Protein AF-A0AA39IJK1-F1 (afdb_monomer_lite)

Foldseek 3Di:
DDDDDDDDDPDDPPPPPQDWFKKFFEKAPLCLVCVVQPAVDDDPSSPHHDNCQVPLLDDGDIDTERAWKKKKWKWWADPVGDIDTSIIGIGHPVRGDVDGDPADAPDKDKDWDWTDDPNTIMIIIMITHGDCVRNPDDCPDPVSCCVVPDPDPDPDPPPPLVVLLVSLCRLLVHHSLLSCLQCVVVVSDSRRSNSVLVVLVPLQNDDDPDPDDDDDDDDDDDDDDDDDDDDDDDDDDDDDDPPDPQLDQVVCFKFKEKFDAQLCVPPVCNVSLLSNVVSQCSRSVGQKYKYWFAAPVSQVVCCVRCVVFWDKDWQWADDPNHTQRGGMIMIGGPLKAWDDWDWAFDPPDPRRWTWTWTWIAHSNQTEIETHTAFDADDVCLVRLLVRVVVVLVVQVVVCVVDQQHKYKYWYQSNDAPVSDPDHPPQKDWQCVLQPVDPVAQFFQALCQAQQPHRDGDTGNRTTMIIGHQLHGKHKDWAQSGASVVPSHTSHSGTMIMMMRGHDD

InterPro domains:
  IPR005135 Endonuclease/exonuclease/phosphatase [PF03372] (258-493)
  IPR009060 UBA-like superfamily [SSF46934] (161-198)
  IPR036691 Endonuclease/exonuclease/phosphatase superfamily [G3DSA:3.60.10.10] (248-501)
  IPR036691 Endonuclease/exonuclease/phosphatase superfamily [SSF56219] (253-502)
  IPR051547 Tyrosyl-DNA phosphodiesterase 2-like [PTHR15822] (172-500)

Sequence (504 aa):
MKRLLLLLPFLLLAANADTHSRCYKCASLHVIMNWHRYFGVLNEMESIVEESCVNDTAVHEFVRCKGSCLTLNITGTTKSGNPYVAGVLRGCETHFWRKAHNVSEGEKECLVRNKEYRGREYTAEYCFCRGNHCNGPKPESPEFKAAHYCLPAMASEQINYEKVMADFVEVTNTDEACAHFFLQDTNWNLQEGVAAYFSTLNAVGPVIERQENRHEDSQGKIIDLVSSEEEEEAGPSPSKRARGAQCDPSSVKELGVVSWNIDGTEMATLNTRMKAVLCIIARLNPEVILLQEVVPQALLFLQQNLGKMYNIMEGAAVSQGEAFPYFTAVIISKNIRIEKSSFQPFRNTGMGRGLQVVECNYSGLPVKIVNCHLESMKDFSEQRKAQFKELMGTLKKFADEDSEAVVVGGGDLNIRDAEIEAYPNGIKDAWMEAGSEGKERWTWDTSKNDNKFKGSVRARFDRLYYTGPLNHADFSLHGQKRIRNLGMFPSDHWAVSCRLYRTE

Secondary structure (DSSP, 8-state):
-------------------EEEEE-EE-HHHHHTHHHH-SS--GGGG---GGGG-TT----EEEEEB-EEEEEEEEE-TTS-EEEEEEEEEEGGGT-SS---PPTT-EEEEEEEEEETTEEEEEEEEEE-THHHH-S-TTSHHHHHHHH-----------HHHHHHHHHHHHT--HHHHHHHHTTTTT-HHHHHHHHHHHHHHS--------------------------------------------GGG--EEEEEEEE--TT-GGGHHHHHHHHHHHHHHH--SEEEEEEE-HHHHHHHHHHHTTTEEEEEE--EETTEE-S-EEEEEEETTSEEEEEEEEE-TT-SS--EEEEEEEEETTEEEEEEEEE---SSTTHHHHHHHHHHHHHHHHHHHHH-TTSEEEEEEE----GGG---PPTT-EEHHHHTT--GGGS-SEETTT--SS-----EE--EEEEEESS--EEEEEEE--S--TTTSS-S-SBPEEEEEEE---

Structure (mmCIF, N/CA/C/O backbone):
data_AF-A0AA39IJK1-F1
#
_entry.id   AF-A0AA39IJK1-F1
#
loop_
_atom_site.group_PDB
_atom_site.id
_atom_site.type_symbol
_atom_site.label_atom_id
_atom_site.label_alt_id
_atom_site.label_comp_id
_atom_site.label_asym_id
_atom_site.label_entity_id
_atom_site.label_seq_id
_atom_site.pdbx_PDB_ins_code
_atom_site.Cartn_x
_atom_site.Cartn_y
_atom_site.Cartn_z
_atom_site.occupancy
_atom_site.B_iso_or_equiv
_atom_site.auth_seq_id
_atom_site.auth_comp_id
_atom_site.auth_asym_id
_atom_site.auth_atom_id
_atom_site.pdbx_PDB_model_num
ATOM 1 N N . MET A 1 1 ? 72.558 5.207 -63.545 1.00 37.28 1 MET A N 1
ATOM 2 C CA . MET A 1 1 ? 71.823 6.492 -63.514 1.00 37.28 1 MET A CA 1
ATOM 3 C C . MET A 1 1 ? 70.697 6.431 -64.534 1.00 37.28 1 MET A C 1
ATOM 5 O O . MET A 1 1 ? 71.036 6.186 -65.676 1.00 37.28 1 MET A O 1
ATOM 9 N N . LYS A 1 2 ? 69.447 6.715 -64.111 1.00 35.75 2 LYS A N 1
ATOM 10 C CA . LYS A 1 2 ? 68.318 7.288 -64.898 1.00 35.75 2 LYS A CA 1
ATOM 11 C C . LYS A 1 2 ? 67.841 6.476 -66.130 1.00 35.75 2 LYS A C 1
ATOM 13 O O . LYS A 1 2 ? 68.646 6.077 -66.942 1.00 35.75 2 LYS A O 1
ATOM 18 N N . ARG A 1 3 ? 66.561 6.253 -66.433 1.00 37.53 3 ARG A N 1
ATOM 19 C CA . ARG A 1 3 ? 65.231 6.685 -65.957 1.00 37.53 3 ARG A CA 1
ATOM 20 C C . ARG A 1 3 ? 64.247 5.704 -66.635 1.00 37.53 3 ARG A C 1
ATOM 22 O O . ARG A 1 3 ? 64.403 5.424 -67.813 1.00 37.53 3 ARG A O 1
ATOM 29 N N . LEU A 1 4 ? 63.401 5.013 -65.876 1.00 37.22 4 LEU A N 1
ATOM 30 C CA . LEU A 1 4 ? 61.988 5.363 -65.666 1.00 37.22 4 LEU A CA 1
ATOM 31 C C . LEU A 1 4 ? 61.115 5.189 -66.931 1.00 37.22 4 LEU A C 1
ATOM 33 O O . LEU A 1 4 ? 60.819 6.159 -67.624 1.00 37.22 4 LEU A O 1
ATOM 37 N N . LEU A 1 5 ? 60.676 3.950 -67.190 1.00 42.00 5 LEU A N 1
ATOM 38 C CA . LEU A 1 5 ? 59.441 3.686 -67.936 1.00 42.00 5 LEU A CA 1
ATOM 39 C C . LEU A 1 5 ? 58.263 3.974 -66.992 1.00 42.00 5 LEU A C 1
ATOM 41 O O . LEU A 1 5 ? 58.021 3.218 -66.054 1.00 42.00 5 LEU A O 1
ATOM 45 N N . LEU A 1 6 ? 57.555 5.077 -67.226 1.00 38.31 6 LEU A N 1
ATOM 46 C CA . LEU A 1 6 ? 56.243 5.343 -66.639 1.00 38.31 6 LEU A CA 1
ATOM 47 C C . LEU A 1 6 ? 55.184 4.830 -67.619 1.00 38.31 6 LEU A C 1
ATOM 49 O O . LEU A 1 6 ? 54.877 5.477 -68.617 1.00 38.31 6 LEU A O 1
ATOM 53 N N . LEU A 1 7 ? 54.660 3.642 -67.329 1.00 40.00 7 LEU A N 1
ATOM 54 C CA . LEU A 1 7 ? 53.396 3.155 -67.867 1.00 40.00 7 LEU A CA 1
ATOM 55 C C . LEU A 1 7 ? 52.264 3.855 -67.109 1.00 40.00 7 LEU A C 1
ATOM 57 O O . LEU A 1 7 ? 52.153 3.720 -65.893 1.00 40.00 7 LEU A O 1
ATOM 61 N N . LEU A 1 8 ? 51.420 4.579 -67.835 1.00 42.44 8 LEU A N 1
ATOM 62 C CA . LEU A 1 8 ? 50.055 4.879 -67.415 1.00 42.44 8 LEU A CA 1
ATOM 63 C C . LEU A 1 8 ? 49.143 3.865 -68.111 1.00 42.44 8 LEU A C 1
ATOM 65 O O . LEU A 1 8 ? 49.150 3.771 -69.338 1.00 42.44 8 LEU A O 1
ATOM 69 N N . PRO A 1 9 ? 48.347 3.131 -67.325 1.00 41.25 9 PRO A N 1
ATOM 70 C CA . PRO A 1 9 ? 46.915 3.322 -67.455 1.00 41.25 9 PRO A CA 1
ATOM 71 C C . PRO A 1 9 ? 46.328 3.644 -66.077 1.00 41.25 9 PRO A C 1
ATOM 73 O O . PRO A 1 9 ? 46.182 2.774 -65.223 1.00 41.25 9 PRO A O 1
ATOM 76 N N . PHE A 1 10 ? 45.965 4.910 -65.860 1.00 41.41 10 PHE A N 1
ATOM 77 C CA . PHE A 1 10 ? 45.025 5.287 -64.803 1.00 41.41 10 PHE A CA 1
ATOM 78 C C . PHE A 1 10 ? 43.633 4.890 -65.303 1.00 41.41 10 PHE A C 1
ATOM 80 O O . PHE A 1 10 ? 42.893 5.686 -65.873 1.00 41.41 10 PHE A O 1
ATOM 87 N N . LEU A 1 11 ? 43.325 3.604 -65.170 1.00 39.81 11 LEU A N 1
ATOM 88 C CA . LEU A 1 11 ? 41.998 3.050 -65.382 1.00 39.81 11 LEU A CA 1
ATOM 89 C C . LEU A 1 11 ? 41.390 2.827 -63.997 1.00 39.81 11 LEU A C 1
ATOM 91 O O . LEU A 1 11 ? 41.804 1.937 -63.264 1.00 39.81 11 LEU A O 1
ATOM 95 N N . LEU A 1 12 ? 40.461 3.721 -63.651 1.00 41.91 12 LEU A N 1
ATOM 96 C CA . LEU A 1 12 ? 39.366 3.541 -62.697 1.00 41.91 12 LEU A CA 1
ATOM 97 C C . LEU A 1 12 ? 39.631 2.595 -61.511 1.00 41.91 12 LEU A C 1
ATOM 99 O O . LEU A 1 12 ? 39.069 1.508 -61.425 1.00 41.91 12 LEU A O 1
ATOM 103 N N . LEU A 1 13 ? 40.342 3.088 -60.501 1.00 37.09 13 LEU A N 1
ATOM 104 C CA . LEU A 1 13 ? 39.891 2.849 -59.132 1.00 37.09 13 LEU A CA 1
ATOM 105 C C . LEU A 1 13 ? 38.917 3.979 -58.810 1.00 37.09 13 LEU A C 1
ATOM 107 O O . LEU A 1 13 ? 39.288 4.994 -58.225 1.00 37.09 13 LEU A O 1
ATOM 111 N N . ALA A 1 14 ? 37.665 3.821 -59.253 1.00 40.41 14 ALA A N 1
ATOM 112 C CA . ALA A 1 14 ? 36.572 4.484 -58.565 1.00 40.41 14 ALA A CA 1
ATOM 113 C C . ALA A 1 14 ? 36.695 4.029 -57.112 1.00 40.41 14 ALA A C 1
ATOM 115 O O . ALA A 1 14 ? 36.532 2.848 -56.804 1.00 40.41 14 ALA A O 1
ATOM 116 N N . ALA A 1 15 ? 37.113 4.945 -56.244 1.00 38.66 15 ALA A N 1
ATOM 117 C CA . ALA A 1 15 ? 37.060 4.727 -54.821 1.00 38.66 15 ALA A CA 1
ATOM 118 C C . ALA A 1 15 ? 35.629 4.281 -54.511 1.00 38.66 15 ALA A C 1
ATOM 120 O O . ALA A 1 15 ? 34.689 5.056 -54.687 1.00 38.66 15 ALA A O 1
ATOM 121 N N . ASN A 1 16 ? 35.458 3.034 -54.070 1.00 40.50 16 ASN A N 1
ATOM 122 C CA . ASN A 1 16 ? 34.297 2.668 -53.277 1.00 40.50 16 ASN A CA 1
ATOM 123 C C . ASN A 1 16 ? 34.415 3.485 -51.988 1.00 40.50 16 ASN A C 1
ATOM 125 O O . ASN A 1 16 ? 34.937 3.017 -50.978 1.00 40.50 16 ASN A O 1
ATOM 129 N N . ALA A 1 17 ? 34.017 4.754 -52.049 1.00 42.44 17 ALA A N 1
ATOM 130 C CA . ALA A 1 17 ? 33.683 5.509 -50.869 1.00 42.44 17 ALA A CA 1
ATOM 131 C C . ALA A 1 17 ? 32.461 4.793 -50.294 1.00 42.44 17 ALA A C 1
ATOM 133 O O . ALA A 1 17 ? 31.343 4.992 -50.766 1.00 42.44 17 ALA A O 1
ATOM 134 N N . ASP A 1 18 ? 32.687 3.886 -49.340 1.00 48.50 18 ASP A N 1
ATOM 135 C CA . ASP A 1 18 ? 31.624 3.328 -48.511 1.00 48.50 18 ASP A CA 1
ATOM 136 C C . ASP A 1 18 ? 30.919 4.529 -47.854 1.00 48.50 18 ASP A C 1
ATOM 138 O O . ASP A 1 18 ? 31.400 5.104 -46.871 1.00 48.50 18 ASP A O 1
ATOM 142 N N . THR A 1 19 ? 29.813 4.975 -48.451 1.00 59.19 19 THR A N 1
ATOM 143 C CA . THR A 1 19 ? 29.022 6.100 -47.952 1.00 59.19 19 THR A CA 1
ATOM 144 C C . THR A 1 19 ? 28.297 5.627 -46.699 1.00 59.19 19 THR A C 1
ATOM 146 O O . THR A 1 19 ? 27.296 4.916 -46.754 1.00 59.19 19 THR A O 1
ATOM 149 N N . HIS A 1 20 ? 28.865 5.956 -45.540 1.00 68.38 20 HIS A N 1
ATOM 150 C CA . HIS A 1 20 ? 28.268 5.636 -44.251 1.00 68.38 20 HIS A CA 1
ATOM 151 C C . HIS A 1 20 ? 27.244 6.713 -43.884 1.00 68.38 20 HIS A C 1
ATOM 153 O O . HIS A 1 20 ? 27.602 7.883 -43.730 1.00 68.38 20 HIS A O 1
ATOM 159 N N . SER A 1 21 ? 25.982 6.324 -43.705 1.00 79.19 21 SER A N 1
ATOM 160 C CA . SER A 1 21 ? 24.932 7.231 -43.230 1.00 79.19 21 SER A CA 1
ATOM 161 C C . SER A 1 21 ? 25.028 7.404 -41.715 1.00 79.19 21 SER A C 1
ATOM 163 O O . SER A 1 21 ? 25.302 6.448 -40.991 1.00 79.19 21 SER A O 1
ATOM 165 N N . ARG A 1 22 ? 24.783 8.616 -41.208 1.00 85.06 22 ARG A N 1
ATOM 166 C CA . ARG A 1 22 ? 24.562 8.850 -39.771 1.00 85.06 22 ARG A CA 1
ATOM 167 C C . ARG A 1 22 ? 23.068 8.757 -39.497 1.00 85.06 22 ARG A C 1
ATOM 169 O O . ARG A 1 22 ? 22.324 9.599 -39.991 1.00 85.06 22 ARG A O 1
ATOM 176 N N . CYS A 1 23 ? 22.651 7.770 -38.718 1.00 86.81 23 CYS A N 1
ATOM 177 C CA . CYS A 1 23 ? 21.245 7.502 -38.423 1.00 86.81 23 CYS A CA 1
ATOM 178 C C . CYS A 1 23 ? 20.996 7.604 -36.924 1.00 86.81 23 CYS A C 1
ATOM 180 O O . CYS A 1 23 ? 21.877 7.249 -36.142 1.00 86.81 23 CYS A O 1
ATOM 182 N N . TYR A 1 24 ? 19.817 8.062 -36.518 1.00 88.00 24 TYR A N 1
ATOM 183 C CA . TYR A 1 24 ? 19.379 7.903 -35.139 1.00 88.00 24 TYR A CA 1
ATOM 184 C C . TYR A 1 24 ? 19.216 6.433 -34.793 1.00 88.00 24 TYR A C 1
ATOM 186 O O . TYR A 1 24 ? 18.849 5.619 -35.639 1.00 88.00 24 TYR A O 1
ATOM 194 N N . LYS A 1 25 ? 19.529 6.120 -33.540 1.00 86.88 25 LYS A N 1
ATOM 195 C CA . LYS A 1 25 ? 19.443 4.793 -32.955 1.00 86.88 25 LYS A CA 1
ATOM 196 C C . LYS A 1 25 ? 18.470 4.858 -31.786 1.00 86.88 25 LYS A C 1
ATOM 198 O O . LYS A 1 25 ? 18.884 5.081 -30.657 1.00 86.88 25 LYS A O 1
ATOM 203 N N . CYS A 1 26 ? 17.187 4.678 -32.069 1.00 85.50 26 CYS A N 1
ATOM 204 C CA . CYS A 1 26 ? 16.154 4.678 -31.040 1.00 85.50 26 CYS A CA 1
ATOM 205 C C . CYS A 1 26 ? 15.037 3.705 -31.408 1.00 85.50 26 CYS A C 1
ATOM 207 O O . CYS A 1 26 ? 14.777 3.449 -32.587 1.00 85.50 26 CYS A O 1
ATOM 209 N N . ALA A 1 27 ? 14.361 3.159 -30.404 1.00 81.12 27 ALA A N 1
ATOM 210 C CA . ALA A 1 27 ? 13.144 2.396 -30.614 1.00 81.12 27 ALA A CA 1
ATOM 211 C C . ALA A 1 27 ? 12.202 2.574 -29.428 1.00 81.12 27 ALA A C 1
ATOM 213 O O . ALA A 1 27 ? 12.578 2.409 -28.269 1.00 81.12 27 ALA A O 1
ATOM 214 N N . SER A 1 28 ? 10.954 2.903 -29.737 1.00 76.38 28 SER A N 1
ATOM 215 C CA . SER A 1 28 ? 9.878 2.958 -28.759 1.00 76.38 28 SER A CA 1
ATOM 216 C C . SER A 1 28 ? 9.558 1.564 -28.220 1.00 76.38 28 SER A C 1
ATOM 218 O O . SER A 1 28 ? 9.686 0.544 -28.907 1.00 76.38 28 SER A O 1
ATOM 220 N N . LEU A 1 29 ? 9.064 1.525 -26.986 1.00 64.38 29 LEU A N 1
ATOM 221 C CA . LEU A 1 29 ? 8.739 0.288 -26.285 1.00 64.38 29 LEU A CA 1
ATOM 222 C C . LEU A 1 29 ? 7.750 -0.609 -27.050 1.00 64.38 29 LEU A C 1
ATOM 224 O O . LEU A 1 29 ? 7.879 -1.834 -27.026 1.00 64.38 29 LEU A O 1
ATOM 228 N N . HIS A 1 30 ? 6.789 -0.022 -27.768 1.00 75.19 30 HIS A N 1
ATOM 229 C CA . HIS A 1 30 ? 5.816 -0.768 -28.574 1.00 75.19 30 HIS A CA 1
ATOM 230 C C . HIS A 1 30 ? 6.471 -1.585 -29.692 1.00 75.19 30 HIS A C 1
ATOM 232 O O . HIS A 1 30 ? 6.086 -2.739 -29.907 1.00 75.19 30 HIS A O 1
ATOM 238 N N . VAL A 1 31 ? 7.474 -1.018 -30.374 1.00 76.06 31 VAL A N 1
ATOM 239 C CA . VAL A 1 31 ? 8.221 -1.710 -31.438 1.00 76.06 31 VAL A CA 1
ATOM 240 C C . VAL A 1 31 ? 8.978 -2.900 -30.858 1.00 76.06 31 VAL A C 1
ATOM 242 O O . VAL A 1 31 ? 8.918 -3.996 -31.409 1.00 76.06 31 VAL A O 1
ATOM 245 N N . ILE A 1 32 ? 9.636 -2.700 -29.715 1.00 73.00 32 ILE A N 1
ATOM 246 C CA . ILE A 1 32 ? 10.427 -3.730 -29.036 1.00 73.00 32 ILE A CA 1
ATOM 247 C C . ILE A 1 32 ? 9.543 -4.880 -28.539 1.00 73.00 32 ILE A C 1
ATOM 249 O O . ILE A 1 32 ? 9.822 -6.051 -28.795 1.00 73.00 32 ILE A O 1
ATOM 253 N N . MET A 1 33 ? 8.410 -4.568 -27.907 1.00 58.53 33 MET A N 1
ATOM 254 C CA . MET A 1 33 ? 7.487 -5.581 -27.382 1.00 58.53 33 MET A CA 1
ATOM 255 C C . MET A 1 33 ? 6.810 -6.418 -28.474 1.00 58.53 33 MET A C 1
ATOM 257 O O . MET A 1 33 ? 6.433 -7.567 -28.231 1.00 58.53 33 MET A O 1
ATOM 261 N N . ASN A 1 34 ? 6.670 -5.867 -29.678 1.00 67.19 34 ASN A N 1
ATOM 262 C CA . ASN A 1 34 ? 6.037 -6.529 -30.817 1.00 67.19 34 ASN A CA 1
ATOM 263 C C . ASN A 1 34 ? 7.038 -6.816 -31.947 1.00 67.19 34 ASN A C 1
ATOM 265 O O . ASN A 1 34 ? 6.632 -6.988 -33.094 1.00 67.19 34 ASN A O 1
ATOM 269 N N . TRP A 1 35 ? 8.334 -6.911 -31.631 1.00 73.50 35 TRP A N 1
ATOM 270 C CA . TRP A 1 35 ? 9.423 -6.993 -32.610 1.00 73.50 35 TRP A CA 1
ATOM 271 C C . TRP A 1 35 ? 9.180 -8.018 -33.721 1.00 73.50 35 TRP A C 1
ATOM 273 O O . TRP A 1 35 ? 9.193 -7.685 -34.904 1.00 73.50 35 TRP A O 1
ATOM 283 N N . HIS A 1 36 ? 8.843 -9.250 -33.334 1.00 75.19 36 HIS A N 1
ATOM 284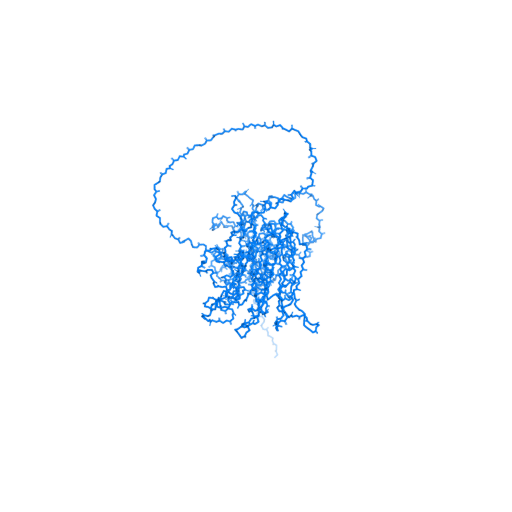 C CA . HIS A 1 36 ? 8.573 -10.374 -34.238 1.00 75.19 36 HIS A CA 1
ATOM 285 C C . HIS A 1 36 ? 7.383 -10.156 -35.193 1.00 75.19 36 HIS A C 1
ATOM 287 O O . HIS A 1 36 ? 7.227 -10.886 -36.170 1.00 75.19 36 HIS A O 1
ATOM 293 N N . ARG A 1 37 ? 6.508 -9.177 -34.923 1.00 79.88 37 ARG A N 1
ATOM 294 C CA . ARG A 1 37 ? 5.380 -8.816 -35.800 1.00 79.88 37 ARG A CA 1
ATOM 295 C C . ARG A 1 37 ? 5.816 -7.887 -36.929 1.00 79.88 37 ARG A C 1
ATOM 297 O O . ARG A 1 37 ? 5.223 -7.921 -38.016 1.00 79.88 37 ARG A O 1
ATOM 304 N N . TYR A 1 38 ? 6.853 -7.091 -36.681 1.00 82.62 38 TYR A N 1
ATOM 305 C CA . TYR A 1 38 ? 7.362 -6.075 -37.598 1.00 82.62 38 TYR A CA 1
ATOM 306 C C . TYR A 1 38 ? 8.629 -6.508 -38.331 1.00 82.62 38 TYR A C 1
ATOM 308 O O . TYR A 1 38 ? 8.802 -6.145 -39.494 1.00 82.62 38 TYR A O 1
ATOM 316 N N . PHE A 1 39 ? 9.471 -7.324 -37.704 1.00 80.62 39 PHE A N 1
ATOM 317 C CA . PHE A 1 39 ? 10.738 -7.783 -38.257 1.00 80.62 39 PHE A CA 1
ATOM 318 C C . PHE A 1 39 ? 10.838 -9.308 -38.199 1.00 80.62 39 PHE A C 1
ATOM 320 O O . PHE A 1 39 ? 10.398 -9.943 -37.245 1.00 80.62 39 PHE A O 1
ATOM 327 N N . GLY A 1 40 ? 11.432 -9.901 -39.238 1.00 67.69 40 GLY A N 1
ATOM 328 C CA . GLY A 1 40 ? 11.688 -11.345 -39.321 1.00 67.69 40 GLY A CA 1
ATOM 329 C C . GLY A 1 40 ? 13.085 -11.760 -38.850 1.00 67.69 40 GLY A C 1
ATOM 330 O O . GLY A 1 40 ? 13.480 -12.902 -39.061 1.00 67.69 40 GLY A O 1
ATOM 331 N N . VAL A 1 41 ? 13.857 -10.829 -38.283 1.00 62.56 41 VAL A N 1
ATOM 332 C CA . VAL A 1 41 ? 15.256 -11.016 -37.875 1.00 62.56 41 VAL A CA 1
ATOM 333 C C . VAL A 1 41 ? 15.434 -10.429 -36.474 1.00 62.56 41 VAL A C 1
ATOM 335 O O . VAL A 1 41 ? 14.949 -9.330 -36.203 1.00 62.56 41 VAL A O 1
ATOM 338 N N . LEU A 1 42 ? 16.109 -11.168 -35.594 1.00 57.41 42 LEU A N 1
ATOM 339 C CA . LEU A 1 42 ? 16.535 -10.694 -34.274 1.00 57.41 42 LEU A CA 1
ATOM 340 C C . LEU A 1 42 ? 17.920 -10.053 -34.407 1.00 57.41 42 LEU A C 1
ATOM 342 O O . LEU A 1 42 ? 18.784 -10.592 -35.104 1.00 57.41 42 LEU A O 1
ATOM 346 N N . ASN A 1 43 ? 18.114 -8.890 -33.793 1.00 68.38 43 ASN A N 1
ATOM 347 C CA . ASN A 1 43 ? 19.374 -8.148 -33.836 1.00 68.38 43 ASN A CA 1
ATOM 348 C C . ASN A 1 43 ? 19.532 -7.284 -32.573 1.00 68.38 43 ASN A C 1
ATOM 350 O O . ASN A 1 43 ? 18.608 -7.150 -31.779 1.00 68.38 43 ASN A O 1
ATOM 354 N N . GLU A 1 44 ? 20.694 -6.652 -32.402 1.00 59.44 44 GLU A N 1
ATOM 355 C CA . GLU A 1 44 ? 21.030 -5.881 -31.192 1.00 59.44 44 GLU A CA 1
ATOM 356 C C . GLU A 1 44 ? 20.088 -4.697 -30.896 1.00 59.44 44 GLU A C 1
ATOM 358 O O . GLU A 1 44 ? 20.064 -4.203 -29.767 1.00 59.44 44 GLU A O 1
ATOM 363 N N . MET A 1 45 ? 19.282 -4.242 -31.864 1.00 63.16 45 MET A N 1
ATOM 364 C CA . MET A 1 45 ? 18.318 -3.162 -31.643 1.00 63.16 45 MET A CA 1
ATOM 365 C C . MET A 1 45 ? 17.071 -3.595 -30.860 1.00 63.16 45 MET A C 1
ATOM 367 O O . MET A 1 45 ? 16.369 -2.724 -30.358 1.00 63.16 45 MET A O 1
ATOM 371 N N . GLU A 1 46 ? 16.821 -4.894 -30.669 1.00 52.47 46 GLU A N 1
ATOM 372 C CA . GLU A 1 46 ? 15.692 -5.393 -29.862 1.00 52.47 46 GLU A CA 1
ATOM 373 C C . GLU A 1 46 ? 15.837 -5.121 -28.352 1.00 52.47 46 GLU A C 1
ATOM 375 O O . GLU A 1 46 ? 14.897 -5.319 -27.586 1.00 52.47 46 GLU A O 1
ATOM 380 N N . SER A 1 47 ? 17.012 -4.660 -27.913 1.00 40.41 47 SER A N 1
ATOM 381 C CA . SER A 1 47 ? 17.304 -4.331 -26.511 1.00 40.41 47 SER A CA 1
ATOM 382 C C . SER A 1 47 ? 17.308 -2.826 -26.215 1.00 40.41 47 SER A C 1
ATOM 384 O O . SER A 1 47 ? 17.469 -2.424 -25.064 1.00 40.41 47 SER A O 1
ATOM 386 N N . ILE A 1 48 ? 17.113 -1.984 -27.235 1.00 61.56 48 ILE A N 1
ATOM 387 C CA . ILE A 1 48 ? 17.178 -0.525 -27.116 1.00 61.56 48 ILE A CA 1
ATOM 388 C C . ILE A 1 48 ? 15.762 0.007 -26.935 1.00 61.56 48 ILE A C 1
ATOM 390 O O . ILE A 1 48 ? 14.970 -0.030 -27.869 1.00 61.56 48 ILE A O 1
ATOM 394 N N . VAL A 1 49 ? 15.448 0.508 -25.742 1.00 67.62 49 VAL A N 1
ATOM 395 C CA . VAL A 1 49 ? 14.156 1.140 -25.449 1.00 67.62 49 VAL A CA 1
ATOM 396 C C . VAL A 1 49 ? 14.391 2.606 -25.116 1.00 67.62 49 VAL A C 1
ATOM 398 O O . VAL A 1 49 ? 15.013 2.924 -24.106 1.00 67.62 49 VAL A O 1
ATOM 401 N N . GLU A 1 50 ? 13.866 3.491 -25.954 1.00 75.19 50 GLU A N 1
ATOM 402 C CA . GLU A 1 50 ? 13.922 4.936 -25.766 1.00 75.19 50 GLU A CA 1
ATOM 403 C C . GLU A 1 50 ? 12.547 5.535 -26.094 1.00 75.19 50 GLU A C 1
ATOM 405 O O . GLU A 1 50 ? 12.141 5.616 -27.252 1.00 75.19 50 GLU A O 1
ATOM 410 N N . GLU A 1 51 ? 11.787 5.917 -25.065 1.00 64.94 51 GLU A N 1
ATOM 411 C CA . GLU A 1 51 ? 10.402 6.390 -25.225 1.00 64.94 51 GLU A CA 1
ATOM 412 C C . GLU A 1 51 ? 10.296 7.718 -25.960 1.00 64.94 51 GLU A C 1
ATOM 414 O O . GLU A 1 51 ? 9.354 7.907 -26.723 1.00 64.94 51 GLU A O 1
ATOM 419 N N . SER A 1 52 ? 11.296 8.591 -25.832 1.00 77.44 52 SER A N 1
ATOM 420 C CA . SER A 1 52 ? 11.379 9.828 -26.611 1.00 77.44 52 SER A CA 1
ATOM 421 C C . SER A 1 52 ? 11.468 9.581 -28.121 1.00 77.44 52 SER A C 1
ATOM 423 O O . SER A 1 52 ? 11.295 10.527 -28.875 1.00 77.44 52 SER A O 1
ATOM 425 N N . CYS A 1 53 ? 11.684 8.343 -28.589 1.00 80.75 53 CYS A N 1
ATOM 426 C CA . CYS A 1 53 ? 11.761 8.012 -30.017 1.00 80.75 53 CYS A CA 1
ATOM 427 C C . CYS A 1 53 ? 10.457 8.284 -30.787 1.00 80.75 53 CYS A C 1
ATOM 429 O O . CYS A 1 53 ? 10.494 8.419 -32.007 1.00 80.75 53 CYS A O 1
ATOM 431 N N . VAL A 1 54 ? 9.305 8.369 -30.100 1.00 79.69 54 VAL A N 1
ATOM 432 C CA . VAL A 1 54 ? 8.038 8.796 -30.729 1.00 79.69 54 VAL A CA 1
ATOM 433 C C . VAL A 1 54 ? 7.942 10.313 -30.913 1.00 79.69 54 VAL A C 1
ATOM 435 O O . VAL A 1 54 ? 7.074 10.782 -31.641 1.00 79.69 54 VAL A O 1
ATOM 438 N N . ASN A 1 55 ? 8.817 11.087 -30.266 1.00 76.06 55 ASN A N 1
ATOM 439 C CA . ASN A 1 55 ? 8.884 12.531 -30.424 1.00 76.06 55 ASN A CA 1
ATOM 440 C C . ASN A 1 55 ? 9.854 12.875 -31.560 1.00 76.06 55 ASN A C 1
ATOM 442 O O . ASN A 1 55 ? 11.071 12.803 -31.405 1.00 76.06 55 ASN A O 1
ATOM 446 N N . ASP A 1 56 ? 9.316 13.328 -32.690 1.00 67.94 56 ASP A N 1
ATOM 447 C CA . ASP A 1 56 ? 10.107 13.638 -33.885 1.00 67.94 56 ASP A CA 1
ATOM 448 C C . ASP A 1 56 ? 11.100 14.804 -33.718 1.00 67.94 56 ASP A C 1
ATOM 450 O O . ASP A 1 56 ? 11.962 14.997 -34.580 1.00 67.94 56 ASP A O 1
ATOM 454 N N . THR A 1 57 ? 10.999 15.561 -32.620 1.00 68.94 57 THR A N 1
ATOM 455 C CA . THR A 1 57 ? 11.911 16.664 -32.268 1.00 68.94 57 THR A CA 1
ATOM 456 C C . THR A 1 57 ? 12.985 16.273 -31.252 1.00 68.94 57 THR A C 1
ATOM 458 O O . THR A 1 57 ? 13.889 17.065 -30.980 1.00 68.94 57 THR A O 1
ATOM 461 N N . ALA A 1 58 ? 12.916 15.062 -30.691 1.00 71.88 58 ALA A N 1
ATOM 462 C CA . ALA A 1 58 ? 13.906 14.580 -29.743 1.00 71.88 58 ALA A CA 1
ATOM 463 C C . ALA A 1 58 ? 15.242 14.268 -30.438 1.00 71.88 58 ALA A C 1
ATOM 465 O O . ALA A 1 58 ? 15.305 13.793 -31.575 1.00 71.88 58 ALA A O 1
ATOM 466 N N . VAL A 1 59 ? 16.340 14.556 -29.736 1.00 76.06 59 VAL A N 1
ATOM 467 C CA . VAL A 1 59 ? 17.696 14.268 -30.212 1.00 76.06 59 VAL A CA 1
ATOM 468 C C . VAL A 1 59 ? 18.133 12.920 -29.655 1.00 76.06 59 VAL A C 1
ATOM 470 O O . VAL A 1 59 ? 18.207 12.753 -28.441 1.00 76.06 59 VAL A O 1
ATOM 473 N N . HIS A 1 60 ? 18.474 11.992 -30.546 1.00 81.69 60 HIS A N 1
ATOM 474 C CA . HIS A 1 60 ? 18.875 10.630 -30.189 1.00 81.69 60 HIS A CA 1
ATOM 475 C C . HIS A 1 60 ? 20.352 10.356 -30.483 1.00 81.69 60 HIS A C 1
ATOM 477 O O . HIS A 1 60 ? 21.018 11.094 -31.222 1.00 81.69 60 HIS A O 1
ATOM 483 N N . GLU A 1 61 ? 20.867 9.257 -29.930 1.00 82.25 61 GLU A N 1
ATOM 484 C CA . GLU A 1 61 ? 22.213 8.779 -30.238 1.00 82.25 61 GLU A CA 1
ATOM 485 C C . GLU A 1 61 ? 22.344 8.452 -31.737 1.00 82.25 61 GLU A C 1
ATOM 487 O O . GLU A 1 61 ? 21.429 7.914 -32.368 1.00 82.25 61 GLU A O 1
ATOM 492 N N . PHE A 1 62 ? 23.499 8.774 -32.324 1.00 84.06 62 PHE A N 1
ATOM 493 C CA . PHE A 1 62 ? 23.785 8.478 -33.725 1.00 84.06 62 PHE A CA 1
ATOM 494 C C . PHE A 1 62 ? 24.593 7.191 -33.879 1.00 84.06 62 PHE A C 1
ATOM 496 O O . PHE A 1 62 ? 25.615 7.002 -33.225 1.00 84.06 62 PHE A O 1
ATOM 503 N N . VAL A 1 63 ? 24.228 6.387 -34.872 1.00 84.31 63 VAL A N 1
ATOM 504 C CA . VAL A 1 63 ? 24.997 5.237 -35.349 1.00 84.31 63 VAL A CA 1
ATOM 505 C C . VAL A 1 63 ? 25.461 5.464 -36.792 1.00 84.31 63 VAL A C 1
ATOM 507 O O . VAL A 1 63 ? 24.786 6.122 -37.588 1.00 84.31 63 VAL A O 1
ATOM 510 N N . ARG A 1 64 ? 26.651 4.952 -37.134 1.00 85.56 64 ARG A N 1
ATOM 511 C CA . ARG A 1 64 ? 27.160 4.941 -38.513 1.00 85.56 64 ARG A CA 1
ATOM 512 C C . ARG A 1 64 ? 26.693 3.668 -39.208 1.00 85.56 64 ARG A C 1
ATOM 514 O O . ARG A 1 64 ? 27.125 2.580 -38.846 1.00 85.56 64 ARG A O 1
ATOM 521 N N . CYS A 1 65 ? 25.851 3.816 -40.218 1.00 81.75 65 CYS A N 1
ATOM 522 C CA . CYS A 1 65 ? 25.266 2.710 -40.957 1.00 81.75 65 CYS A CA 1
ATOM 523 C C . CYS A 1 65 ? 25.966 2.522 -42.295 1.00 81.75 65 CYS A C 1
ATOM 525 O O . CYS A 1 65 ? 26.149 3.477 -43.051 1.00 81.75 65 CYS A O 1
ATOM 527 N N . LYS A 1 66 ? 26.309 1.275 -42.617 1.00 80.94 66 LYS A N 1
ATOM 528 C CA . LYS A 1 66 ? 26.667 0.892 -43.983 1.00 80.94 66 LYS A CA 1
ATOM 529 C C . LYS A 1 66 ? 25.364 0.782 -44.780 1.00 80.94 66 LYS A C 1
ATOM 531 O O . LYS A 1 66 ? 24.632 -0.185 -44.589 1.00 80.94 66 LYS A O 1
ATOM 536 N N . GLY A 1 67 ? 25.051 1.788 -45.600 1.00 79.25 67 GLY A N 1
ATOM 537 C CA . GLY A 1 67 ? 23.773 1.900 -46.323 1.00 79.25 67 GLY A CA 1
ATOM 538 C C . GLY A 1 67 ? 22.838 2.985 -45.773 1.00 79.25 67 GLY A C 1
ATOM 539 O O . GLY A 1 67 ? 23.287 3.908 -45.089 1.00 79.25 67 GLY A O 1
ATOM 540 N N . SER A 1 68 ? 21.549 2.905 -46.109 1.00 86.94 68 SER A N 1
ATOM 541 C CA . SER A 1 68 ? 20.533 3.894 -45.718 1.00 86.94 68 SER A CA 1
ATOM 542 C C . SER A 1 68 ? 20.091 3.719 -44.256 1.00 86.94 68 SER A C 1
ATOM 544 O O . SER A 1 68 ? 20.321 2.684 -43.621 1.00 86.94 68 SER A O 1
ATOM 546 N N . CYS A 1 69 ? 19.470 4.754 -43.697 1.00 89.06 69 CYS A N 1
ATOM 547 C CA . CYS A 1 69 ? 18.743 4.656 -42.438 1.00 89.06 69 CYS A CA 1
ATOM 548 C C . CYS A 1 69 ? 17.368 4.018 -42.687 1.00 89.06 69 CYS A C 1
ATOM 550 O O . CYS A 1 69 ? 16.819 4.135 -43.782 1.00 89.06 69 CYS A O 1
ATOM 552 N N . LEU A 1 70 ? 16.809 3.389 -41.657 1.00 90.06 70 LEU A N 1
ATOM 553 C CA . LEU A 1 70 ? 15.439 2.894 -41.606 1.00 90.06 70 LEU A CA 1
ATOM 554 C C . LEU A 1 70 ? 14.670 3.672 -40.540 1.00 90.06 70 LEU A C 1
ATOM 556 O O . LEU A 1 70 ? 15.135 3.763 -39.401 1.00 90.06 70 LEU A O 1
ATOM 560 N N . THR A 1 71 ? 13.476 4.145 -40.886 1.00 90.62 71 THR A N 1
ATOM 561 C CA . THR A 1 71 ? 12.448 4.526 -39.918 1.00 90.62 71 THR A CA 1
ATOM 562 C C . THR A 1 71 ? 11.266 3.570 -40.020 1.00 90.62 71 THR A C 1
ATOM 564 O O . THR A 1 71 ? 10.857 3.178 -41.109 1.00 90.62 71 THR A O 1
ATOM 567 N N . LEU A 1 72 ? 10.731 3.158 -38.878 1.00 91.44 72 LEU A N 1
ATOM 568 C CA . LEU A 1 72 ? 9.475 2.429 -38.776 1.00 91.44 72 LEU A CA 1
ATOM 569 C C . LEU A 1 72 ? 8.511 3.303 -37.986 1.00 91.44 72 LEU A C 1
ATOM 571 O O . LEU A 1 72 ? 8.784 3.583 -36.822 1.00 91.44 72 LEU A O 1
ATOM 575 N N . ASN A 1 73 ? 7.407 3.705 -38.607 1.00 91.12 73 ASN A N 1
ATOM 576 C CA . ASN A 1 73 ? 6.302 4.383 -37.947 1.00 91.12 73 ASN A CA 1
ATOM 577 C C . ASN A 1 73 ? 5.089 3.451 -37.909 1.00 91.12 73 ASN A C 1
ATOM 579 O O . ASN A 1 73 ? 4.655 2.939 -38.941 1.00 91.12 73 ASN A O 1
ATOM 583 N N . ILE A 1 74 ? 4.572 3.192 -36.716 1.00 88.06 74 ILE A N 1
ATOM 584 C CA . ILE A 1 74 ? 3.421 2.327 -36.499 1.00 88.06 74 ILE A CA 1
ATOM 585 C C . ILE A 1 74 ? 2.278 3.201 -36.026 1.00 88.06 74 ILE A C 1
ATOM 587 O O . ILE A 1 74 ? 2.342 3.760 -34.931 1.00 88.06 74 ILE A O 1
ATOM 591 N N . THR A 1 75 ? 1.206 3.244 -36.802 1.00 89.44 75 THR A N 1
ATOM 592 C CA . THR A 1 75 ? -0.028 3.918 -36.421 1.00 89.44 75 THR A CA 1
ATOM 593 C C . THR A 1 75 ? -1.135 2.911 -36.150 1.00 89.44 75 THR A C 1
ATOM 595 O O . THR A 1 75 ? -1.197 1.849 -36.767 1.00 89.44 75 THR A O 1
ATOM 598 N N . GLY A 1 76 ? -1.984 3.206 -35.175 1.00 82.31 76 GLY A N 1
ATOM 599 C CA . GLY A 1 76 ? -3.231 2.488 -34.929 1.00 82.31 76 GLY A CA 1
ATOM 600 C C . GLY A 1 76 ? -4.413 3.436 -35.067 1.00 82.31 76 GLY A C 1
ATOM 601 O O . GLY A 1 76 ? -4.232 4.650 -35.169 1.00 82.31 76 GLY A O 1
ATOM 602 N N . THR A 1 77 ? -5.620 2.888 -35.035 1.00 79.56 77 THR A N 1
ATOM 603 C CA . THR A 1 77 ? -6.858 3.672 -35.063 1.00 79.56 77 THR A CA 1
ATOM 604 C C . THR A 1 77 ? -7.692 3.335 -33.831 1.00 79.56 77 THR A C 1
ATOM 606 O O . THR A 1 77 ? -7.818 2.165 -33.463 1.00 79.56 77 THR A O 1
ATOM 609 N N . THR A 1 78 ? -8.224 4.349 -33.149 1.00 67.19 78 THR A N 1
ATOM 610 C CA . THR A 1 78 ? -9.192 4.157 -32.056 1.00 67.19 78 THR A CA 1
ATOM 611 C C . THR A 1 78 ? -10.525 3.642 -32.610 1.00 67.19 78 THR A C 1
ATOM 613 O O . THR A 1 78 ? -10.781 3.745 -33.811 1.00 67.19 78 THR A O 1
ATOM 616 N N . LYS A 1 79 ? -11.432 3.133 -31.763 1.00 58.69 79 LYS A N 1
ATOM 617 C CA . LYS A 1 79 ? -12.782 2.745 -32.225 1.00 58.69 79 LYS A CA 1
ATOM 618 C C . LYS A 1 79 ? -13.585 3.933 -32.763 1.00 58.69 79 LYS A C 1
ATOM 620 O O . LYS A 1 79 ? -14.423 3.762 -33.639 1.00 58.69 79 LYS A O 1
ATOM 625 N N . SER A 1 80 ? -13.279 5.135 -32.276 1.00 62.41 80 SER A N 1
ATOM 626 C CA . SER A 1 80 ? -13.801 6.413 -32.770 1.00 62.41 80 SER A CA 1
ATOM 627 C C . SER A 1 80 ? -13.181 6.878 -34.099 1.00 62.41 80 SER A C 1
ATOM 629 O O . SER A 1 80 ? -13.548 7.939 -34.597 1.00 62.41 80 SER A O 1
ATOM 631 N N . GLY A 1 81 ? -12.260 6.105 -34.688 1.00 70.75 81 GLY A N 1
ATOM 632 C CA . GLY A 1 81 ? -11.660 6.389 -35.994 1.00 70.75 81 GLY A CA 1
ATOM 633 C C . GLY A 1 81 ? -10.434 7.307 -35.963 1.00 70.75 81 GLY A C 1
ATOM 634 O O . GLY A 1 81 ? -9.912 7.649 -37.023 1.00 70.75 81 GLY A O 1
ATOM 635 N N . ASN A 1 82 ? -9.941 7.703 -34.784 1.00 69.50 82 ASN A N 1
ATOM 636 C CA . ASN A 1 82 ? -8.819 8.637 -34.673 1.00 69.50 82 ASN A CA 1
ATOM 637 C C . ASN A 1 82 ? -7.472 7.904 -34.797 1.00 69.50 82 ASN A C 1
ATOM 639 O O . ASN A 1 82 ? -7.252 6.911 -34.094 1.00 69.50 82 ASN A O 1
ATOM 643 N N . PRO A 1 83 ? -6.550 8.366 -35.663 1.00 76.81 83 PRO A N 1
ATOM 644 C CA . PRO A 1 83 ? -5.231 7.767 -35.788 1.00 76.81 83 PRO A CA 1
ATOM 645 C C . PRO A 1 83 ? -4.331 8.160 -34.611 1.00 76.81 83 PRO A C 1
ATOM 647 O O . PRO A 1 83 ? -4.356 9.298 -34.144 1.00 76.81 83 PRO A O 1
ATOM 650 N N . TYR A 1 84 ? -3.492 7.232 -34.165 1.00 73.94 84 TYR A N 1
ATOM 651 C CA . TYR A 1 84 ? -2.476 7.480 -33.147 1.00 73.94 84 TYR A CA 1
ATOM 652 C C . TYR A 1 84 ? -1.156 6.789 -33.477 1.00 73.94 84 TYR A C 1
ATOM 654 O O . TYR A 1 84 ? -1.149 5.783 -34.186 1.00 73.94 84 TYR A O 1
ATOM 662 N N . VAL A 1 85 ? -0.038 7.299 -32.953 1.00 83.19 85 VAL A N 1
ATOM 663 C CA . VAL A 1 85 ? 1.287 6.698 -33.157 1.00 83.19 85 VAL A CA 1
ATOM 664 C C . VAL A 1 85 ? 1.517 5.658 -32.068 1.00 83.19 85 VAL A C 1
ATOM 666 O O . VAL A 1 85 ? 1.791 5.972 -30.916 1.00 83.19 85 VAL A O 1
ATOM 669 N N . ALA A 1 86 ? 1.390 4.386 -32.431 1.00 75.38 86 ALA A N 1
ATOM 670 C CA . ALA A 1 86 ? 1.602 3.276 -31.516 1.00 75.38 86 ALA A CA 1
ATOM 671 C C . ALA A 1 86 ? 3.092 3.048 -31.226 1.00 75.38 86 ALA A C 1
ATOM 673 O O . ALA A 1 86 ? 3.437 2.625 -30.127 1.00 75.38 86 ALA A O 1
ATOM 674 N N . GLY A 1 87 ? 3.985 3.326 -32.182 1.00 82.56 87 GLY A N 1
ATOM 675 C CA . GLY A 1 87 ? 5.422 3.220 -31.949 1.00 82.56 87 GLY A CA 1
ATOM 676 C C . GLY A 1 87 ? 6.289 3.663 -33.120 1.00 82.56 87 GLY A C 1
ATOM 677 O O . GLY A 1 87 ? 5.901 3.546 -34.277 1.00 82.56 87 GLY A O 1
ATOM 678 N N . VAL A 1 88 ? 7.496 4.124 -32.799 1.00 89.38 88 VAL A N 1
ATOM 679 C CA . VAL A 1 88 ? 8.527 4.551 -33.753 1.00 89.38 88 VAL A CA 1
ATOM 680 C C . VAL A 1 88 ? 9.835 3.799 -33.503 1.00 89.38 88 VAL A C 1
ATOM 682 O O . VAL A 1 88 ? 10.161 3.483 -32.356 1.00 89.38 88 VAL A O 1
ATOM 685 N N . LEU A 1 89 ? 10.580 3.488 -34.564 1.00 90.81 89 LEU A N 1
ATOM 686 C CA . LEU A 1 89 ? 11.967 3.018 -34.508 1.00 90.81 89 LEU A CA 1
ATOM 687 C C . LEU A 1 89 ? 12.801 3.708 -35.582 1.00 90.81 89 LEU A C 1
ATOM 689 O O . LEU A 1 89 ? 12.329 3.923 -36.696 1.00 90.81 89 LEU A O 1
ATOM 693 N N . ARG A 1 90 ? 14.057 4.021 -35.255 1.00 90.56 90 ARG A N 1
ATOM 694 C CA . ARG A 1 90 ? 15.056 4.587 -36.165 1.00 90.56 90 ARG A CA 1
ATOM 695 C C . ARG A 1 90 ? 16.373 3.821 -36.018 1.00 90.56 90 ARG A C 1
ATOM 697 O O . ARG A 1 90 ? 16.806 3.540 -34.899 1.00 90.56 90 ARG A O 1
ATOM 704 N N . GLY A 1 91 ? 17.003 3.448 -37.132 1.00 88.88 91 GLY A N 1
ATOM 705 C CA . GLY A 1 91 ? 18.275 2.720 -37.096 1.00 88.88 91 GLY A CA 1
ATOM 706 C C . GLY A 1 91 ? 18.891 2.428 -38.458 1.00 88.88 91 GLY A C 1
ATOM 707 O O . GLY A 1 91 ? 18.500 2.999 -39.472 1.00 88.88 91 GLY A O 1
ATOM 708 N N . CYS A 1 92 ? 19.879 1.532 -38.483 1.00 88.12 92 CYS A N 1
ATOM 709 C CA . CYS A 1 92 ? 20.523 1.102 -39.723 1.00 88.12 92 CYS A CA 1
ATOM 710 C C . CYS A 1 92 ? 19.650 0.101 -40.469 1.00 88.12 92 CYS A C 1
ATOM 712 O O . CYS A 1 92 ? 19.338 -0.957 -39.929 1.00 88.12 92 CYS A O 1
ATOM 714 N N . GLU A 1 93 ? 19.335 0.374 -41.735 1.00 87.00 93 GLU A N 1
ATOM 715 C CA . GLU A 1 93 ? 18.562 -0.542 -42.577 1.00 87.00 93 GLU A CA 1
ATOM 716 C C . GLU A 1 93 ? 19.159 -1.955 -42.613 1.00 87.00 93 GLU A C 1
ATOM 718 O O . GLU A 1 93 ? 18.439 -2.949 -42.511 1.00 87.00 93 GLU A O 1
ATOM 723 N N . THR A 1 94 ? 20.482 -2.046 -42.738 1.00 82.31 94 THR A N 1
ATOM 724 C CA . THR A 1 94 ? 21.213 -3.311 -42.884 1.00 82.31 94 THR A CA 1
ATOM 725 C C . THR A 1 94 ? 21.121 -4.223 -41.665 1.00 82.31 94 THR A C 1
ATOM 727 O O . THR A 1 94 ? 21.448 -5.402 -41.767 1.00 82.31 94 THR A O 1
ATOM 730 N N . HIS A 1 95 ? 20.620 -3.729 -40.530 1.00 80.69 95 HIS A N 1
ATOM 731 C CA . HIS A 1 95 ? 20.290 -4.577 -39.385 1.00 80.69 95 HIS A CA 1
ATOM 732 C C . HIS A 1 95 ? 18.999 -5.384 -39.613 1.00 80.69 95 HIS A C 1
ATOM 734 O O . HIS A 1 95 ? 18.795 -6.419 -38.982 1.00 80.69 95 HIS A O 1
ATOM 740 N N . PHE A 1 96 ? 18.131 -4.935 -40.519 1.00 79.06 96 PHE A N 1
ATOM 741 C CA . PHE A 1 96 ? 16.770 -5.443 -40.697 1.00 79.06 96 PHE A CA 1
ATOM 742 C C . PHE A 1 96 ? 16.521 -6.041 -42.086 1.00 79.06 96 PHE A C 1
ATOM 744 O O . PHE A 1 96 ? 15.735 -6.980 -42.219 1.00 79.06 96 PHE A O 1
ATOM 751 N N . TRP A 1 97 ? 17.204 -5.531 -43.116 1.00 79.00 97 TRP A N 1
ATOM 752 C CA . TRP A 1 97 ? 17.097 -6.000 -44.497 1.00 79.00 97 TRP A CA 1
ATOM 753 C C . TRP A 1 97 ? 18.422 -6.568 -45.006 1.00 79.00 97 TRP A C 1
ATOM 755 O O . TRP A 1 97 ? 19.478 -5.954 -44.895 1.00 79.00 97 TRP A O 1
ATOM 765 N N . ARG A 1 98 ? 18.352 -7.753 -45.630 1.00 68.25 98 ARG A N 1
ATOM 766 C CA . ARG A 1 98 ? 19.522 -8.427 -46.229 1.00 68.25 98 ARG A CA 1
ATOM 767 C C . ARG A 1 98 ? 20.035 -7.736 -47.494 1.00 68.25 98 ARG A C 1
ATOM 769 O O . ARG A 1 98 ? 21.205 -7.880 -47.830 1.00 68.25 98 ARG A O 1
ATOM 776 N N . LYS A 1 99 ? 19.159 -7.035 -48.215 1.00 70.75 99 LYS A N 1
ATOM 777 C CA . LYS A 1 99 ? 19.490 -6.284 -49.428 1.00 70.75 99 LYS A CA 1
ATOM 778 C C . LYS A 1 99 ? 19.243 -4.809 -49.141 1.00 70.75 99 LYS A C 1
ATOM 780 O O . LYS A 1 99 ? 18.111 -4.460 -48.835 1.00 70.75 99 LYS A O 1
ATOM 785 N N . ALA A 1 100 ? 20.293 -3.999 -49.237 1.00 72.12 100 ALA A N 1
ATOM 786 C CA . ALA A 1 100 ? 20.201 -2.563 -49.010 1.00 72.12 100 ALA A CA 1
ATOM 787 C C . ALA A 1 100 ? 19.419 -1.873 -50.140 1.00 72.12 100 ALA A C 1
ATOM 789 O O . ALA A 1 100 ? 19.650 -2.166 -51.320 1.00 72.12 100 ALA A O 1
ATOM 790 N N . HIS A 1 101 ? 18.539 -0.944 -49.780 1.00 79.19 101 HIS A N 1
ATOM 791 C CA . HIS A 1 101 ? 17.849 -0.061 -50.708 1.00 79.19 101 HIS A CA 1
ATOM 792 C C . HIS A 1 101 ? 18.811 1.047 -51.138 1.00 79.19 101 HIS A C 1
ATOM 794 O O . HIS A 1 101 ? 19.454 1.720 -50.322 1.00 79.19 101 HIS A O 1
ATOM 800 N N . ASN A 1 102 ? 18.936 1.226 -52.453 1.00 70.94 102 ASN A N 1
ATOM 801 C CA . ASN A 1 102 ? 19.794 2.254 -53.025 1.00 70.94 102 ASN A CA 1
ATOM 802 C C . ASN A 1 102 ? 18.996 3.550 -53.187 1.00 70.94 102 ASN A C 1
ATOM 804 O O . ASN A 1 102 ? 18.560 3.880 -54.285 1.00 70.94 102 ASN A O 1
ATOM 808 N N . VAL A 1 103 ? 18.767 4.236 -52.068 1.00 75.44 103 VAL A N 1
ATOM 809 C CA . VAL A 1 103 ? 18.033 5.506 -52.035 1.00 75.44 103 VAL A CA 1
ATOM 810 C C . VAL A 1 103 ? 19.007 6.662 -52.262 1.00 75.44 103 VAL A C 1
ATOM 812 O O . VAL A 1 103 ? 20.050 6.737 -51.596 1.00 75.44 103 VAL A O 1
ATOM 815 N N . SER A 1 104 ? 18.680 7.549 -53.204 1.00 71.62 104 SER A N 1
ATOM 816 C CA . SER A 1 104 ? 19.462 8.753 -53.497 1.00 71.62 104 SER A CA 1
ATOM 817 C C . SER A 1 104 ? 19.479 9.709 -52.300 1.00 71.62 104 SER A C 1
ATOM 819 O O . SER A 1 104 ? 18.599 9.695 -51.437 1.00 71.62 104 SER A O 1
ATOM 821 N N . GLU A 1 105 ? 20.488 10.574 -52.228 1.00 65.62 105 GLU A N 1
ATOM 822 C CA . GLU A 1 105 ? 20.543 11.616 -51.202 1.00 65.62 105 GLU A CA 1
ATOM 823 C C . GLU A 1 105 ? 19.389 12.617 -51.398 1.00 65.62 105 GLU A C 1
ATOM 825 O O . GLU A 1 105 ? 19.281 13.238 -52.450 1.00 65.62 105 GLU A O 1
ATOM 830 N N . GLY A 1 106 ? 18.510 12.745 -50.396 1.00 65.44 106 GLY A N 1
ATOM 831 C CA . GLY A 1 106 ? 17.318 13.607 -50.453 1.00 65.44 106 GLY A CA 1
ATOM 832 C C . GLY A 1 106 ? 16.005 12.898 -50.814 1.00 65.44 106 GLY A C 1
ATOM 833 O O . GLY A 1 106 ? 14.950 13.526 -50.767 1.00 65.44 106 GLY A O 1
ATOM 834 N N . GLU A 1 107 ? 16.036 11.600 -51.124 1.00 71.31 107 GLU A N 1
ATOM 835 C CA . GLU A 1 107 ? 14.837 10.804 -51.417 1.00 71.31 107 GLU A CA 1
ATOM 836 C C . GLU A 1 107 ? 14.461 9.889 -50.236 1.00 71.31 107 GLU A C 1
ATOM 838 O O . GLU A 1 107 ? 15.297 9.552 -49.388 1.00 71.31 107 GLU A O 1
ATOM 843 N N . LYS A 1 108 ? 13.179 9.499 -50.168 1.00 83.25 108 LYS A N 1
ATOM 844 C CA . LYS A 1 108 ? 12.677 8.469 -49.248 1.00 83.25 108 LYS A CA 1
ATOM 845 C C . LYS A 1 108 ? 11.870 7.428 -50.015 1.00 83.25 108 LYS A C 1
ATOM 847 O O . LYS A 1 108 ? 11.024 7.783 -50.832 1.00 83.25 108 LYS A O 1
ATOM 852 N N . GLU A 1 109 ? 12.104 6.159 -49.719 1.00 87.88 109 GLU A N 1
ATOM 853 C CA . GLU A 1 109 ? 11.306 5.041 -50.226 1.00 87.88 109 GLU A CA 1
ATOM 854 C C . GLU A 1 109 ? 10.583 4.397 -49.044 1.00 87.88 109 GLU A C 1
ATOM 856 O O . GLU A 1 109 ? 11.238 4.034 -48.071 1.00 87.88 109 GLU A O 1
ATOM 861 N N . CYS A 1 110 ? 9.254 4.277 -49.093 1.00 89.56 110 CYS A N 1
ATOM 862 C CA . CYS A 1 110 ? 8.462 3.750 -47.980 1.00 89.56 110 CYS A CA 1
ATOM 863 C C . CYS A 1 110 ? 7.650 2.518 -48.390 1.00 89.56 110 CYS A C 1
ATOM 865 O O . CYS A 1 110 ? 7.054 2.470 -49.465 1.00 89.56 110 CYS A O 1
ATOM 867 N N . LEU A 1 111 ? 7.598 1.530 -47.500 1.00 90.12 111 LEU A N 1
ATOM 868 C CA . LEU A 1 111 ? 6.802 0.316 -47.620 1.00 90.12 111 LEU A CA 1
ATOM 869 C C . LEU A 1 111 ? 5.772 0.294 -46.496 1.00 90.12 111 LEU A C 1
ATOM 871 O O . LEU A 1 111 ? 6.141 0.317 -45.326 1.00 90.12 111 LEU A O 1
ATOM 875 N N . VAL A 1 112 ? 4.490 0.186 -46.832 1.00 91.75 112 VAL A N 1
ATOM 876 C CA . VAL A 1 112 ? 3.411 0.089 -45.840 1.00 91.75 112 VAL A CA 1
ATOM 877 C C . VAL A 1 112 ? 2.951 -1.358 -45.707 1.00 91.75 112 VAL A C 1
ATOM 879 O O . VAL A 1 112 ? 2.778 -2.068 -46.699 1.00 91.75 112 VAL A O 1
ATOM 882 N N . ARG A 1 113 ? 2.763 -1.820 -44.470 1.00 90.69 113 ARG A N 1
ATOM 883 C CA . ARG A 1 113 ? 2.207 -3.139 -44.156 1.00 90.69 113 ARG A CA 1
ATOM 884 C C . ARG A 1 113 ? 1.166 -3.025 -43.057 1.00 90.69 113 ARG A C 1
ATOM 886 O O . ARG A 1 113 ? 1.479 -2.569 -41.961 1.00 90.69 113 ARG A O 1
ATOM 893 N N . ASN A 1 114 ? -0.022 -3.553 -43.315 1.00 90.81 114 ASN A N 1
ATOM 894 C CA . ASN A 1 114 ? -1.055 -3.672 -42.293 1.00 90.81 114 ASN A CA 1
ATOM 895 C C . ASN A 1 114 ? -0.776 -4.894 -41.412 1.00 90.81 114 ASN A C 1
ATOM 897 O O . ASN A 1 114 ? -0.290 -5.931 -41.880 1.00 90.81 114 ASN A O 1
ATOM 901 N N . LYS A 1 115 ? -1.028 -4.748 -40.116 1.00 81.94 115 LYS A N 1
ATOM 902 C CA . LYS A 1 115 ? -0.765 -5.739 -39.078 1.00 81.94 115 LYS A CA 1
ATOM 903 C C . LYS A 1 115 ? -1.962 -5.797 -38.154 1.00 81.94 115 LYS A C 1
ATOM 905 O O . LYS A 1 115 ? -2.381 -4.777 -37.633 1.00 81.94 115 LYS A O 1
ATOM 910 N N . GLU A 1 116 ? -2.444 -6.998 -37.889 1.00 80.12 116 GLU A N 1
ATOM 911 C CA . GLU A 1 116 ? -3.508 -7.214 -36.922 1.00 80.12 116 GLU A CA 1
ATOM 912 C C . GLU A 1 116 ? -2.979 -8.084 -35.789 1.00 80.12 116 GLU A C 1
ATOM 914 O O . GLU A 1 116 ? -2.370 -9.138 -36.012 1.00 80.12 116 GLU A O 1
ATOM 919 N N . TYR A 1 117 ? -3.159 -7.619 -34.560 1.00 67.00 117 TYR A N 1
ATOM 920 C CA . TYR A 1 117 ? -2.901 -8.426 -33.378 1.00 67.00 117 TYR A CA 1
ATOM 921 C C . TYR A 1 117 ? -3.627 -7.838 -32.171 1.00 67.00 117 TYR A C 1
ATOM 923 O O . TYR A 1 117 ? -3.837 -6.632 -32.077 1.00 67.00 117 TYR A O 1
ATOM 931 N N . ARG A 1 118 ? -4.006 -8.710 -31.226 1.00 57.59 118 ARG A N 1
ATOM 932 C CA . ARG A 1 118 ? -4.784 -8.337 -30.028 1.00 57.59 118 ARG A CA 1
ATOM 933 C C . ARG A 1 118 ? -6.103 -7.614 -30.365 1.00 57.59 118 ARG A C 1
ATOM 935 O O . ARG A 1 118 ? -6.512 -6.722 -29.631 1.00 57.59 118 ARG A O 1
ATOM 942 N N . GLY A 1 119 ? -6.740 -7.989 -31.479 1.00 61.09 119 GLY A N 1
ATOM 943 C CA . GLY A 1 119 ? -8.014 -7.411 -31.927 1.00 61.09 119 GLY A CA 1
ATOM 944 C C . GLY A 1 119 ? -7.933 -5.942 -32.353 1.00 61.09 119 GLY A C 1
ATOM 945 O O . GLY A 1 119 ? -8.949 -5.256 -32.329 1.00 61.09 119 GLY A O 1
ATOM 946 N N . ARG A 1 120 ? -6.736 -5.438 -32.686 1.00 68.50 120 ARG A N 1
ATOM 947 C CA . ARG A 1 120 ? -6.512 -4.079 -33.195 1.00 68.50 120 ARG A CA 1
ATOM 948 C C . ARG A 1 120 ? -5.734 -4.131 -34.509 1.00 68.50 120 ARG A C 1
ATOM 950 O O . ARG A 1 120 ? -4.813 -4.942 -34.657 1.00 68.50 120 ARG A O 1
ATOM 957 N N . GLU A 1 121 ? -6.095 -3.245 -35.432 1.00 83.00 121 GLU A N 1
ATOM 958 C CA . GLU A 1 121 ? -5.378 -3.029 -36.686 1.00 83.00 121 GLU A CA 1
ATOM 959 C C . GLU A 1 121 ? -4.322 -1.933 -36.525 1.00 83.00 121 GLU A C 1
ATOM 961 O O . GLU A 1 121 ? -4.554 -0.883 -35.922 1.00 83.00 121 GLU A O 1
ATOM 966 N N . TYR A 1 122 ? -3.147 -2.191 -37.085 1.00 85.88 122 TYR A N 1
ATOM 967 C CA . TYR A 1 122 ? -2.008 -1.292 -37.097 1.00 85.88 122 TYR A CA 1
ATOM 968 C C . TYR A 1 122 ? -1.467 -1.156 -38.516 1.00 85.88 122 TYR A C 1
ATOM 970 O O . TYR A 1 122 ? -1.314 -2.144 -39.235 1.00 85.88 122 TYR A O 1
ATOM 978 N N . THR A 1 123 ? -1.085 0.057 -38.887 1.00 92.00 123 THR A N 1
ATOM 979 C CA . THR A 1 123 ? -0.371 0.355 -40.126 1.00 92.00 123 THR A CA 1
ATOM 980 C C . THR A 1 123 ? 1.100 0.565 -39.795 1.00 92.00 123 THR A C 1
ATOM 982 O O . THR A 1 123 ? 1.444 1.456 -39.028 1.00 92.00 123 THR A O 1
ATOM 985 N N . ALA A 1 124 ? 1.977 -0.275 -40.341 1.00 92.81 124 ALA A N 1
ATOM 986 C CA . ALA A 1 124 ? 3.423 -0.155 -40.188 1.00 92.81 124 ALA A CA 1
ATOM 987 C C . ALA A 1 124 ? 4.043 0.384 -41.480 1.00 92.81 124 ALA A C 1
ATOM 989 O O . ALA A 1 124 ? 4.075 -0.319 -42.492 1.00 92.81 124 ALA A O 1
ATOM 990 N N . GLU A 1 125 ? 4.547 1.611 -41.439 1.00 93.94 125 GLU A N 1
ATOM 991 C CA . GLU A 1 125 ? 5.269 2.257 -42.531 1.00 93.94 125 GLU A CA 1
ATOM 992 C C . GLU A 1 125 ? 6.780 2.176 -42.281 1.00 93.94 125 GLU A C 1
ATOM 994 O O . GLU A 1 125 ? 7.287 2.684 -41.284 1.00 93.94 125 GLU A O 1
ATOM 999 N N . TYR A 1 126 ? 7.500 1.524 -43.191 1.00 92.12 126 TYR A N 1
ATOM 1000 C CA . TYR A 1 126 ? 8.951 1.364 -43.164 1.00 92.12 126 TYR A CA 1
ATOM 1001 C C . TYR A 1 126 ? 9.556 2.270 -44.229 1.00 92.12 126 TYR A C 1
ATOM 1003 O O . TYR A 1 126 ? 9.385 1.985 -45.411 1.00 92.12 126 TYR A O 1
ATOM 1011 N N . CYS A 1 127 ? 10.264 3.325 -43.844 1.00 90.56 127 CYS A N 1
ATOM 1012 C CA . CYS A 1 127 ? 10.908 4.236 -44.783 1.00 90.56 127 CYS A CA 1
ATOM 1013 C C . CYS A 1 127 ? 12.432 4.100 -44.761 1.00 90.56 127 CYS A C 1
ATOM 1015 O O . CYS A 1 127 ? 13.060 4.063 -43.703 1.00 90.56 127 CYS A O 1
ATOM 1017 N N . PHE A 1 128 ? 13.028 4.083 -45.949 1.00 90.56 128 PHE A N 1
ATOM 1018 C CA . PHE A 1 128 ? 14.464 4.070 -46.182 1.00 90.56 128 PHE A CA 1
ATOM 1019 C C . PHE A 1 128 ? 14.889 5.442 -46.705 1.00 90.56 128 PHE A C 1
ATOM 1021 O O . PHE A 1 128 ? 14.367 5.920 -47.713 1.00 90.56 128 PHE A O 1
ATOM 1028 N N . CYS A 1 129 ? 15.817 6.097 -46.013 1.00 87.25 129 CYS A N 1
ATOM 1029 C CA . CYS A 1 129 ? 16.311 7.425 -46.384 1.00 87.25 129 CYS A CA 1
ATOM 1030 C C . CYS A 1 129 ? 17.718 7.696 -45.836 1.00 87.25 129 CYS A C 1
ATOM 1032 O O . CYS A 1 129 ? 18.268 6.929 -45.044 1.00 87.25 129 CYS A O 1
ATOM 1034 N N . ARG A 1 130 ? 18.333 8.804 -46.268 1.00 81.38 130 ARG A N 1
ATOM 1035 C CA . ARG A 1 130 ? 19.666 9.238 -45.818 1.00 81.38 130 ARG A CA 1
ATOM 1036 C C . ARG A 1 130 ? 19.612 10.583 -45.091 1.00 81.38 130 ARG A C 1
ATOM 1038 O O . ARG A 1 130 ? 18.848 11.476 -45.452 1.00 81.38 130 ARG A O 1
ATOM 1045 N N . GLY A 1 131 ? 20.467 10.739 -44.079 1.00 69.00 131 GLY A N 1
ATOM 1046 C CA . GLY A 1 131 ? 20.674 12.011 -43.380 1.00 69.00 131 GLY A CA 1
ATOM 1047 C C . GLY A 1 131 ? 19.431 12.523 -42.641 1.00 69.00 131 GLY A C 1
ATOM 1048 O O . GLY A 1 131 ? 18.766 11.777 -41.925 1.00 69.00 131 GLY A O 1
ATOM 1049 N N . ASN A 1 132 ? 19.128 13.816 -42.788 1.00 64.06 132 ASN A N 1
ATOM 1050 C CA . ASN A 1 132 ? 18.096 14.500 -41.990 1.00 64.06 132 ASN A CA 1
ATOM 1051 C C . ASN A 1 132 ? 16.674 14.008 -42.291 1.00 64.06 132 ASN A C 1
ATOM 1053 O O . ASN A 1 132 ? 15.810 14.098 -41.431 1.00 64.06 132 ASN A O 1
ATOM 1057 N N . HIS A 1 133 ? 16.430 13.439 -43.474 1.00 70.50 133 HIS A N 1
ATOM 1058 C CA . HIS A 1 133 ? 15.109 12.909 -43.822 1.00 70.50 133 HIS A CA 1
ATOM 1059 C C . HIS A 1 133 ? 14.680 11.739 -42.930 1.00 70.50 133 HIS A C 1
ATOM 1061 O O . HIS A 1 133 ? 13.493 11.566 -42.688 1.00 70.50 133 HIS A O 1
ATOM 1067 N N . CYS A 1 134 ? 15.641 10.969 -42.417 1.00 73.88 134 CYS A N 1
ATOM 1068 C CA . CYS A 1 134 ? 15.386 9.849 -41.509 1.00 73.88 134 CYS A CA 1
ATOM 1069 C C . CYS A 1 134 ? 15.558 10.227 -40.029 1.00 73.88 134 CYS A C 1
ATOM 1071 O O . CYS A 1 134 ? 15.029 9.551 -39.150 1.00 73.88 134 CYS A O 1
ATOM 1073 N N . ASN A 1 135 ? 16.297 11.302 -39.739 1.00 76.50 135 ASN A N 1
ATOM 1074 C CA . ASN A 1 135 ? 16.600 11.722 -38.370 1.00 76.50 135 ASN A CA 1
ATOM 1075 C C . ASN A 1 135 ? 15.722 12.886 -37.884 1.00 76.50 135 ASN A C 1
ATOM 1077 O O . ASN A 1 135 ? 15.809 13.249 -36.722 1.00 76.50 135 ASN A O 1
ATOM 1081 N N . GLY A 1 136 ? 14.857 13.459 -38.718 1.00 68.25 136 GLY A N 1
ATOM 1082 C CA . GLY A 1 136 ? 14.103 14.658 -38.348 1.00 68.25 136 GLY A CA 1
ATOM 1083 C C . GLY A 1 136 ? 14.934 15.948 -38.473 1.00 68.25 136 GLY A C 1
ATOM 1084 O O . GLY A 1 136 ? 16.088 15.918 -38.925 1.00 68.25 136 GLY A O 1
ATOM 1085 N N . PRO A 1 137 ? 14.340 17.111 -38.150 1.00 64.00 137 PRO A N 1
ATOM 1086 C CA . PRO A 1 137 ? 14.959 18.415 -38.381 1.00 64.00 137 PRO A CA 1
ATOM 1087 C C . PRO A 1 137 ? 16.243 18.591 -37.551 1.00 64.00 137 PRO A C 1
ATOM 1089 O O . PRO A 1 137 ? 16.320 18.195 -36.391 1.00 64.00 137 PRO A O 1
ATOM 1092 N N . LYS A 1 138 ? 17.283 19.201 -38.141 1.00 58.19 138 LYS A N 1
ATOM 1093 C CA . LYS A 1 138 ? 18.564 19.444 -37.445 1.00 58.19 138 LYS A CA 1
ATOM 1094 C C . LYS A 1 138 ? 18.360 20.407 -36.269 1.00 58.19 138 LYS A C 1
ATOM 1096 O O . LYS A 1 138 ? 17.660 21.392 -36.484 1.00 58.19 138 LYS A O 1
ATOM 1101 N N . PRO A 1 139 ? 19.093 20.276 -35.144 1.00 54.62 139 PRO A N 1
ATOM 1102 C CA . PRO A 1 139 ? 19.056 21.238 -34.031 1.00 54.62 139 PRO A CA 1
ATOM 1103 C C . PRO A 1 139 ? 19.244 22.710 -34.442 1.00 54.62 139 PRO A C 1
ATOM 1105 O O . PRO A 1 139 ? 18.798 23.650 -33.791 1.00 54.62 139 PRO A O 1
ATOM 1108 N N . GLU A 1 140 ? 19.930 22.915 -35.561 1.00 55.91 140 GLU A N 1
ATOM 1109 C CA . GLU A 1 140 ? 20.317 24.224 -36.078 1.00 55.91 140 GLU A CA 1
ATOM 1110 C C . GLU A 1 140 ? 19.311 24.787 -37.097 1.00 55.91 140 GLU A C 1
ATOM 1112 O O . GLU A 1 140 ? 19.383 25.973 -37.435 1.00 55.91 140 GLU A O 1
ATOM 1117 N N . SER A 1 141 ? 18.387 23.940 -37.573 1.00 55.09 141 SER A N 1
ATOM 1118 C CA . SER A 1 141 ? 17.411 24.257 -38.617 1.00 55.09 141 SER A CA 1
ATOM 1119 C C . SER A 1 141 ? 16.319 25.214 -38.126 1.00 55.09 141 SER A C 1
ATOM 1121 O O . SER A 1 141 ? 15.967 25.197 -36.941 1.00 55.09 141 SER A O 1
ATOM 1123 N N . PRO A 1 142 ? 15.754 26.045 -39.022 1.00 54.59 142 PRO A N 1
ATOM 1124 C CA . PRO A 1 142 ? 14.595 26.870 -38.709 1.00 54.59 142 PRO A CA 1
ATOM 1125 C C . PRO A 1 142 ? 13.396 26.041 -38.237 1.00 54.59 142 PRO A C 1
ATOM 1127 O O . PRO A 1 142 ? 12.700 26.493 -37.337 1.00 54.59 142 PRO A O 1
ATOM 1130 N N . GLU A 1 143 ? 13.185 24.828 -38.769 1.00 58.91 143 GLU A N 1
ATOM 1131 C CA . GLU A 1 143 ? 12.081 23.954 -38.344 1.00 58.91 143 GLU A CA 1
ATOM 1132 C C . GLU A 1 143 ? 12.252 23.466 -36.895 1.00 58.91 143 GLU A C 1
ATOM 1134 O O . GLU A 1 143 ? 11.303 23.506 -36.114 1.00 58.91 143 GLU A O 1
ATOM 1139 N N . PHE A 1 144 ? 13.471 23.080 -36.497 1.00 53.94 144 PHE A N 1
ATOM 1140 C CA . PHE A 1 144 ? 13.778 22.709 -35.109 1.00 53.94 144 PHE A CA 1
ATOM 1141 C C . PHE A 1 144 ? 13.665 23.910 -34.165 1.00 53.94 144 PHE A C 1
ATOM 1143 O O . PHE A 1 144 ? 13.073 23.806 -33.095 1.00 53.94 144 PHE A O 1
ATOM 1150 N N . LYS A 1 145 ? 14.184 25.079 -34.567 1.00 52.12 145 LYS A N 1
ATOM 1151 C CA . LYS A 1 145 ? 14.094 26.314 -33.772 1.00 52.12 145 LYS A CA 1
ATOM 1152 C C . LYS A 1 145 ? 12.659 26.821 -33.647 1.00 52.12 145 LYS A C 1
ATOM 1154 O O . LYS A 1 145 ? 12.303 27.301 -32.580 1.00 52.12 145 LYS A O 1
ATOM 1159 N N . ALA A 1 146 ? 11.828 26.681 -34.677 1.00 53.75 146 ALA A N 1
ATOM 1160 C CA . ALA A 1 146 ? 10.406 27.008 -34.607 1.00 53.75 146 ALA A CA 1
ATOM 1161 C C . ALA A 1 146 ? 9.664 26.076 -33.635 1.00 53.75 146 ALA A C 1
ATOM 1163 O O . ALA A 1 146 ? 8.886 26.557 -32.820 1.00 53.75 146 ALA A O 1
ATOM 1164 N N . ALA A 1 147 ? 9.968 24.775 -33.639 1.00 49.56 147 ALA A N 1
ATOM 1165 C CA . ALA A 1 147 ? 9.387 23.816 -32.696 1.00 49.56 147 ALA A CA 1
ATOM 1166 C C . ALA A 1 147 ? 9.877 23.988 -31.239 1.00 49.56 147 ALA A C 1
ATOM 1168 O O . ALA A 1 147 ? 9.168 23.607 -30.313 1.00 49.56 147 ALA A O 1
ATOM 1169 N N . HIS A 1 148 ? 11.072 24.555 -31.018 1.00 42.78 148 HIS A N 1
ATOM 1170 C CA . HIS A 1 148 ? 11.653 24.766 -29.679 1.00 42.78 148 HIS A CA 1
ATOM 1171 C C . HIS A 1 148 ? 11.493 26.191 -29.113 1.00 42.78 148 HIS A C 1
ATOM 1173 O O . HIS A 1 148 ? 11.542 26.357 -27.897 1.00 42.78 148 HIS A O 1
ATOM 1179 N N . TYR A 1 149 ? 11.326 27.219 -29.955 1.00 40.06 149 TYR A N 1
ATOM 1180 C CA . TYR A 1 149 ? 11.271 28.632 -29.535 1.00 40.06 149 TYR A CA 1
ATOM 1181 C C . TYR A 1 149 ? 9.988 29.380 -29.920 1.00 40.06 149 TYR A C 1
ATOM 1183 O O . TYR A 1 149 ? 9.818 30.523 -29.495 1.00 40.06 149 TYR A O 1
ATOM 1191 N N . CYS A 1 150 ? 9.047 28.768 -30.641 1.00 34.66 150 CYS A N 1
ATOM 1192 C CA . CYS A 1 150 ? 7.686 29.292 -30.716 1.00 34.66 150 CYS A CA 1
ATOM 1193 C C . CYS A 1 150 ? 6.792 28.501 -29.761 1.00 34.66 150 CYS A C 1
ATOM 1195 O O . CYS A 1 150 ? 6.309 27.431 -30.107 1.00 34.66 150 CYS A O 1
ATOM 1197 N N . LEU A 1 151 ? 6.497 29.073 -28.589 1.00 32.56 151 LEU A N 1
ATOM 1198 C CA . LEU A 1 151 ? 5.143 28.941 -28.058 1.00 32.56 151 LEU A CA 1
ATOM 1199 C C . LEU A 1 151 ? 4.233 29.583 -29.112 1.00 32.56 151 LEU A C 1
ATOM 1201 O O . LEU A 1 151 ? 4.342 30.798 -29.320 1.00 32.56 151 LEU A O 1
ATOM 1205 N N . PRO A 1 152 ? 3.367 28.834 -29.813 1.00 33.53 152 PRO A N 1
ATOM 1206 C CA . PRO A 1 152 ? 2.294 29.484 -30.529 1.00 33.53 152 PRO A CA 1
ATOM 1207 C C . PRO A 1 152 ? 1.461 30.189 -29.463 1.00 33.53 152 PRO A C 1
ATOM 1209 O O . PRO A 1 152 ? 1.135 29.597 -28.430 1.00 33.53 152 PRO A O 1
ATOM 1212 N N . ALA A 1 153 ? 1.126 31.456 -29.698 1.00 33.72 153 ALA A N 1
ATOM 1213 C CA . ALA A 1 153 ? -0.017 32.053 -29.035 1.00 33.72 153 ALA A CA 1
ATOM 1214 C C . ALA A 1 153 ? -1.171 31.059 -29.196 1.00 33.72 153 ALA A C 1
ATOM 1216 O O . ALA A 1 153 ? -1.573 30.764 -30.323 1.00 33.72 153 ALA A O 1
ATOM 1217 N N . MET A 1 154 ? -1.594 30.456 -28.085 1.00 33.91 154 MET A N 1
ATOM 1218 C CA . MET A 1 154 ? -2.625 29.435 -28.093 1.00 33.91 154 MET A CA 1
ATOM 1219 C C . MET A 1 154 ? -3.881 30.038 -28.709 1.00 33.91 154 MET A C 1
ATOM 1221 O O . MET A 1 154 ? -4.568 30.845 -28.084 1.00 33.91 154 MET A O 1
ATOM 1225 N N . ALA A 1 155 ? -4.191 29.627 -29.936 1.00 34.53 155 ALA A N 1
ATOM 1226 C CA . ALA A 1 155 ? -5.580 29.473 -30.305 1.00 34.53 155 ALA A CA 1
ATOM 1227 C C . ALA A 1 155 ? -6.123 28.426 -29.330 1.00 34.53 155 ALA A C 1
ATOM 1229 O O . ALA A 1 155 ? -5.655 27.289 -29.303 1.00 34.53 155 ALA A O 1
ATOM 1230 N N . SER A 1 156 ? -7.006 28.858 -28.437 1.00 36.16 156 SER A N 1
ATOM 1231 C CA . SER A 1 156 ? -7.626 28.014 -27.430 1.00 36.16 156 SER A CA 1
ATOM 1232 C C . SER A 1 156 ? -8.558 27.013 -28.113 1.00 36.16 156 SER A C 1
ATOM 1234 O O . SER A 1 156 ? -9.766 27.238 -28.188 1.00 36.16 156 SER A O 1
ATOM 1236 N N . GLU A 1 157 ? -8.025 25.902 -28.613 1.00 46.84 157 GLU A N 1
ATOM 1237 C CA . GLU A 1 157 ? -8.824 24.686 -28.650 1.00 46.84 157 GLU A CA 1
ATOM 1238 C C . GLU A 1 157 ? -8.993 24.250 -27.201 1.00 46.84 157 GLU A C 1
ATOM 1240 O O . GLU A 1 157 ? -8.047 23.889 -26.501 1.00 46.84 157 GLU A O 1
ATOM 1245 N N . GLN A 1 158 ? -10.214 24.423 -26.711 1.00 50.88 158 GLN A N 1
ATOM 1246 C CA . GLN A 1 158 ? -10.605 24.052 -25.369 1.00 50.88 158 GLN A CA 1
ATOM 1247 C C . GLN A 1 158 ? -10.397 22.540 -25.232 1.00 50.88 158 GLN A C 1
ATOM 1249 O O . GLN A 1 158 ? -11.148 21.755 -25.809 1.00 50.88 158 GLN A O 1
ATOM 1254 N N . ILE A 1 159 ? -9.337 22.138 -24.524 1.00 59.84 159 ILE A N 1
ATOM 1255 C CA . ILE A 1 159 ? -9.020 20.728 -24.284 1.00 59.84 159 ILE A CA 1
ATOM 1256 C C . ILE A 1 159 ? -10.247 20.094 -23.631 1.00 59.84 159 ILE A C 1
ATOM 1258 O O . ILE A 1 159 ? -10.645 20.471 -22.527 1.00 59.84 159 ILE A O 1
ATOM 1262 N N . ASN A 1 160 ? -10.877 19.158 -24.338 1.00 78.38 160 ASN A N 1
ATOM 1263 C CA . ASN A 1 160 ? -12.022 18.430 -23.819 1.00 78.38 160 ASN A CA 1
ATOM 1264 C C . ASN A 1 160 ? -11.510 17.310 -22.906 1.00 78.38 160 ASN A C 1
ATOM 1266 O O . ASN A 1 160 ? -11.243 16.195 -23.350 1.00 78.38 160 ASN A O 1
ATOM 1270 N N . TYR A 1 161 ? -11.334 17.655 -21.632 1.00 72.00 161 TYR A N 1
ATOM 1271 C CA . TYR A 1 161 ? -10.796 16.775 -20.599 1.00 72.00 161 TYR A CA 1
ATOM 1272 C C . TYR A 1 161 ? -11.591 15.474 -20.447 1.00 72.00 161 TYR A C 1
ATOM 1274 O O . TYR A 1 161 ? -10.984 14.413 -20.325 1.00 72.00 161 TYR A O 1
ATOM 1282 N N . GLU A 1 162 ? -12.923 15.541 -20.536 1.00 73.00 162 GLU A N 1
ATOM 1283 C CA . GLU A 1 162 ? -13.805 14.369 -20.462 1.00 73.00 162 GLU A CA 1
ATOM 1284 C C . GLU A 1 162 ? -13.539 13.403 -21.618 1.00 73.00 162 GLU A C 1
ATOM 1286 O O . GLU A 1 162 ? -13.383 12.202 -21.405 1.00 73.00 162 GLU A O 1
ATOM 1291 N N . LYS A 1 163 ? -13.388 13.931 -22.839 1.00 77.88 163 LYS A N 1
ATOM 1292 C CA . LYS A 1 163 ? -13.078 13.118 -24.018 1.00 77.88 163 LYS A CA 1
ATOM 1293 C C . LYS A 1 163 ? -11.698 12.466 -23.920 1.00 77.88 163 LYS A C 1
ATOM 1295 O O . LYS A 1 163 ? -11.573 11.277 -24.179 1.00 77.88 163 LYS A O 1
ATOM 1300 N N . VAL A 1 164 ? -10.670 13.219 -23.526 1.00 75.50 164 VAL A N 1
ATOM 1301 C CA . VAL A 1 164 ? -9.298 12.691 -23.409 1.00 75.50 164 VAL A CA 1
ATOM 1302 C C . VAL A 1 164 ? -9.205 11.620 -22.316 1.00 75.50 164 VAL A C 1
ATOM 1304 O O . VAL A 1 164 ? -8.522 10.614 -22.502 1.00 75.50 164 VAL A O 1
ATOM 1307 N N . MET A 1 165 ? -9.913 11.802 -21.198 1.00 74.50 165 MET A N 1
ATOM 1308 C CA . MET A 1 165 ? -10.050 10.778 -20.160 1.00 74.50 165 MET A CA 1
ATOM 1309 C C . MET A 1 165 ? -10.747 9.527 -20.690 1.00 74.50 165 MET A C 1
ATOM 1311 O O . MET A 1 165 ? -10.191 8.443 -20.547 1.00 74.50 165 MET A O 1
ATOM 1315 N N . ALA A 1 166 ? -11.911 9.666 -21.331 1.00 68.94 166 ALA A N 1
ATOM 1316 C CA . ALA A 1 166 ? -12.649 8.535 -21.892 1.00 68.94 166 ALA A CA 1
ATOM 1317 C C . ALA A 1 166 ? -11.813 7.761 -22.929 1.00 68.94 166 ALA A C 1
ATOM 1319 O O . ALA A 1 166 ? -11.742 6.533 -22.876 1.00 68.94 166 ALA A O 1
ATOM 1320 N N . ASP A 1 167 ? -11.106 8.477 -23.808 1.00 69.50 167 ASP A N 1
ATOM 1321 C CA . ASP A 1 167 ? -10.209 7.883 -24.800 1.00 69.50 167 ASP A CA 1
ATOM 1322 C C . ASP A 1 167 ? -9.042 7.138 -24.123 1.00 69.50 167 ASP A C 1
ATOM 1324 O O . ASP A 1 167 ? -8.662 6.050 -24.557 1.00 69.50 167 ASP A O 1
ATOM 1328 N N . PHE A 1 168 ? -8.477 7.671 -23.033 1.00 79.56 168 PHE A N 1
ATOM 1329 C CA . PHE A 1 168 ? -7.440 6.972 -22.272 1.00 79.56 168 PHE A CA 1
ATOM 1330 C C . PHE A 1 168 ? -7.988 5.693 -21.643 1.00 79.56 168 PHE A C 1
ATOM 1332 O O . PHE A 1 168 ? -7.415 4.634 -21.885 1.00 79.56 168 PHE A O 1
ATOM 1339 N N . VAL A 1 169 ? -9.090 5.786 -20.886 1.00 63.22 169 VAL A N 1
ATOM 1340 C CA . VAL A 1 169 ? -9.797 4.661 -20.238 1.00 63.22 169 VAL A CA 1
ATOM 1341 C C . VAL A 1 169 ? -10.020 3.530 -21.233 1.00 63.22 169 VAL A C 1
ATOM 1343 O O . VAL A 1 169 ? -9.709 2.371 -20.951 1.00 63.22 169 VAL A O 1
ATOM 1346 N N . GLU A 1 170 ? -10.496 3.874 -22.429 1.00 67.44 170 GLU A N 1
ATOM 1347 C CA . GLU A 1 170 ? -10.724 2.923 -23.508 1.00 67.44 170 GLU A CA 1
ATOM 1348 C C . GLU A 1 170 ? -9.414 2.296 -24.018 1.00 67.44 170 GLU A C 1
ATOM 1350 O O . GLU A 1 170 ? -9.316 1.077 -24.199 1.00 67.44 170 GLU A O 1
ATOM 1355 N N . VAL A 1 171 ? -8.388 3.115 -24.264 1.00 65.00 171 VAL A N 1
ATOM 1356 C CA . VAL A 1 171 ? -7.114 2.663 -24.834 1.00 65.00 171 VAL A CA 1
ATOM 1357 C C . VAL A 1 171 ? -6.373 1.722 -23.885 1.00 65.00 171 VAL A C 1
ATOM 1359 O O . VAL A 1 171 ? -5.800 0.727 -24.356 1.00 65.00 171 VAL A O 1
ATOM 1362 N N . THR A 1 172 ? -6.395 2.016 -22.587 1.00 61.72 172 THR A N 1
ATOM 1363 C CA . THR A 1 172 ? -5.664 1.310 -21.526 1.00 61.72 172 THR A CA 1
ATOM 1364 C C . THR A 1 172 ? -6.478 0.214 -20.841 1.00 61.72 172 THR A C 1
ATOM 1366 O O . THR A 1 172 ? -5.884 -0.626 -20.164 1.00 61.72 172 THR A O 1
ATOM 1369 N N . ASN A 1 173 ? -7.799 0.178 -21.054 1.00 55.22 173 ASN A N 1
ATOM 1370 C CA . ASN A 1 173 ? -8.750 -0.676 -20.336 1.00 55.22 173 ASN A CA 1
ATOM 1371 C C . ASN A 1 173 ? -8.656 -0.478 -18.811 1.00 55.22 173 ASN A C 1
ATOM 1373 O O . ASN A 1 173 ? -8.499 -1.436 -18.050 1.00 55.22 173 ASN A O 1
ATOM 1377 N N . THR A 1 174 ? -8.681 0.786 -18.387 1.00 62.03 174 THR A N 1
ATOM 1378 C CA . THR A 1 174 ? -8.643 1.210 -16.976 1.00 62.03 174 THR A CA 1
ATOM 1379 C C . THR A 1 174 ? -9.860 2.059 -16.633 1.00 62.03 174 THR A C 1
ATOM 1381 O O . THR A 1 174 ? -10.772 2.158 -17.439 1.00 62.03 174 THR A O 1
ATOM 1384 N N . ASP A 1 175 ? -9.881 2.672 -15.452 1.00 57.53 175 ASP A N 1
ATOM 1385 C CA . ASP A 1 175 ? -10.897 3.644 -15.045 1.00 57.53 175 ASP A CA 1
ATOM 1386 C C . ASP A 1 175 ? -10.433 5.101 -15.238 1.00 57.53 175 ASP A C 1
ATOM 1388 O O . ASP A 1 175 ? -9.267 5.381 -15.554 1.00 57.53 175 ASP A O 1
ATOM 1392 N N . GLU A 1 176 ? -11.372 6.036 -15.062 1.00 59.03 176 GLU A N 1
ATOM 1393 C CA . GLU A 1 176 ? -11.145 7.479 -15.209 1.00 59.03 176 GLU A CA 1
ATOM 1394 C C . GLU A 1 176 ? -10.105 8.024 -14.222 1.00 59.03 176 GLU A C 1
ATOM 1396 O O . GLU A 1 176 ? -9.409 8.990 -14.535 1.00 59.03 176 GLU A O 1
ATOM 1401 N N . ALA A 1 177 ? -9.940 7.395 -13.054 1.00 45.47 177 ALA A N 1
ATOM 1402 C CA . ALA A 1 177 ? -8.944 7.804 -12.069 1.00 45.47 177 ALA A CA 1
ATOM 1403 C C . ALA A 1 177 ? -7.522 7.480 -12.554 1.00 45.47 177 ALA A C 1
ATOM 1405 O O . ALA A 1 177 ? -6.621 8.318 -12.462 1.00 45.47 177 ALA A O 1
ATOM 1406 N N . CYS A 1 178 ? -7.325 6.301 -13.145 1.00 50.22 178 CYS A N 1
ATOM 1407 C CA . CYS A 1 178 ? -6.076 5.923 -13.796 1.00 50.22 178 CYS A CA 1
ATOM 1408 C C . CYS A 1 178 ? -5.778 6.821 -15.007 1.00 50.22 178 CYS A C 1
ATOM 1410 O O . CYS A 1 178 ? -4.640 7.256 -15.187 1.00 50.22 178 CYS A O 1
ATOM 1412 N N . ALA A 1 179 ? -6.803 7.165 -15.792 1.00 60.66 179 ALA A N 1
ATOM 1413 C CA . ALA A 1 179 ? -6.670 8.129 -16.879 1.00 60.66 179 ALA A CA 1
ATOM 1414 C C . ALA A 1 179 ? -6.202 9.493 -16.380 1.00 60.66 179 ALA A C 1
ATOM 1416 O O . ALA A 1 179 ? -5.188 10.012 -16.846 1.00 60.66 179 ALA A O 1
ATOM 1417 N N . HIS A 1 180 ? -6.878 10.038 -15.372 1.00 59.19 180 HIS A N 1
ATOM 1418 C CA . HIS A 1 180 ? -6.501 11.305 -14.768 1.00 59.19 180 HIS A CA 1
ATOM 1419 C C . HIS A 1 180 ? -5.066 11.270 -14.215 1.00 59.19 180 HIS A C 1
ATOM 1421 O O . HIS A 1 180 ? -4.326 12.242 -14.374 1.00 59.19 180 HIS A O 1
ATOM 1427 N N . PHE A 1 181 ? -4.641 10.152 -13.612 1.00 56.25 181 PHE A N 1
ATOM 1428 C CA . PHE A 1 181 ? -3.294 9.982 -13.061 1.00 56.25 181 PHE A CA 1
ATOM 1429 C C . PHE A 1 181 ? -2.187 10.186 -14.104 1.00 56.25 181 PHE A C 1
ATOM 1431 O O . PHE A 1 181 ? -1.255 10.943 -13.845 1.00 56.25 181 PHE A O 1
ATOM 1438 N N . PHE A 1 182 ? -2.299 9.563 -15.278 1.00 66.88 182 PHE A N 1
ATOM 1439 C CA . PHE A 1 182 ? -1.277 9.670 -16.327 1.00 66.88 182 PHE A CA 1
ATOM 1440 C C . PHE A 1 182 ? -1.447 10.912 -17.216 1.00 66.88 182 PHE A C 1
ATOM 1442 O O . PHE A 1 182 ? -0.459 11.475 -17.693 1.00 66.88 182 PHE A O 1
ATOM 1449 N N . LEU A 1 183 ? -2.682 11.368 -17.440 1.00 67.94 183 LEU A N 1
ATOM 1450 C CA . LEU A 1 183 ? -2.964 12.524 -18.297 1.00 67.94 183 LEU A CA 1
ATOM 1451 C C . LEU A 1 183 ? -2.590 13.855 -17.636 1.00 67.94 183 LEU A C 1
ATOM 1453 O O . LEU A 1 183 ? -2.080 14.752 -18.306 1.00 67.94 183 LEU A O 1
ATOM 1457 N N . GLN A 1 184 ? -2.778 13.997 -16.320 1.00 60.38 184 GLN A N 1
ATOM 1458 C CA . GLN A 1 184 ? -2.448 15.247 -15.619 1.00 60.38 184 GLN A CA 1
ATOM 1459 C C . GLN A 1 184 ? -0.944 15.576 -15.639 1.00 60.38 184 GLN A C 1
ATOM 1461 O O . GLN A 1 184 ? -0.568 16.743 -15.530 1.00 60.38 184 GLN A O 1
ATOM 1466 N N . ASP A 1 185 ? -0.088 14.559 -15.769 1.00 58.28 185 ASP A N 1
ATOM 1467 C CA . ASP A 1 185 ? 1.375 14.695 -15.792 1.00 58.28 185 ASP A CA 1
ATOM 1468 C C . ASP A 1 185 ? 1.935 14.865 -17.209 1.00 58.28 185 ASP A C 1
ATOM 1470 O O . ASP A 1 185 ? 3.126 15.105 -17.388 1.00 58.28 185 ASP A O 1
ATOM 1474 N N . THR A 1 186 ? 1.062 14.797 -18.213 1.00 71.56 186 THR A N 1
ATOM 1475 C CA . THR A 1 186 ? 1.397 14.879 -19.638 1.00 71.56 186 THR A CA 1
ATOM 1476 C C . THR A 1 186 ? 0.653 16.023 -20.325 1.00 71.56 186 THR A C 1
ATOM 1478 O O . THR A 1 186 ? 0.374 15.983 -21.517 1.00 71.56 186 THR A O 1
ATOM 1481 N N . ASN A 1 187 ? 0.283 17.062 -19.564 1.00 76.12 187 ASN A N 1
ATOM 1482 C CA . ASN A 1 187 ? -0.511 18.200 -20.047 1.00 76.12 187 ASN A CA 1
ATOM 1483 C C . ASN A 1 187 ? -1.794 17.777 -20.787 1.00 76.12 187 ASN A C 1
ATOM 1485 O O . ASN A 1 187 ? -2.219 18.447 -21.727 1.00 76.12 187 ASN A O 1
ATOM 1489 N N . TRP A 1 188 ? -2.410 16.670 -20.362 1.00 74.62 188 TRP A N 1
ATOM 1490 C CA . TRP A 1 188 ? -3.585 16.068 -20.996 1.00 74.62 188 TRP A CA 1
ATOM 1491 C C . TRP A 1 188 ? -3.362 15.669 -22.461 1.00 74.62 188 TRP A C 1
ATOM 1493 O O . TRP A 1 188 ? -4.296 15.614 -23.260 1.00 74.62 188 TRP A O 1
ATOM 1503 N N . ASN A 1 189 ? -2.119 15.346 -22.814 1.00 81.88 189 ASN A N 1
ATOM 1504 C CA . ASN A 1 189 ? -1.778 14.732 -24.083 1.00 81.88 189 ASN A CA 1
ATOM 1505 C C . ASN A 1 189 ? -2.031 13.219 -24.000 1.00 81.88 189 ASN A C 1
ATOM 1507 O O . ASN A 1 189 ? -1.300 12.483 -23.336 1.00 81.88 189 ASN A O 1
ATOM 1511 N N . LEU A 1 190 ? -3.058 12.746 -24.714 1.00 72.88 190 LEU A N 1
ATOM 1512 C CA . LEU A 1 190 ? -3.439 11.332 -24.747 1.00 72.88 190 LEU A CA 1
ATOM 1513 C C . LEU A 1 190 ? -2.272 10.406 -25.122 1.00 72.88 190 LEU A C 1
ATOM 1515 O O . LEU A 1 190 ? -2.124 9.345 -24.522 1.00 72.88 190 LEU A O 1
ATOM 1519 N N . GLN A 1 191 ? -1.442 10.793 -26.098 1.00 67.25 191 GLN A N 1
ATOM 1520 C CA . GLN A 1 191 ? -0.327 9.961 -26.564 1.00 67.25 191 GLN A CA 1
ATOM 1521 C C . GLN A 1 191 ? 0.723 9.778 -25.472 1.00 67.25 191 GLN A C 1
ATOM 1523 O O . GLN A 1 191 ? 1.139 8.656 -25.190 1.00 67.25 191 GLN A O 1
ATOM 1528 N N . GLU A 1 192 ? 1.127 10.878 -24.843 1.00 69.12 192 GLU A N 1
ATOM 1529 C CA . GLU A 1 192 ? 2.126 10.867 -23.779 1.00 69.12 192 GLU A CA 1
ATOM 1530 C C . GLU A 1 192 ? 1.602 10.138 -22.537 1.00 69.12 192 GLU A C 1
ATOM 1532 O O . GLU A 1 192 ? 2.321 9.320 -21.962 1.00 69.12 192 GLU A O 1
ATOM 1537 N N . GLY A 1 193 ? 0.336 10.355 -22.161 1.00 69.75 193 GLY A N 1
ATOM 1538 C CA . GLY A 1 193 ? -0.292 9.662 -21.037 1.00 69.75 193 GLY A CA 1
ATOM 1539 C C . GLY A 1 193 ? -0.368 8.152 -21.259 1.00 69.75 193 GLY A C 1
ATOM 1540 O O . GLY A 1 193 ? 0.026 7.368 -20.394 1.00 69.75 193 GLY A O 1
ATOM 1541 N N . VAL A 1 194 ? -0.840 7.720 -22.431 1.00 69.19 194 VAL A N 1
ATOM 1542 C CA . VAL A 1 194 ? -0.928 6.297 -22.792 1.00 69.19 194 VAL A CA 1
ATOM 1543 C C . VAL A 1 194 ? 0.464 5.660 -22.865 1.00 69.19 194 VAL A C 1
ATOM 1545 O O . VAL A 1 194 ? 0.653 4.535 -22.391 1.00 69.19 194 VAL A O 1
ATOM 1548 N N . ALA A 1 195 ? 1.455 6.366 -23.417 1.00 59.69 195 ALA A N 1
ATOM 1549 C CA . ALA A 1 195 ? 2.840 5.905 -23.446 1.00 59.69 195 ALA A CA 1
ATOM 1550 C C . ALA A 1 195 ? 3.402 5.728 -22.026 1.00 59.69 195 ALA A C 1
ATOM 1552 O O . ALA A 1 195 ? 3.952 4.667 -21.720 1.00 59.69 195 ALA A O 1
ATOM 1553 N N . ALA A 1 196 ? 3.179 6.700 -21.136 1.00 60.94 196 ALA A N 1
ATOM 1554 C CA . ALA A 1 196 ? 3.569 6.625 -19.730 1.00 60.94 196 ALA A CA 1
ATOM 1555 C C . ALA A 1 196 ? 2.877 5.462 -18.995 1.00 60.94 196 ALA A C 1
ATOM 1557 O O . ALA A 1 196 ? 3.523 4.728 -18.242 1.00 60.94 196 ALA A O 1
ATOM 1558 N N . TYR A 1 197 ? 1.591 5.218 -19.262 1.00 64.81 197 TYR A N 1
ATOM 1559 C CA . TYR A 1 197 ? 0.856 4.074 -18.721 1.00 64.81 197 TYR A CA 1
ATOM 1560 C C . TYR A 1 197 ? 1.433 2.7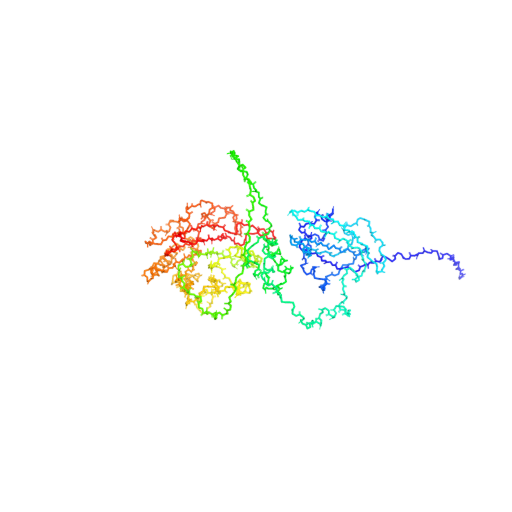34 -19.172 1.00 64.81 197 TYR A C 1
ATOM 1562 O O . TYR A 1 197 ? 1.732 1.873 -18.344 1.00 64.81 197 TYR A O 1
ATOM 1570 N N . PHE A 1 198 ? 1.626 2.535 -20.478 1.00 55.53 198 PHE A N 1
ATOM 1571 C CA . PHE A 1 198 ? 2.138 1.265 -20.989 1.00 55.53 198 PHE A CA 1
ATOM 1572 C C . PHE A 1 198 ? 3.616 1.051 -20.658 1.00 55.53 198 PHE A C 1
ATOM 1574 O O . PHE A 1 198 ? 4.017 -0.092 -20.438 1.00 55.53 198 PHE A O 1
ATOM 1581 N N . SER A 1 199 ? 4.415 2.114 -20.552 1.00 51.78 199 SER A N 1
ATOM 1582 C CA . SER A 1 199 ? 5.762 2.065 -19.969 1.00 51.78 199 SER A CA 1
ATOM 1583 C C . SER A 1 199 ? 5.729 1.492 -18.552 1.00 51.78 199 SER A C 1
ATOM 1585 O O . SER A 1 199 ? 6.410 0.513 -18.226 1.00 51.78 199 SER A O 1
ATOM 1587 N N . THR A 1 200 ? 4.817 2.033 -17.747 1.00 48.69 200 THR A N 1
ATOM 1588 C CA . THR A 1 200 ? 4.591 1.657 -16.353 1.00 48.69 200 THR A CA 1
ATOM 1589 C C . THR A 1 200 ? 4.071 0.216 -16.231 1.00 48.69 200 THR A C 1
ATOM 1591 O O . THR A 1 200 ? 4.602 -0.574 -15.450 1.00 48.69 200 THR A O 1
ATOM 1594 N N . LEU A 1 201 ? 3.115 -0.201 -17.070 1.00 44.22 201 LEU A N 1
ATOM 1595 C CA . LEU A 1 201 ? 2.644 -1.590 -17.138 1.00 44.22 201 LEU A CA 1
ATOM 1596 C C . LEU A 1 201 ? 3.745 -2.574 -17.549 1.00 44.22 201 LEU A C 1
ATOM 1598 O O . LEU A 1 201 ? 3.823 -3.669 -16.996 1.00 44.22 201 LEU A O 1
ATOM 1602 N N . ASN A 1 202 ? 4.580 -2.223 -18.526 1.00 38.06 202 ASN A N 1
ATOM 1603 C CA . ASN A 1 202 ? 5.578 -3.133 -19.090 1.00 38.06 202 ASN A CA 1
ATOM 1604 C C . ASN A 1 202 ? 6.830 -3.266 -18.211 1.00 38.06 202 ASN A C 1
ATOM 1606 O O . ASN A 1 202 ? 7.464 -4.322 -18.246 1.00 38.06 202 ASN A O 1
ATOM 1610 N N . ALA A 1 203 ? 7.122 -2.287 -17.346 1.00 36.28 203 ALA A N 1
ATOM 1611 C CA . ALA A 1 203 ? 8.044 -2.465 -16.220 1.00 36.28 203 ALA A CA 1
ATOM 1612 C C . ALA A 1 203 ? 7.566 -3.559 -15.233 1.00 36.28 203 ALA A C 1
ATOM 1614 O O . ALA A 1 203 ? 8.377 -4.171 -14.536 1.00 36.28 203 ALA A O 1
ATOM 1615 N N . VAL A 1 204 ? 6.258 -3.852 -15.223 1.00 32.84 204 VAL A N 1
ATOM 1616 C CA . VAL A 1 204 ? 5.587 -4.853 -14.370 1.00 32.84 204 VAL A CA 1
ATOM 1617 C C . VAL A 1 204 ? 5.149 -6.113 -15.157 1.00 32.84 204 VAL A C 1
ATOM 1619 O O . VAL A 1 204 ? 4.733 -7.104 -14.559 1.00 32.84 204 VAL A O 1
ATOM 1622 N N . GLY A 1 205 ? 5.340 -6.134 -16.484 1.00 29.81 205 GLY A N 1
ATOM 1623 C CA . GLY A 1 205 ? 5.049 -7.254 -17.393 1.00 29.81 205 GLY A CA 1
ATOM 1624 C C . GLY A 1 205 ? 3.565 -7.397 -17.802 1.00 29.81 205 GLY A C 1
ATOM 1625 O O . GLY A 1 205 ? 2.673 -7.012 -17.044 1.00 29.81 205 GLY A O 1
ATOM 1626 N N . PRO A 1 206 ? 3.263 -7.962 -18.995 1.00 28.36 206 PRO A N 1
ATOM 1627 C CA . PRO A 1 206 ? 1.889 -8.129 -19.471 1.00 28.36 206 PRO A CA 1
ATOM 1628 C C . PRO A 1 206 ? 1.146 -9.275 -18.764 1.00 28.36 206 PRO A C 1
ATOM 1630 O O . PRO A 1 206 ? 1.717 -10.317 -18.441 1.00 28.36 206 PRO A O 1
ATOM 1633 N N . VAL A 1 207 ? -0.163 -9.090 -18.580 1.00 30.03 207 VAL A N 1
ATOM 1634 C CA . VAL A 1 207 ? -1.119 -10.124 -18.165 1.00 30.03 207 VAL A CA 1
ATOM 1635 C C . VAL A 1 207 ? -1.441 -10.998 -19.383 1.00 30.03 207 VAL A C 1
ATOM 1637 O O . VAL A 1 207 ? -1.929 -10.496 -20.391 1.00 30.03 207 VAL A O 1
ATOM 1640 N N . ILE A 1 208 ? -1.157 -12.300 -19.310 1.00 28.33 208 ILE A N 1
ATOM 1641 C CA . ILE A 1 208 ? -1.825 -13.299 -20.151 1.00 28.33 208 ILE A CA 1
ATOM 1642 C C . ILE A 1 208 ? -2.894 -13.911 -19.254 1.00 28.33 208 ILE A C 1
ATOM 1644 O O . ILE A 1 208 ? -2.575 -14.717 -18.380 1.00 28.33 208 ILE A O 1
ATOM 1648 N N . GLU A 1 209 ? -4.144 -13.501 -19.438 1.00 28.94 209 GLU A N 1
ATOM 1649 C CA . GLU A 1 209 ? -5.280 -14.261 -18.930 1.00 28.94 209 GLU A CA 1
ATOM 1650 C C . GLU A 1 209 ? -5.292 -15.600 -19.666 1.00 28.94 209 GLU A C 1
ATOM 1652 O O . GLU A 1 209 ? -5.635 -15.689 -20.844 1.00 28.94 209 GLU A O 1
ATOM 1657 N N . ARG A 1 210 ? -4.854 -16.663 -18.991 1.00 26.14 210 ARG A N 1
ATOM 1658 C CA . ARG A 1 210 ? -5.267 -18.007 -19.379 1.00 26.14 210 ARG A CA 1
ATOM 1659 C C . ARG A 1 210 ? -6.645 -18.211 -18.774 1.00 26.14 210 ARG A C 1
ATOM 1661 O O . ARG A 1 210 ? -6.763 -18.427 -17.573 1.00 26.14 210 ARG A O 1
ATOM 1668 N N . GLN A 1 211 ? -7.666 -18.098 -19.618 1.00 27.14 211 GLN A N 1
ATOM 1669 C CA . GLN A 1 211 ? -8.964 -18.703 -19.358 1.00 27.14 211 GLN A CA 1
ATOM 1670 C C . GLN A 1 211 ? -8.734 -20.200 -19.127 1.00 27.14 211 GLN A C 1
ATOM 1672 O O . GLN A 1 211 ? -8.362 -20.926 -20.049 1.00 27.14 211 GLN A O 1
ATOM 1677 N N . GLU A 1 212 ? -8.908 -20.652 -17.889 1.00 27.48 212 GLU A N 1
ATOM 1678 C CA . GLU A 1 212 ? -9.108 -22.067 -17.607 1.00 27.48 212 GLU A CA 1
ATOM 1679 C C . GLU A 1 212 ? -10.610 -22.353 -17.617 1.00 27.48 212 GLU A C 1
ATOM 1681 O O . GLU A 1 212 ? -11.408 -21.724 -16.920 1.00 27.48 212 GLU A O 1
ATOM 1686 N N . ASN A 1 213 ? -10.954 -23.282 -18.504 1.00 26.47 213 ASN A N 1
ATOM 1687 C CA . ASN A 1 213 ? -12.279 -23.779 -18.828 1.00 26.47 213 ASN A CA 1
ATOM 1688 C C . ASN A 1 213 ? -13.117 -24.135 -17.593 1.00 26.47 213 ASN A C 1
ATOM 1690 O O . ASN A 1 213 ? -12.701 -24.939 -16.760 1.00 26.47 213 ASN A O 1
ATOM 1694 N N . ARG A 1 214 ? -14.370 -23.672 -17.581 1.00 26.70 214 ARG A N 1
ATOM 1695 C CA . ARG A 1 214 ? -15.483 -24.401 -16.963 1.00 26.70 214 ARG A CA 1
ATOM 1696 C C . ARG A 1 214 ? -16.462 -24.810 -18.062 1.00 26.70 214 ARG A C 1
ATOM 1698 O O . ARG A 1 214 ? -17.091 -23.961 -18.683 1.00 26.70 214 ARG A O 1
ATOM 1705 N N . HIS A 1 215 ? -16.541 -26.115 -18.310 1.00 25.95 215 HIS A N 1
ATOM 1706 C CA . HIS A 1 215 ? -17.704 -26.746 -18.927 1.00 25.95 215 HIS A CA 1
ATOM 1707 C C . HIS A 1 215 ? -18.855 -26.746 -17.910 1.00 25.95 215 HIS A C 1
ATOM 1709 O O . HIS A 1 215 ? -18.614 -27.097 -16.760 1.00 25.95 215 HIS A O 1
ATOM 1715 N N . GLU A 1 216 ? -20.068 -26.371 -18.321 1.00 26.08 216 GLU A N 1
ATOM 1716 C CA . GLU A 1 216 ? -21.216 -27.290 -18.447 1.00 26.08 216 GLU A CA 1
ATOM 1717 C C . GLU A 1 216 ? -22.494 -26.553 -18.898 1.00 26.08 216 GLU A C 1
ATOM 1719 O O . GLU A 1 216 ? -22.879 -25.524 -18.355 1.00 26.08 216 GLU A O 1
ATOM 1724 N N . ASP A 1 217 ? -23.072 -27.103 -19.966 1.00 24.80 217 ASP A N 1
ATOM 1725 C CA . ASP A 1 217 ? -24.490 -27.328 -20.271 1.00 24.80 217 ASP A CA 1
ATOM 1726 C C . ASP A 1 217 ? -25.585 -26.438 -19.633 1.00 24.80 217 ASP A C 1
ATOM 1728 O O . ASP A 1 217 ? -25.822 -26.465 -18.429 1.00 24.80 217 ASP A O 1
ATOM 1732 N N . SER A 1 218 ? -26.364 -25.738 -20.472 1.00 26.28 218 SER A N 1
ATOM 1733 C CA . SER A 1 218 ? -27.798 -26.028 -20.707 1.00 26.28 218 SER A CA 1
ATOM 1734 C C . SER A 1 218 ? -28.566 -24.854 -21.354 1.00 26.28 218 SER A C 1
ATOM 1736 O O . SER A 1 218 ? -28.656 -23.745 -20.842 1.00 26.28 218 SER A O 1
ATOM 1738 N N . GLN A 1 219 ? -29.139 -25.157 -22.523 1.00 25.14 219 GLN A N 1
ATOM 1739 C CA . GLN A 1 219 ? -30.455 -24.741 -23.039 1.00 25.14 219 GLN A CA 1
ATOM 1740 C C . GLN A 1 219 ? -30.898 -23.257 -22.985 1.00 25.14 219 GLN A C 1
ATOM 1742 O O . GLN A 1 219 ? -31.585 -22.805 -22.080 1.00 25.14 219 GLN A O 1
ATOM 1747 N N . GLY A 1 220 ? -30.661 -22.573 -24.108 1.00 22.80 220 GLY A N 1
ATOM 1748 C CA . GLY A 1 220 ? -31.688 -21.974 -24.977 1.00 22.80 220 GLY A CA 1
ATOM 1749 C C . GLY A 1 220 ? -32.801 -21.087 -24.394 1.00 22.80 220 GLY A C 1
ATOM 1750 O O . GLY A 1 220 ? -33.805 -21.590 -23.898 1.00 22.80 220 GLY A O 1
ATOM 1751 N N . LYS A 1 221 ? -32.754 -19.789 -24.732 1.00 24.09 221 LYS A N 1
ATOM 1752 C CA . LYS A 1 221 ? -33.897 -19.082 -25.345 1.00 24.09 221 LYS A CA 1
ATOM 1753 C C . LYS A 1 221 ? -33.469 -17.771 -26.014 1.00 24.09 221 LYS A C 1
ATOM 1755 O O . LYS A 1 221 ? -32.852 -16.915 -25.396 1.00 24.09 221 LYS A O 1
ATOM 1760 N N . ILE A 1 222 ? -33.836 -17.655 -27.287 1.00 22.81 222 ILE A N 1
ATOM 1761 C CA . ILE A 1 222 ? -33.818 -16.450 -28.124 1.00 22.81 222 ILE A CA 1
ATOM 1762 C C . ILE A 1 222 ? -35.068 -15.634 -27.793 1.00 22.81 222 ILE A C 1
ATOM 1764 O O . ILE A 1 222 ? -36.147 -16.220 -27.867 1.00 22.81 222 ILE A O 1
ATOM 1768 N N . ILE A 1 223 ? -34.942 -14.327 -27.526 1.00 25.38 223 ILE A N 1
ATOM 1769 C CA . ILE A 1 223 ? -35.951 -13.312 -27.885 1.00 25.38 223 ILE A CA 1
ATOM 1770 C C . ILE A 1 223 ? -35.225 -12.004 -28.243 1.00 25.38 223 ILE A C 1
ATOM 1772 O O . ILE A 1 223 ? -34.460 -11.463 -27.451 1.00 25.38 223 ILE A O 1
ATOM 1776 N N . ASP A 1 224 ? -35.484 -11.560 -29.467 1.00 21.20 224 ASP A N 1
ATOM 1777 C CA . ASP A 1 224 ? -35.167 -10.274 -30.090 1.00 21.20 224 ASP A CA 1
ATOM 1778 C C . ASP A 1 224 ? -36.386 -9.335 -29.927 1.00 21.20 224 ASP A C 1
ATOM 1780 O O . ASP A 1 224 ? -37.487 -9.864 -29.755 1.00 21.20 224 ASP A O 1
ATOM 1784 N N . LEU A 1 225 ? -36.203 -8.004 -29.997 1.00 22.50 225 LEU A N 1
ATOM 1785 C CA . LEU A 1 225 ? -37.132 -6.989 -30.565 1.00 22.50 225 LEU A CA 1
ATOM 1786 C C . LEU A 1 225 ? -36.947 -5.557 -29.998 1.00 22.50 225 LEU A C 1
ATOM 1788 O O . LEU A 1 225 ? -37.436 -5.190 -28.935 1.00 22.50 225 LEU A O 1
ATOM 1792 N N . VAL A 1 226 ? -36.231 -4.781 -30.812 1.00 22.41 226 VAL A N 1
ATOM 1793 C CA . VAL A 1 226 ? -36.326 -3.364 -31.234 1.00 22.41 226 VAL A CA 1
ATOM 1794 C C . VAL A 1 226 ? -37.486 -2.454 -30.756 1.00 22.41 226 VAL A C 1
ATOM 1796 O O . VAL A 1 226 ? -38.644 -2.862 -30.726 1.00 22.41 226 VAL A O 1
ATOM 1799 N N . SER A 1 227 ? -37.134 -1.151 -30.697 1.00 22.97 227 SER A N 1
ATOM 1800 C CA . SER A 1 227 ? -37.909 0.083 -31.016 1.00 22.97 227 SER A CA 1
ATOM 1801 C C . SER A 1 227 ? -38.803 0.663 -29.910 1.00 22.97 227 SER A C 1
ATOM 1803 O O . SER A 1 227 ? -39.387 -0.093 -29.148 1.00 22.97 227 SER A O 1
ATOM 1805 N N . SER A 1 228 ? -39.024 1.970 -29.747 1.00 24.94 228 SER A N 1
ATOM 1806 C CA . SER A 1 228 ? -38.444 3.258 -30.180 1.00 24.94 228 SER A CA 1
ATOM 1807 C C . SER A 1 228 ? -39.307 4.343 -29.501 1.00 24.94 228 SER A C 1
ATOM 1809 O O . SER A 1 228 ? -40.447 4.051 -29.156 1.00 24.94 228 SER A O 1
ATOM 1811 N N . GLU A 1 229 ? -38.779 5.563 -29.368 1.00 26.36 229 GLU A N 1
ATOM 1812 C CA . GLU A 1 229 ? -39.454 6.869 -29.557 1.00 26.36 229 GLU A CA 1
ATOM 1813 C C . GLU A 1 229 ? -39.095 7.939 -28.514 1.00 26.36 229 GLU A C 1
ATOM 1815 O O . GLU A 1 229 ? -39.017 7.711 -27.308 1.00 26.36 229 GLU A O 1
ATOM 1820 N N . GLU A 1 230 ? -38.798 9.099 -29.093 1.00 26.55 230 GLU A N 1
ATOM 1821 C CA . GLU A 1 230 ? -38.338 10.374 -28.554 1.00 26.55 230 GLU A CA 1
ATOM 1822 C C . GLU A 1 230 ? -39.514 11.184 -27.986 1.00 26.55 230 GLU A C 1
ATOM 1824 O O . GLU A 1 230 ? -40.652 10.950 -28.378 1.00 26.55 230 GLU A O 1
ATOM 1829 N N . GLU A 1 231 ? -39.240 12.189 -27.147 1.00 26.30 231 GLU A N 1
ATOM 1830 C CA . GLU A 1 231 ? -39.785 13.543 -27.350 1.00 26.30 231 GLU A CA 1
ATOM 1831 C C . GLU A 1 231 ? -39.091 14.589 -26.453 1.00 26.30 231 GLU A C 1
ATOM 1833 O O . GLU A 1 231 ? -38.581 14.299 -25.369 1.00 26.30 231 GLU A O 1
ATOM 1838 N N . GLU A 1 232 ? -39.025 15.803 -26.997 1.00 25.31 232 GLU A N 1
ATOM 1839 C CA . GLU A 1 232 ? -38.141 16.925 -26.681 1.00 25.31 232 GLU A CA 1
ATOM 1840 C C . GLU A 1 232 ? -38.611 17.876 -25.554 1.00 25.31 232 GLU A C 1
ATOM 1842 O O . GLU A 1 232 ? -39.794 18.044 -25.280 1.00 25.31 232 GLU A O 1
ATOM 1847 N N . GLU A 1 233 ? -37.602 18.546 -24.981 1.00 27.22 233 GLU A N 1
ATOM 1848 C CA . GLU A 1 233 ? -37.501 19.917 -24.440 1.00 27.22 233 GLU A CA 1
ATOM 1849 C C . GLU A 1 233 ? -38.607 20.596 -23.599 1.00 27.22 233 GLU A C 1
ATOM 1851 O O . GLU A 1 233 ? -39.711 20.877 -24.050 1.00 27.22 233 GLU A O 1
ATOM 1856 N N . ALA A 1 234 ? -38.170 21.140 -22.448 1.00 26.53 234 ALA A N 1
ATOM 1857 C CA . ALA A 1 234 ? -38.352 22.562 -22.115 1.00 26.53 234 ALA A CA 1
ATOM 1858 C C . ALA A 1 234 ? -37.389 23.011 -20.990 1.00 26.53 234 ALA A C 1
ATOM 1860 O O . ALA A 1 234 ? -37.489 22.560 -19.848 1.00 26.53 234 ALA A O 1
ATOM 1861 N N . GLY A 1 235 ? -36.479 23.948 -21.282 1.00 25.16 235 GLY A N 1
ATOM 1862 C CA . GLY A 1 235 ? -35.831 24.787 -20.258 1.00 25.16 235 GLY A CA 1
ATOM 1863 C C . GLY A 1 235 ? -36.799 25.858 -19.723 1.00 25.16 235 GLY A C 1
ATOM 1864 O O . GLY A 1 235 ? -37.747 26.218 -20.425 1.00 25.16 235 GLY A O 1
ATOM 1865 N N . PRO A 1 236 ? -36.571 26.424 -18.515 1.00 34.25 236 PRO A N 1
ATOM 1866 C CA . PRO A 1 236 ? -35.661 27.573 -18.464 1.00 34.25 236 PRO A CA 1
ATOM 1867 C C . PRO A 1 236 ? -34.828 27.761 -17.168 1.00 34.25 236 PRO A C 1
ATOM 1869 O O . PRO A 1 236 ? -35.315 27.644 -16.050 1.00 34.25 236 PRO A O 1
ATOM 1872 N N . SER A 1 237 ? -33.601 28.258 -17.386 1.00 25.30 237 SER A N 1
ATOM 1873 C CA . SER A 1 237 ? -32.935 29.361 -16.657 1.00 25.30 237 SER A CA 1
ATOM 1874 C C . SER A 1 237 ? -32.375 29.171 -15.221 1.00 25.30 237 SER A C 1
ATOM 1876 O O . SER A 1 237 ? -32.784 28.304 -14.459 1.00 25.30 237 SER A O 1
ATOM 1878 N N . PRO A 1 238 ? -31.345 29.971 -14.850 1.00 37.34 238 PRO A N 1
ATOM 1879 C CA . PRO A 1 238 ? -30.231 29.518 -14.023 1.00 37.34 238 PRO A CA 1
ATOM 1880 C C . PRO A 1 238 ? -30.425 29.826 -12.534 1.00 37.34 238 PRO A C 1
ATOM 1882 O O . PRO A 1 238 ? -30.268 30.965 -12.085 1.00 37.34 238 PRO A O 1
ATOM 1885 N N . SER A 1 239 ? -30.678 28.799 -11.725 1.00 29.47 239 SER A N 1
ATOM 1886 C CA . SER A 1 239 ? -30.615 28.917 -10.268 1.00 29.47 239 SER A CA 1
ATOM 1887 C C . SER A 1 239 ? -29.221 28.550 -9.759 1.00 29.47 239 SER A C 1
ATOM 1889 O O . SER A 1 239 ? -28.825 27.388 -9.745 1.00 29.47 239 SER A O 1
ATOM 1891 N N . LYS A 1 240 ? -28.481 29.590 -9.358 1.00 32.31 240 LYS A N 1
ATOM 1892 C CA . LYS A 1 240 ? -27.449 29.623 -8.307 1.00 32.31 240 LYS A CA 1
ATOM 1893 C C . LYS A 1 240 ? -26.948 28.241 -7.854 1.00 32.31 240 LYS A C 1
ATOM 1895 O O . LYS A 1 240 ? -27.588 27.595 -7.031 1.00 32.31 240 LYS A O 1
ATOM 1900 N N . ARG A 1 241 ? -25.749 27.851 -8.314 1.00 29.02 241 ARG A N 1
ATOM 1901 C CA . ARG A 1 241 ? -24.940 26.780 -7.704 1.00 29.02 241 ARG A CA 1
ATOM 1902 C C . ARG A 1 241 ? -24.835 27.033 -6.197 1.00 29.02 241 ARG A C 1
ATOM 1904 O O . ARG A 1 241 ? -24.033 27.857 -5.756 1.00 29.02 241 ARG A O 1
ATOM 1911 N N . ALA A 1 242 ? -25.643 26.322 -5.419 1.00 33.00 242 ALA A N 1
ATOM 1912 C CA . ALA A 1 242 ? -25.425 26.143 -3.998 1.00 33.00 242 ALA A CA 1
ATOM 1913 C C . ALA A 1 242 ? -24.128 25.338 -3.848 1.00 33.00 242 ALA A C 1
ATOM 1915 O O . ALA A 1 242 ? -24.073 24.143 -4.125 1.00 33.00 242 ALA A O 1
ATOM 1916 N N . ARG A 1 243 ? -23.042 26.028 -3.491 1.00 39.81 243 ARG A N 1
ATOM 1917 C CA . ARG A 1 243 ? -21.814 25.388 -3.022 1.00 39.81 243 ARG A CA 1
ATOM 1918 C C . ARG A 1 243 ? -22.063 24.890 -1.606 1.00 39.81 243 ARG A C 1
ATOM 1920 O O . ARG A 1 243 ? -22.092 25.678 -0.668 1.00 39.81 243 ARG A O 1
ATOM 1927 N N . GLY A 1 244 ? -22.219 23.584 -1.496 1.00 35.81 244 GLY A N 1
ATOM 1928 C CA . GLY A 1 244 ? -22.251 22.840 -0.251 1.00 35.81 244 GLY A CA 1
ATOM 1929 C C . GLY A 1 244 ? -22.547 21.394 -0.596 1.00 35.81 244 GLY A C 1
ATOM 1930 O O . GLY A 1 244 ? -23.703 20.995 -0.550 1.00 35.81 244 GLY A O 1
ATOM 1931 N N . ALA A 1 245 ? -21.531 20.634 -1.015 1.00 47.78 245 ALA A N 1
ATOM 1932 C CA . ALA A 1 245 ? -21.655 19.181 -1.015 1.00 47.78 245 ALA A CA 1
ATOM 1933 C C . ALA A 1 245 ? -21.988 18.789 0.429 1.00 47.78 245 ALA A C 1
ATOM 1935 O O . ALA A 1 245 ? -21.203 19.048 1.342 1.00 47.78 245 ALA A O 1
ATOM 1936 N N . GLN A 1 246 ? -23.208 18.318 0.649 1.00 51.75 246 GLN A N 1
ATOM 1937 C CA . GLN A 1 246 ? -23.698 17.978 1.972 1.00 51.75 246 GLN A CA 1
ATOM 1938 C C . GLN A 1 246 ? -22.922 16.735 2.425 1.00 51.75 246 GLN A C 1
ATOM 1940 O O . GLN A 1 246 ? -22.982 15.702 1.766 1.00 51.75 246 GLN A O 1
ATOM 1945 N N . CYS A 1 247 ? -22.120 16.862 3.487 1.00 71.38 247 CYS A N 1
ATOM 1946 C CA . CYS A 1 247 ? -21.394 15.735 4.070 1.00 71.38 247 CYS A CA 1
ATOM 1947 C C . CYS A 1 247 ? -22.406 14.767 4.688 1.00 71.38 247 CYS A C 1
ATOM 1949 O O . CYS A 1 247 ? -22.932 15.036 5.768 1.00 71.38 247 CYS A O 1
ATOM 1951 N N . ASP A 1 248 ? -22.690 13.677 3.987 1.00 84.19 248 ASP A N 1
ATOM 1952 C CA . ASP A 1 248 ? -23.549 12.596 4.450 1.00 84.19 248 ASP A CA 1
ATOM 1953 C C . ASP A 1 248 ? -22.695 11.344 4.725 1.00 84.19 248 ASP A C 1
ATOM 1955 O O . ASP A 1 248 ? -22.242 10.702 3.772 1.00 84.19 248 ASP A O 1
ATOM 1959 N N . PRO A 1 249 ? -22.488 10.948 5.996 1.00 84.19 249 PRO A N 1
ATOM 1960 C CA . PRO A 1 249 ? -21.729 9.747 6.345 1.00 84.19 249 PRO A CA 1
ATOM 1961 C C . PRO A 1 249 ? -22.257 8.463 5.686 1.00 84.19 249 PRO A C 1
ATOM 1963 O O . PRO A 1 249 ? -21.495 7.519 5.473 1.00 84.19 249 PRO A O 1
ATOM 1966 N N . SER A 1 250 ? -23.554 8.414 5.357 1.00 85.56 250 SER A N 1
ATOM 1967 C CA . SER A 1 250 ? -24.197 7.256 4.727 1.00 85.56 250 SER A CA 1
ATOM 1968 C C . SER A 1 250 ? -23.893 7.125 3.227 1.00 85.56 250 SER A C 1
ATOM 1970 O O . SER A 1 250 ? -24.098 6.050 2.648 1.00 85.56 250 SER A O 1
ATOM 1972 N N . SER A 1 251 ? -23.347 8.188 2.616 1.00 87.94 251 SER A N 1
ATOM 1973 C CA . SER A 1 251 ? -22.842 8.182 1.236 1.00 87.94 251 SER A CA 1
ATOM 1974 C C . SER A 1 251 ? -21.563 7.354 1.079 1.00 87.94 251 SER A C 1
ATOM 1976 O O . SER A 1 251 ? -21.286 6.854 -0.009 1.00 87.94 251 SER A O 1
ATOM 1978 N N . VAL A 1 252 ? -20.805 7.144 2.162 1.00 91.38 252 VAL A N 1
ATOM 1979 C CA . VAL A 1 252 ? -19.607 6.297 2.158 1.00 91.38 252 VAL A CA 1
ATOM 1980 C C . VAL A 1 252 ? -20.013 4.833 2.313 1.00 91.38 252 VAL A C 1
ATOM 1982 O O . VAL A 1 252 ? -20.233 4.332 3.425 1.00 91.38 252 VAL A O 1
ATOM 1985 N N . LYS A 1 253 ? -20.115 4.145 1.174 1.00 93.06 253 LYS A N 1
ATOM 1986 C CA . LYS A 1 253 ? -20.458 2.717 1.103 1.00 93.06 253 LYS A CA 1
ATOM 1987 C C . LYS A 1 253 ? -19.273 1.800 1.381 1.00 93.06 253 LYS A C 1
ATOM 1989 O O . LYS A 1 253 ? -19.468 0.725 1.946 1.00 93.06 253 LYS A O 1
ATOM 1994 N N . GLU A 1 254 ? -18.065 2.249 1.052 1.00 95.19 254 GLU A N 1
ATOM 1995 C CA . GLU A 1 254 ? -16.849 1.452 1.168 1.00 95.19 254 GLU A CA 1
ATOM 1996 C C . GLU A 1 254 ? -15.598 2.283 1.484 1.00 95.19 254 GLU A C 1
ATOM 1998 O O . GLU A 1 254 ? -15.570 3.500 1.297 1.00 95.19 254 GLU A O 1
ATOM 2003 N N . LEU A 1 255 ? -14.567 1.601 1.985 1.00 96.69 255 LEU A N 1
ATOM 2004 C CA . LEU A 1 255 ? -13.233 2.131 2.250 1.00 96.69 255 LEU A CA 1
ATOM 2005 C C . LEU A 1 255 ? -12.180 1.075 1.884 1.00 96.69 255 LEU A C 1
ATOM 2007 O O . LEU A 1 255 ? -12.068 0.032 2.533 1.00 96.69 255 LEU A O 1
ATOM 2011 N N . GLY A 1 256 ? -11.390 1.355 0.856 1.00 97.38 256 GLY A N 1
ATOM 2012 C CA . GLY A 1 256 ? -10.239 0.572 0.433 1.00 97.38 256 GLY A CA 1
ATOM 2013 C C . GLY A 1 256 ? -8.995 0.893 1.259 1.00 97.38 256 GLY A C 1
ATOM 2014 O O . GLY A 1 256 ? -8.559 2.042 1.367 1.00 97.38 256 GLY A O 1
ATOM 2015 N N . VAL A 1 257 ? -8.387 -0.150 1.818 1.00 98.75 257 VAL A N 1
ATOM 2016 C CA . VAL A 1 257 ? -7.175 -0.073 2.635 1.00 98.75 257 VAL A CA 1
ATOM 2017 C C . VAL A 1 257 ? -6.138 -1.046 2.089 1.00 98.75 257 VAL A C 1
ATOM 2019 O O . VAL A 1 257 ? -6.398 -2.240 1.956 1.00 98.75 257 VAL A O 1
ATOM 2022 N N . VAL A 1 258 ? -4.938 -0.554 1.796 1.00 98.81 258 VAL A N 1
ATOM 2023 C CA . VAL A 1 258 ? -3.784 -1.388 1.442 1.00 98.81 258 VAL A CA 1
ATOM 2024 C C . VAL A 1 258 ? -2.740 -1.300 2.542 1.00 98.81 258 VAL A C 1
ATOM 2026 O O . VAL A 1 258 ? -2.423 -0.214 3.008 1.00 98.81 258 VAL A O 1
ATOM 2029 N N . SER A 1 259 ? -2.171 -2.430 2.944 1.00 98.88 259 SER A N 1
ATOM 2030 C CA . SER A 1 259 ? -1.045 -2.501 3.870 1.00 98.88 259 SER A CA 1
ATOM 2031 C C . SER A 1 259 ? 0.111 -3.264 3.235 1.00 98.88 259 SER A C 1
ATOM 2033 O O . SER A 1 259 ? -0.103 -4.322 2.642 1.00 98.88 259 SER A O 1
ATOM 2035 N N . TRP A 1 260 ? 1.327 -2.717 3.310 1.00 98.88 260 TRP A N 1
ATOM 2036 C CA . TRP A 1 260 ? 2.490 -3.346 2.695 1.00 98.88 260 TRP A CA 1
ATOM 2037 C C . TRP A 1 260 ? 3.817 -2.959 3.361 1.00 98.88 260 TRP A C 1
ATOM 2039 O O . TRP A 1 260 ? 4.234 -1.798 3.301 1.00 98.88 260 TRP A O 1
ATOM 2049 N N . ASN A 1 261 ? 4.535 -3.946 3.903 1.00 98.81 261 ASN A N 1
ATOM 2050 C CA . ASN A 1 261 ? 5.968 -3.810 4.147 1.00 98.81 261 ASN A CA 1
ATOM 2051 C C . ASN A 1 261 ? 6.692 -3.830 2.793 1.00 98.81 261 ASN A C 1
ATOM 2053 O O . ASN A 1 261 ? 6.647 -4.822 2.062 1.00 98.81 261 ASN A O 1
ATOM 2057 N N . ILE A 1 262 ? 7.322 -2.715 2.423 1.00 98.12 262 ILE A N 1
ATOM 2058 C CA . ILE A 1 262 ? 7.942 -2.541 1.099 1.00 98.12 262 ILE A CA 1
ATOM 2059 C C . ILE A 1 262 ? 9.426 -2.924 1.066 1.00 98.12 262 ILE A C 1
ATOM 2061 O O . ILE A 1 262 ? 10.066 -2.770 0.021 1.00 98.12 262 ILE A O 1
ATOM 2065 N N . ASP A 1 263 ? 9.978 -3.417 2.180 1.00 97.25 263 ASP A N 1
ATOM 2066 C CA . ASP A 1 263 ? 11.383 -3.812 2.307 1.00 97.25 263 ASP A CA 1
ATOM 2067 C C . ASP A 1 263 ? 12.329 -2.713 1.800 1.00 97.25 263 ASP A C 1
ATOM 2069 O O . ASP A 1 263 ? 13.209 -2.938 0.967 1.00 97.25 263 ASP A O 1
ATOM 2073 N N . GLY A 1 264 ? 12.101 -1.458 2.199 1.00 92.25 264 GLY A N 1
ATOM 2074 C CA . GLY A 1 264 ? 12.873 -0.321 1.688 1.00 92.25 264 GLY A CA 1
ATOM 2075 C C . GLY A 1 264 ? 14.355 -0.381 2.062 1.00 92.25 264 GLY A C 1
ATOM 2076 O O . GLY A 1 264 ? 15.162 0.320 1.456 1.00 92.25 264 GLY A O 1
ATOM 2077 N N . THR A 1 265 ? 14.717 -1.242 3.018 1.00 88.88 265 THR A N 1
ATOM 2078 C CA . THR A 1 265 ? 16.098 -1.481 3.446 1.00 88.88 265 THR A CA 1
ATOM 2079 C C . THR A 1 265 ? 16.940 -2.201 2.384 1.00 88.88 265 THR A C 1
ATOM 2081 O O . THR A 1 265 ? 18.163 -2.046 2.372 1.00 88.88 265 THR A O 1
ATOM 2084 N N . GLU A 1 266 ? 16.317 -2.901 1.425 1.00 90.81 266 GLU A N 1
ATOM 2085 C CA . GLU A 1 266 ? 16.990 -3.447 0.240 1.00 90.81 266 GLU A CA 1
ATOM 2086 C C . GLU A 1 266 ? 17.246 -2.343 -0.809 1.00 90.81 266 GLU A C 1
ATOM 2088 O O . GLU A 1 266 ? 16.521 -2.168 -1.800 1.00 90.81 266 GLU A O 1
ATOM 2093 N N . MET A 1 267 ? 18.292 -1.554 -0.548 1.00 81.69 267 MET A N 1
ATOM 2094 C CA . MET A 1 267 ? 18.626 -0.332 -1.285 1.00 81.69 267 MET A CA 1
ATOM 2095 C C . MET A 1 267 ? 19.091 -0.582 -2.724 1.00 81.69 267 MET A C 1
ATOM 2097 O O . MET A 1 267 ? 18.859 0.265 -3.590 1.00 81.69 267 MET A O 1
ATOM 2101 N N . ALA A 1 268 ? 19.727 -1.726 -3.015 1.00 80.25 268 ALA A N 1
ATOM 2102 C CA . ALA A 1 268 ? 20.374 -1.963 -4.311 1.00 80.25 268 ALA A CA 1
ATOM 2103 C C . ALA A 1 268 ? 19.372 -1.994 -5.476 1.00 80.25 268 ALA A C 1
ATOM 2105 O O . ALA A 1 268 ? 19.699 -1.622 -6.604 1.00 80.25 268 ALA A O 1
ATOM 2106 N N . THR A 1 269 ? 18.133 -2.407 -5.201 1.00 84.00 269 THR A N 1
ATOM 2107 C CA . THR A 1 269 ? 17.062 -2.553 -6.201 1.00 84.00 269 THR A CA 1
ATOM 2108 C C . THR A 1 269 ? 15.867 -1.630 -5.953 1.00 84.00 269 THR A C 1
ATOM 2110 O O . THR A 1 269 ? 14.872 -1.697 -6.684 1.00 84.00 269 THR A O 1
ATOM 2113 N N . LEU A 1 270 ? 15.974 -0.739 -4.959 1.00 82.38 270 LEU A N 1
ATOM 2114 C CA . LEU A 1 270 ? 14.872 0.062 -4.428 1.00 82.38 270 LEU A CA 1
ATOM 2115 C C . LEU A 1 270 ? 14.095 0.806 -5.517 1.00 82.38 270 LEU A C 1
ATOM 2117 O O . LEU A 1 270 ? 12.885 0.656 -5.606 1.00 82.38 270 LEU A O 1
ATOM 2121 N N . ASN A 1 271 ? 14.767 1.558 -6.394 1.00 77.00 271 ASN A N 1
ATOM 2122 C CA . ASN A 1 271 ? 14.090 2.384 -7.404 1.00 77.00 271 ASN A CA 1
ATOM 2123 C C . ASN A 1 271 ? 13.169 1.567 -8.329 1.00 77.00 271 ASN A C 1
ATOM 2125 O O . ASN A 1 271 ? 12.049 1.979 -8.627 1.00 77.00 271 ASN A O 1
ATOM 2129 N N . THR A 1 272 ? 13.621 0.397 -8.784 1.00 76.69 272 THR A N 1
ATOM 2130 C CA . THR A 1 272 ? 12.833 -0.461 -9.680 1.00 76.69 272 THR A CA 1
ATOM 2131 C C . THR A 1 272 ? 11.711 -1.172 -8.925 1.00 76.69 272 THR A C 1
ATOM 2133 O O . THR A 1 272 ? 10.599 -1.275 -9.445 1.00 76.69 272 THR A O 1
ATOM 2136 N N . ARG A 1 273 ? 11.962 -1.607 -7.681 1.00 91.06 273 ARG A N 1
ATOM 2137 C CA . ARG A 1 273 ? 10.917 -2.172 -6.815 1.00 91.06 273 ARG A CA 1
ATOM 2138 C C . ARG A 1 273 ? 9.836 -1.142 -6.491 1.00 91.06 273 ARG A C 1
ATOM 2140 O O . ARG A 1 273 ? 8.658 -1.446 -6.643 1.00 91.06 273 ARG A O 1
ATOM 2147 N N . MET A 1 274 ? 10.217 0.095 -6.178 1.00 85.50 274 MET A N 1
ATOM 2148 C CA . MET A 1 274 ? 9.283 1.187 -5.889 1.00 85.50 274 MET A CA 1
ATOM 2149 C C . MET A 1 274 ? 8.406 1.557 -7.086 1.00 85.50 274 MET A C 1
ATOM 2151 O O . MET A 1 274 ? 7.221 1.825 -6.903 1.00 85.50 274 MET A O 1
ATOM 2155 N N . LYS A 1 275 ? 8.930 1.502 -8.319 1.00 78.75 275 LYS A N 1
ATOM 2156 C CA . LYS A 1 275 ? 8.092 1.624 -9.525 1.00 78.75 275 LYS A CA 1
ATOM 2157 C C . LYS A 1 275 ? 7.012 0.542 -9.562 1.00 78.75 275 LYS A C 1
ATOM 2159 O O . LYS A 1 275 ? 5.847 0.858 -9.779 1.00 78.75 275 LYS A O 1
ATOM 2164 N N . ALA A 1 276 ? 7.371 -0.716 -9.301 1.00 78.38 276 ALA A N 1
ATOM 2165 C CA . ALA A 1 276 ? 6.402 -1.812 -9.265 1.00 78.38 276 ALA A CA 1
ATOM 2166 C C . ALA A 1 276 ? 5.375 -1.655 -8.129 1.00 78.38 276 ALA A C 1
ATOM 2168 O O . ALA A 1 276 ? 4.189 -1.899 -8.351 1.00 78.38 276 ALA A O 1
ATOM 2169 N N . VAL A 1 277 ? 5.808 -1.194 -6.948 1.00 86.69 277 VAL A N 1
ATOM 2170 C CA . VAL A 1 277 ? 4.923 -0.850 -5.823 1.00 86.69 277 VAL A CA 1
ATOM 2171 C C . VAL A 1 277 ? 3.897 0.205 -6.246 1.00 86.69 277 VAL A C 1
ATOM 2173 O O . VAL A 1 277 ? 2.701 -0.026 -6.084 1.00 86.69 277 VAL A O 1
ATOM 2176 N N . LEU A 1 278 ? 4.332 1.311 -6.864 1.00 80.81 278 LEU A N 1
ATOM 2177 C CA . LEU A 1 278 ? 3.427 2.354 -7.365 1.00 80.81 278 LEU A CA 1
ATOM 2178 C C . LEU A 1 278 ? 2.430 1.824 -8.396 1.00 80.81 278 LEU A C 1
ATOM 2180 O O . LEU A 1 278 ? 1.255 2.162 -8.326 1.00 80.81 278 LEU A O 1
ATOM 2184 N N . CYS A 1 279 ? 2.868 0.969 -9.324 1.00 74.88 279 CYS A N 1
ATOM 2185 C CA . CYS A 1 279 ? 1.972 0.374 -10.319 1.00 74.88 279 CYS A CA 1
ATOM 2186 C C . CYS A 1 279 ? 0.853 -0.436 -9.667 1.00 74.88 279 CYS A C 1
ATOM 2188 O O . CYS A 1 279 ? -0.287 -0.410 -10.120 1.00 74.88 279 CYS A O 1
ATOM 2190 N N . ILE A 1 280 ? 1.193 -1.204 -8.631 1.00 78.75 280 ILE A N 1
ATOM 2191 C CA . ILE A 1 280 ? 0.227 -2.029 -7.910 1.00 78.75 280 ILE A CA 1
ATOM 2192 C C . ILE A 1 280 ? -0.729 -1.134 -7.124 1.00 78.75 280 ILE A C 1
ATOM 2194 O O . ILE A 1 280 ? -1.934 -1.316 -7.240 1.00 78.75 280 ILE A O 1
ATOM 2198 N N . ILE A 1 281 ? -0.216 -0.127 -6.411 1.00 80.94 281 ILE A N 1
ATOM 2199 C CA . ILE A 1 281 ? -1.042 0.853 -5.693 1.00 80.94 281 ILE A CA 1
ATOM 2200 C C . ILE A 1 281 ? -2.005 1.565 -6.650 1.00 80.94 281 ILE A C 1
ATOM 2202 O O . ILE A 1 281 ? -3.194 1.626 -6.365 1.00 80.94 281 ILE A O 1
ATOM 2206 N N . ALA A 1 282 ? -1.524 2.039 -7.802 1.00 74.06 282 ALA A N 1
ATOM 2207 C CA . ALA A 1 282 ? -2.347 2.732 -8.791 1.00 74.06 282 ALA A CA 1
ATOM 2208 C C . ALA A 1 282 ? -3.467 1.844 -9.358 1.00 74.06 282 ALA A C 1
ATOM 2210 O O . ALA A 1 282 ? -4.560 2.333 -9.608 1.00 74.06 282 ALA A O 1
ATOM 2211 N N . ARG A 1 283 ? -3.220 0.536 -9.530 1.00 75.44 283 ARG A N 1
ATOM 2212 C CA . ARG A 1 283 ? -4.249 -0.429 -9.964 1.00 75.44 283 ARG A CA 1
ATOM 2213 C C . ARG A 1 283 ? -5.277 -0.735 -8.879 1.00 75.44 283 ARG A C 1
ATOM 2215 O O . ARG A 1 283 ? -6.420 -1.020 -9.202 1.00 75.44 283 ARG A O 1
ATOM 2222 N N . LEU A 1 284 ? -4.851 -0.752 -7.618 1.00 76.69 284 LEU A N 1
ATOM 2223 C CA . LEU A 1 284 ? -5.741 -0.996 -6.482 1.00 76.69 284 LEU A CA 1
ATOM 2224 C C . LEU A 1 284 ? -6.570 0.238 -6.121 1.00 76.69 284 LEU A C 1
ATOM 2226 O O . LEU A 1 284 ? -7.624 0.084 -5.510 1.00 76.69 284 LEU A O 1
ATOM 2230 N N . ASN A 1 285 ? -6.059 1.427 -6.461 1.00 80.25 285 ASN A N 1
ATOM 2231 C CA . ASN A 1 285 ? -6.634 2.740 -6.182 1.00 80.25 285 ASN A CA 1
ATOM 2232 C C . ASN A 1 285 ? -7.283 2.842 -4.782 1.00 80.25 285 ASN A C 1
ATOM 2234 O O . ASN A 1 285 ? -8.473 3.128 -4.671 1.00 80.25 285 ASN A O 1
ATOM 2238 N N . PRO A 1 286 ? -6.546 2.535 -3.696 1.00 90.69 286 PRO A N 1
ATOM 2239 C CA . PRO A 1 286 ? -7.116 2.546 -2.355 1.00 90.69 286 PRO A CA 1
ATOM 2240 C C . PRO A 1 286 ? -7.240 3.970 -1.809 1.00 90.69 286 PRO A C 1
ATOM 2242 O O . PRO A 1 286 ? -6.433 4.849 -2.126 1.00 90.69 286 PRO A O 1
ATOM 2245 N N . GLU A 1 287 ? -8.183 4.184 -0.897 1.00 95.06 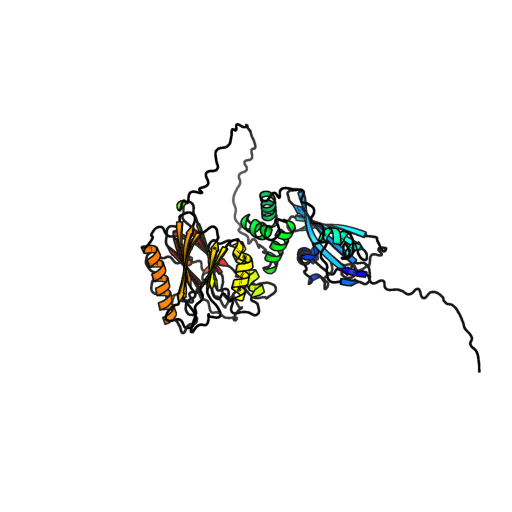287 GLU A N 1
ATOM 2246 C CA . GLU A 1 287 ? -8.316 5.442 -0.165 1.00 95.06 287 GLU A CA 1
ATOM 2247 C C . GLU A 1 287 ? -7.227 5.608 0.905 1.00 95.06 287 GLU A C 1
ATOM 2249 O O . GLU A 1 287 ? -6.794 6.732 1.176 1.00 95.06 287 GLU A O 1
ATOM 2254 N N . VAL A 1 288 ? -6.773 4.500 1.503 1.00 98.44 288 VAL A N 1
ATOM 2255 C CA . VAL A 1 288 ? -5.769 4.476 2.577 1.00 98.44 288 VAL A CA 1
ATOM 2256 C C . VAL A 1 288 ? -4.672 3.455 2.271 1.00 98.44 288 VAL A C 1
ATOM 2258 O O . VAL A 1 288 ? -4.951 2.303 1.950 1.00 98.44 288 VAL A O 1
ATOM 2261 N N . ILE A 1 289 ? -3.406 3.851 2.417 1.00 98.75 289 ILE A N 1
ATOM 2262 C CA . ILE A 1 289 ? -2.237 2.978 2.246 1.00 98.75 289 ILE A CA 1
ATOM 2263 C C . ILE A 1 289 ? -1.357 3.057 3.497 1.00 98.75 289 ILE A C 1
ATOM 2265 O O . ILE A 1 289 ? -0.971 4.143 3.932 1.00 98.75 289 ILE A O 1
ATOM 2269 N N . LEU A 1 290 ? -1.022 1.900 4.061 1.00 98.94 290 LEU A N 1
ATOM 2270 C CA . LEU A 1 290 ? -0.208 1.724 5.259 1.00 98.94 290 LEU A CA 1
ATOM 2271 C C . LEU A 1 290 ? 1.109 1.045 4.873 1.00 98.94 290 LEU A C 1
ATOM 2273 O O . LEU A 1 290 ? 1.135 -0.162 4.629 1.00 98.94 290 LEU A O 1
ATOM 2277 N N . LEU A 1 291 ? 2.205 1.798 4.827 1.00 98.88 291 LEU A N 1
ATOM 2278 C CA . LEU A 1 291 ? 3.517 1.268 4.458 1.00 98.88 291 LEU A CA 1
ATOM 2279 C C . LEU A 1 291 ? 4.422 1.082 5.678 1.00 98.88 291 LEU A C 1
ATOM 2281 O O . LEU A 1 291 ? 4.407 1.895 6.609 1.00 98.88 291 LEU A O 1
ATOM 2285 N N . GLN A 1 292 ? 5.231 0.024 5.645 1.00 98.75 292 GLN A N 1
ATOM 2286 C CA . GLN A 1 292 ? 6.284 -0.271 6.620 1.00 98.75 292 GLN A CA 1
ATOM 2287 C C . GLN A 1 292 ? 7.631 -0.435 5.901 1.00 98.75 292 GLN A C 1
ATOM 2289 O O . GLN A 1 292 ? 7.670 -0.688 4.698 1.00 98.75 292 GLN A O 1
ATOM 2294 N N . GLU A 1 293 ? 8.728 -0.250 6.641 1.00 98.12 293 GLU A N 1
ATOM 2295 C CA . GLU A 1 293 ? 10.101 -0.218 6.104 1.00 98.12 293 GLU A CA 1
ATOM 2296 C C . GLU A 1 293 ? 10.303 0.817 4.992 1.00 98.12 293 GLU A C 1
ATOM 2298 O O . GLU A 1 293 ? 11.034 0.604 4.027 1.00 98.12 293 GLU A O 1
ATOM 2303 N N . VAL A 1 294 ? 9.666 1.978 5.134 1.00 97.62 294 VAL A N 1
ATOM 2304 C CA . VAL A 1 294 ? 9.915 3.117 4.253 1.00 97.62 294 VAL A CA 1
ATOM 2305 C C . VAL A 1 294 ? 11.241 3.755 4.650 1.00 97.62 294 VAL A C 1
ATOM 2307 O O . VAL A 1 294 ? 11.473 4.034 5.821 1.00 97.62 294 VAL A O 1
ATOM 2310 N N . VAL A 1 295 ? 12.105 4.002 3.671 1.00 93.06 295 VAL A N 1
ATOM 2311 C CA . VAL A 1 295 ? 13.365 4.742 3.840 1.00 93.06 295 VAL A CA 1
ATOM 2312 C C . VAL A 1 295 ? 13.236 6.145 3.229 1.00 93.06 295 VAL A C 1
ATOM 2314 O O . VAL A 1 295 ? 12.387 6.336 2.351 1.00 93.06 295 VAL A O 1
ATOM 2317 N N . PRO A 1 296 ? 14.085 7.128 3.593 1.00 87.50 296 PRO A N 1
ATOM 2318 C CA . PRO A 1 296 ? 13.987 8.495 3.067 1.00 87.50 296 PRO A CA 1
ATOM 2319 C C . PRO A 1 296 ? 13.927 8.582 1.533 1.00 87.50 296 PRO A C 1
ATOM 2321 O O . PRO A 1 296 ? 13.123 9.329 0.977 1.00 87.50 296 PRO A O 1
ATOM 2324 N N . GLN A 1 297 ? 14.718 7.765 0.828 1.00 83.19 297 GLN A N 1
ATOM 2325 C CA . GLN A 1 297 ? 14.696 7.707 -0.638 1.00 83.19 297 GLN A CA 1
ATOM 2326 C C . GLN A 1 297 ? 13.346 7.213 -1.186 1.00 83.19 297 GLN A C 1
ATOM 2328 O O . GLN A 1 297 ? 12.849 7.756 -2.173 1.00 83.19 297 GLN A O 1
ATOM 2333 N N . ALA A 1 298 ? 12.734 6.213 -0.546 1.00 86.69 298 ALA A N 1
ATOM 2334 C CA . ALA A 1 298 ? 11.417 5.712 -0.928 1.00 86.69 298 ALA A CA 1
ATOM 2335 C C . ALA A 1 298 ? 10.322 6.749 -0.639 1.00 86.69 298 ALA A C 1
ATOM 2337 O O . ALA A 1 298 ? 9.425 6.921 -1.460 1.00 86.69 298 ALA A O 1
ATOM 2338 N N . LEU A 1 299 ? 10.418 7.483 0.476 1.00 87.25 299 LEU A N 1
ATOM 2339 C CA . LEU A 1 299 ? 9.478 8.554 0.810 1.00 87.25 299 LEU A CA 1
ATOM 2340 C C . LEU A 1 299 ? 9.487 9.670 -0.242 1.00 87.25 299 LEU A C 1
ATOM 2342 O O . LEU A 1 299 ? 8.420 10.041 -0.726 1.00 87.25 299 LEU A O 1
ATOM 2346 N N . LEU A 1 300 ? 10.666 10.157 -0.644 1.00 79.00 300 LEU A N 1
ATOM 2347 C CA . LEU A 1 300 ? 10.783 11.167 -1.705 1.00 79.00 300 LEU A CA 1
ATOM 2348 C C . LEU A 1 300 ? 10.156 10.676 -3.015 1.00 79.00 300 LEU A C 1
ATOM 2350 O O . LEU A 1 300 ? 9.421 11.412 -3.672 1.00 79.00 300 LEU A O 1
ATOM 2354 N N . PHE A 1 301 ? 10.400 9.412 -3.366 1.00 79.06 301 PHE A N 1
ATOM 2355 C CA . PHE A 1 301 ? 9.815 8.790 -4.548 1.00 79.06 301 PHE A CA 1
ATOM 2356 C C . PHE A 1 301 ? 8.279 8.721 -4.461 1.00 79.06 301 PHE A C 1
ATOM 2358 O O . PHE A 1 301 ? 7.587 9.086 -5.410 1.00 79.06 301 PHE A O 1
ATOM 2365 N N . LEU A 1 302 ? 7.724 8.315 -3.316 1.00 81.75 302 LEU A N 1
ATOM 2366 C CA . LEU A 1 302 ? 6.277 8.291 -3.080 1.00 81.75 302 LEU A CA 1
ATOM 2367 C C . LEU A 1 302 ? 5.671 9.699 -3.139 1.00 81.75 302 LEU A C 1
ATOM 2369 O O . LEU A 1 302 ? 4.636 9.890 -3.769 1.00 81.75 302 LEU A O 1
ATOM 2373 N N . GLN A 1 303 ? 6.323 10.699 -2.543 1.00 77.12 303 GLN A N 1
ATOM 2374 C CA . GLN A 1 303 ? 5.866 12.091 -2.552 1.00 77.12 303 GLN A CA 1
ATOM 2375 C C . GLN A 1 303 ? 5.810 12.680 -3.959 1.00 77.12 303 GLN A C 1
ATOM 2377 O O . GLN A 1 303 ? 4.818 13.318 -4.310 1.00 77.12 303 GLN A O 1
ATOM 2382 N N . GLN A 1 304 ? 6.831 12.422 -4.776 1.00 71.06 304 GLN A N 1
ATOM 2383 C CA . GLN A 1 304 ? 6.883 12.900 -6.158 1.00 71.06 304 GLN A CA 1
ATOM 2384 C C . GLN A 1 304 ? 5.755 12.323 -7.021 1.00 71.06 304 GLN A C 1
ATOM 2386 O O . GLN A 1 304 ? 5.189 13.050 -7.831 1.00 71.06 304 GLN A O 1
ATOM 2391 N N . ASN A 1 305 ? 5.411 11.045 -6.833 1.00 76.00 305 ASN A N 1
ATOM 2392 C CA . ASN A 1 305 ? 4.469 10.345 -7.711 1.00 76.00 305 ASN A CA 1
ATOM 2393 C C . ASN A 1 305 ? 3.023 10.323 -7.183 1.00 76.00 305 ASN A C 1
ATOM 2395 O O . ASN A 1 305 ? 2.086 10.323 -7.970 1.00 76.00 305 ASN A O 1
ATOM 2399 N N . LEU A 1 306 ? 2.809 10.305 -5.863 1.00 77.50 306 LEU A N 1
ATOM 2400 C CA . LEU A 1 306 ? 1.471 10.217 -5.255 1.00 77.50 306 LEU A CA 1
ATOM 2401 C C . LEU A 1 306 ? 1.010 11.527 -4.607 1.00 77.50 306 LEU A C 1
ATOM 2403 O O . LEU A 1 306 ? -0.188 11.703 -4.388 1.00 77.50 306 LEU A O 1
ATOM 2407 N N . GLY A 1 307 ? 1.915 12.472 -4.329 1.00 69.19 307 GLY A N 1
ATOM 2408 C CA . GLY A 1 307 ? 1.620 13.678 -3.542 1.00 69.19 307 GLY A CA 1
ATOM 2409 C C . GLY A 1 307 ? 0.581 14.623 -4.157 1.00 69.19 307 GLY A C 1
ATOM 2410 O O . GLY A 1 307 ? 0.020 15.472 -3.459 1.00 69.19 307 GLY A O 1
ATOM 2411 N N . LYS A 1 308 ? 0.270 14.487 -5.454 1.00 68.44 308 LYS A N 1
ATOM 2412 C CA . LYS A 1 308 ? -0.837 15.219 -6.092 1.00 68.44 308 LYS A CA 1
ATOM 2413 C C . LYS A 1 308 ? -2.207 14.708 -5.645 1.00 68.44 308 LYS A C 1
ATOM 2415 O O . LYS A 1 308 ? -3.077 15.540 -5.404 1.00 68.44 308 LYS A O 1
ATOM 2420 N N . MET A 1 309 ? -2.366 13.399 -5.455 1.00 67.25 309 MET A N 1
ATOM 2421 C CA . MET A 1 309 ? -3.647 12.742 -5.144 1.00 67.25 309 MET A CA 1
ATOM 2422 C C . MET A 1 309 ? -3.779 12.346 -3.673 1.00 67.25 309 MET A C 1
ATOM 2424 O O . MET A 1 309 ? -4.887 12.256 -3.153 1.00 67.25 309 MET A O 1
ATOM 2428 N N . TYR A 1 310 ? -2.653 12.153 -2.994 1.00 87.25 310 TYR A N 1
ATOM 2429 C CA . TYR A 1 310 ? -2.606 11.680 -1.622 1.00 87.25 310 TYR A CA 1
ATOM 2430 C C . TYR A 1 310 ? -1.873 12.658 -0.707 1.00 87.25 310 TYR A C 1
ATOM 2432 O O . TYR A 1 310 ? -0.936 13.351 -1.107 1.00 87.25 310 TYR A O 1
ATOM 2440 N N . ASN A 1 311 ? -2.289 12.674 0.552 1.00 84.56 311 ASN A N 1
ATOM 2441 C CA . ASN A 1 311 ? -1.527 13.202 1.670 1.00 84.56 311 ASN A CA 1
ATOM 2442 C C . ASN A 1 311 ? -0.628 12.085 2.209 1.00 84.56 311 ASN A C 1
ATOM 2444 O O . ASN A 1 311 ? -1.113 10.985 2.460 1.00 84.56 311 ASN A O 1
ATOM 2448 N N . ILE A 1 312 ? 0.662 12.357 2.399 1.00 93.56 312 ILE A N 1
ATOM 2449 C CA . ILE A 1 312 ? 1.645 11.365 2.856 1.00 93.56 312 ILE A CA 1
ATOM 2450 C C . ILE A 1 312 ? 2.207 11.831 4.194 1.00 93.56 312 ILE A C 1
ATOM 2452 O O . ILE A 1 312 ? 2.790 12.910 4.280 1.00 93.56 312 ILE A O 1
ATOM 2456 N N . MET A 1 313 ? 2.029 11.015 5.228 1.00 96.50 313 MET A N 1
ATOM 2457 C CA . MET A 1 313 ? 2.498 11.284 6.583 1.00 96.50 313 MET A CA 1
ATOM 2458 C C . MET A 1 313 ? 3.567 10.269 6.966 1.00 96.50 313 MET A C 1
ATOM 2460 O O . MET A 1 313 ? 3.375 9.061 6.823 1.00 96.50 313 MET A O 1
ATOM 2464 N N . GLU A 1 314 ? 4.676 10.767 7.494 1.00 94.56 314 GLU A N 1
ATOM 2465 C CA . GLU A 1 314 ? 5.780 9.965 8.014 1.00 94.56 314 GLU A CA 1
ATOM 2466 C C . GLU A 1 314 ? 5.552 9.616 9.492 1.00 94.56 314 GLU A C 1
ATOM 2468 O O . GLU A 1 314 ? 5.152 10.461 10.294 1.00 94.56 314 GLU A O 1
ATOM 2473 N N . GLY A 1 315 ? 5.799 8.356 9.847 1.00 93.81 315 GLY A N 1
ATOM 2474 C CA . GLY A 1 315 ? 5.771 7.829 11.207 1.00 93.81 315 GLY A CA 1
ATOM 2475 C C . GLY A 1 315 ? 7.156 7.337 11.603 1.00 93.81 315 GLY A C 1
ATOM 2476 O O . GLY A 1 315 ? 7.406 6.128 11.576 1.00 93.81 315 GLY A O 1
ATOM 2477 N N . ALA A 1 316 ? 8.049 8.279 11.917 1.00 89.88 316 ALA A N 1
ATOM 2478 C CA . ALA A 1 316 ? 9.441 8.021 12.268 1.00 89.88 316 ALA A CA 1
ATOM 2479 C C . ALA A 1 316 ? 9.702 8.190 13.769 1.00 89.88 316 ALA A C 1
ATOM 2481 O O . ALA A 1 316 ? 9.309 9.179 14.391 1.00 89.88 316 ALA A O 1
ATOM 2482 N N . ALA A 1 317 ? 10.411 7.219 14.344 1.00 86.44 317 ALA A N 1
ATOM 2483 C CA . ALA A 1 317 ? 10.955 7.324 15.688 1.00 86.44 317 ALA A CA 1
ATOM 2484 C C . ALA A 1 317 ? 12.286 8.089 15.675 1.00 86.44 317 ALA A C 1
ATOM 2486 O O . ALA A 1 317 ? 13.050 8.032 14.709 1.00 86.44 317 ALA A O 1
ATOM 2487 N N . VAL A 1 318 ? 12.590 8.743 16.794 1.00 86.38 318 VAL A N 1
ATOM 2488 C CA . VAL A 1 318 ? 13.885 9.377 17.055 1.00 86.38 318 VAL A CA 1
ATOM 2489 C C . VAL A 1 318 ? 14.464 8.758 18.321 1.00 86.38 318 VAL A C 1
ATOM 2491 O O . VAL A 1 318 ? 13.774 8.664 19.336 1.00 86.38 318 VAL A O 1
ATOM 2494 N N . SER A 1 319 ? 15.727 8.340 18.270 1.00 79.94 319 SER A N 1
ATOM 2495 C CA . SER A 1 319 ? 16.480 7.842 19.421 1.00 79.94 319 SER A CA 1
ATOM 2496 C C . SER A 1 319 ? 17.754 8.658 19.575 1.00 79.94 319 SER A C 1
ATOM 2498 O O . SER A 1 319 ? 18.488 8.848 18.615 1.00 79.94 319 SER A O 1
ATOM 2500 N N . GLN A 1 320 ? 18.006 9.167 20.783 1.00 82.31 320 GLN A N 1
ATOM 2501 C CA . GLN A 1 320 ? 19.217 9.939 21.108 1.00 82.31 320 GLN A CA 1
ATOM 2502 C C . GLN A 1 320 ? 19.506 11.116 20.148 1.00 82.31 320 GLN A C 1
ATOM 2504 O O . GLN A 1 320 ? 20.652 11.508 19.967 1.00 82.31 320 GLN A O 1
ATOM 2509 N N . GLY A 1 321 ? 18.462 11.713 19.563 1.00 81.19 321 GLY A N 1
ATOM 2510 C CA . GLY A 1 321 ? 18.587 12.834 18.623 1.00 81.19 321 GLY A CA 1
ATOM 2511 C C . GLY A 1 321 ? 18.761 12.431 17.156 1.00 81.19 321 GLY A C 1
ATOM 2512 O O . GLY A 1 321 ? 18.787 13.313 16.303 1.00 81.19 321 GLY A O 1
ATOM 2513 N N . GLU A 1 322 ? 18.808 11.135 16.846 1.00 83.12 322 GLU A N 1
ATOM 2514 C CA . GLU A 1 322 ? 18.913 10.615 15.481 1.00 83.12 322 GLU A CA 1
ATOM 2515 C C . GLU A 1 322 ? 17.627 9.889 15.066 1.00 83.12 322 GLU A C 1
ATOM 2517 O O . GLU A 1 322 ? 17.027 9.137 15.840 1.00 83.12 322 GLU A O 1
ATOM 2522 N N . ALA A 1 323 ? 17.177 10.134 13.834 1.00 86.31 323 ALA A N 1
ATOM 2523 C CA . ALA A 1 323 ? 16.049 9.415 13.254 1.00 86.31 323 ALA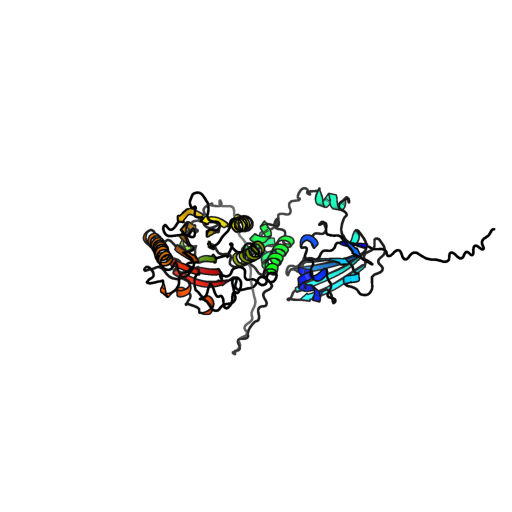 A CA 1
ATOM 2524 C C . ALA A 1 323 ? 16.463 7.983 12.890 1.00 86.31 323 ALA A C 1
ATOM 2526 O O . ALA A 1 323 ? 17.580 7.749 12.422 1.00 86.31 323 ALA A O 1
ATOM 2527 N N . PHE A 1 324 ? 15.555 7.023 13.068 1.00 86.75 324 PHE A N 1
ATOM 2528 C CA . PHE A 1 324 ? 15.791 5.666 12.576 1.00 86.75 324 PHE A CA 1
ATOM 2529 C C . PHE A 1 324 ? 15.916 5.656 11.039 1.00 86.75 324 PHE A C 1
ATOM 2531 O O . PHE A 1 324 ? 15.256 6.443 10.358 1.00 86.75 324 PHE A O 1
ATOM 2538 N N . PRO A 1 325 ? 16.737 4.754 10.465 1.00 87.75 325 PRO A N 1
ATOM 2539 C CA . PRO A 1 325 ? 17.014 4.733 9.025 1.00 87.75 325 PRO A CA 1
ATOM 2540 C C . PRO A 1 325 ? 15.820 4.279 8.170 1.00 87.75 325 PRO A C 1
ATOM 2542 O O . PRO A 1 325 ? 15.843 4.426 6.948 1.00 87.75 325 PRO A O 1
ATOM 2545 N N . TYR A 1 326 ? 14.788 3.726 8.804 1.00 93.38 326 TYR A N 1
ATOM 2546 C CA . TYR A 1 326 ? 13.513 3.378 8.197 1.00 93.38 326 TYR A CA 1
ATOM 2547 C C . TYR A 1 326 ? 12.373 3.714 9.160 1.00 93.38 326 TYR A C 1
ATOM 2549 O O . TYR A 1 326 ? 12.570 3.844 10.371 1.00 93.38 326 TYR A O 1
ATOM 2557 N N . PHE A 1 327 ? 11.171 3.830 8.613 1.00 97.38 327 PHE A N 1
ATOM 2558 C CA . PHE A 1 327 ? 9.977 4.251 9.328 1.00 97.38 327 PHE A CA 1
ATOM 2559 C C . PHE A 1 327 ? 8.709 3.691 8.672 1.00 97.38 327 PHE A C 1
ATOM 2561 O O . PHE A 1 327 ? 8.753 2.895 7.729 1.00 97.38 327 PHE A O 1
ATOM 2568 N N . THR A 1 328 ? 7.557 4.084 9.208 1.00 98.44 328 THR A N 1
ATOM 2569 C CA . THR A 1 328 ? 6.239 3.793 8.627 1.00 98.44 328 THR A CA 1
ATOM 2570 C C . THR A 1 328 ? 5.700 5.010 7.884 1.00 98.44 328 THR A C 1
ATOM 2572 O O . THR A 1 328 ? 6.085 6.140 8.183 1.00 98.44 328 THR A O 1
ATOM 2575 N N . ALA A 1 329 ? 4.821 4.802 6.905 1.00 98.44 329 ALA A N 1
ATOM 2576 C CA . ALA A 1 329 ? 4.094 5.897 6.274 1.00 98.44 329 ALA A CA 1
ATOM 2577 C C . ALA A 1 329 ? 2.604 5.575 6.173 1.00 98.44 329 ALA A C 1
ATOM 2579 O O . ALA A 1 329 ? 2.224 4.451 5.845 1.00 98.44 329 ALA A O 1
ATOM 2580 N N . VAL A 1 330 ? 1.767 6.578 6.417 1.00 98.75 330 VAL A N 1
ATOM 2581 C CA . VAL A 1 330 ? 0.329 6.527 6.148 1.00 98.75 330 VAL A CA 1
ATOM 2582 C C . VAL A 1 330 ? 0.053 7.482 4.999 1.00 98.75 330 VAL A C 1
ATOM 2584 O O . VAL A 1 330 ? 0.445 8.648 5.038 1.00 98.75 330 VAL A O 1
ATOM 2587 N N . ILE A 1 331 ? -0.595 6.973 3.959 1.00 97.94 331 ILE A N 1
ATOM 2588 C CA . ILE A 1 331 ? -0.913 7.713 2.743 1.00 97.94 331 ILE A CA 1
ATOM 2589 C C . ILE A 1 331 ? -2.431 7.693 2.582 1.00 97.94 331 ILE A C 1
ATOM 2591 O O . ILE A 1 331 ? -3.031 6.623 2.561 1.00 97.94 331 ILE A O 1
ATOM 2595 N N . ILE A 1 332 ? -3.058 8.864 2.513 1.00 90.44 332 ILE A N 1
ATOM 2596 C CA . ILE A 1 332 ? -4.521 9.009 2.528 1.00 90.44 332 ILE A CA 1
ATOM 2597 C C . ILE A 1 332 ? -4.960 9.876 1.357 1.00 90.44 332 ILE A C 1
ATOM 2599 O O . ILE A 1 332 ? -4.382 10.939 1.129 1.00 90.44 332 ILE A O 1
ATOM 2603 N N . SER A 1 333 ? -5.966 9.419 0.610 1.00 87.75 333 SER A N 1
ATOM 2604 C CA . SER A 1 333 ? -6.540 10.157 -0.519 1.00 87.75 333 SER A CA 1
ATOM 2605 C C . SER A 1 333 ? -6.930 11.573 -0.098 1.00 87.75 333 SER A C 1
ATOM 2607 O O . SER A 1 333 ? -7.484 11.780 0.980 1.00 87.75 333 SER A O 1
ATOM 2609 N N . LYS A 1 334 ? -6.682 12.572 -0.951 1.00 84.19 334 LYS A N 1
ATOM 2610 C CA . LYS A 1 334 ? -7.064 13.969 -0.675 1.00 84.19 334 LYS A CA 1
ATOM 2611 C C . LYS A 1 334 ? -8.575 14.196 -0.608 1.00 84.19 334 LYS A C 1
ATOM 2613 O O . LYS A 1 334 ? -8.995 15.246 -0.128 1.00 84.19 334 LYS A O 1
ATOM 2618 N N . ASN A 1 335 ? -9.376 13.217 -1.026 1.00 83.38 335 ASN A N 1
ATOM 2619 C CA . ASN A 1 335 ? -10.826 13.216 -0.823 1.00 83.38 335 ASN A CA 1
ATOM 2620 C C . ASN A 1 335 ? -11.214 12.975 0.647 1.00 83.38 335 ASN A C 1
ATOM 2622 O O . ASN A 1 335 ? -12.349 13.241 1.037 1.00 83.38 335 ASN A O 1
ATOM 2626 N N . ILE A 1 336 ? -10.277 12.498 1.469 1.00 88.56 336 ILE A N 1
ATOM 2627 C CA . ILE A 1 336 ? -10.450 12.304 2.905 1.00 88.56 336 ILE A CA 1
ATOM 2628 C C . ILE A 1 336 ? -9.725 13.436 3.632 1.00 88.56 336 ILE A C 1
ATOM 2630 O O . ILE A 1 336 ? -8.520 13.653 3.467 1.00 88.56 336 ILE A O 1
ATOM 2634 N N . ARG A 1 337 ? -10.460 14.168 4.471 1.00 93.75 337 ARG A N 1
ATOM 2635 C CA . ARG A 1 337 ? -9.895 15.266 5.253 1.00 93.75 337 ARG A CA 1
ATOM 2636 C C . ARG A 1 337 ? -9.153 14.704 6.458 1.00 93.75 337 ARG A C 1
ATOM 2638 O O . ARG A 1 337 ? -9.760 14.054 7.303 1.00 93.75 337 ARG A O 1
ATOM 2645 N N . ILE A 1 338 ? -7.867 15.013 6.577 1.00 96.06 338 ILE A N 1
ATOM 2646 C CA . ILE A 1 338 ? -7.078 14.692 7.771 1.00 96.06 338 ILE A CA 1
ATOM 2647 C C . ILE A 1 338 ? -7.343 15.751 8.841 1.00 96.06 338 ILE A C 1
ATOM 2649 O O . ILE A 1 338 ? -7.251 16.948 8.573 1.00 96.06 338 ILE A O 1
ATOM 2653 N N . GLU A 1 339 ? -7.653 15.307 10.053 1.00 96.31 339 GLU A N 1
ATOM 2654 C CA . GLU A 1 339 ? -7.919 16.177 11.203 1.00 96.31 339 GLU A CA 1
ATOM 2655 C C . GLU A 1 339 ? -6.741 16.177 12.176 1.00 96.31 339 GLU A C 1
ATOM 2657 O O . GLU A 1 339 ? -6.377 17.219 12.722 1.00 96.31 339 GLU A O 1
ATOM 2662 N N . LYS A 1 340 ? -6.106 15.016 12.365 1.00 97.19 340 LYS A N 1
ATOM 2663 C CA . LYS A 1 340 ? -4.948 14.864 13.244 1.00 97.19 340 LYS A CA 1
ATOM 2664 C C . LYS A 1 340 ? -4.054 13.726 12.777 1.00 97.19 340 LYS A C 1
ATOM 2666 O O . LYS A 1 340 ? -4.541 12.693 12.339 1.00 97.19 340 LYS A O 1
ATOM 2671 N N . SER A 1 341 ? -2.745 13.906 12.916 1.00 97.12 341 SER A N 1
ATOM 2672 C CA . SER A 1 341 ? -1.735 12.880 12.652 1.00 97.12 341 SER A CA 1
ATOM 2673 C C . SER A 1 341 ? -0.702 12.901 13.771 1.00 97.12 341 SER A C 1
ATOM 2675 O O . SER A 1 341 ? -0.240 13.972 14.168 1.00 97.12 341 SER A O 1
ATOM 2677 N N . SER A 1 342 ? -0.343 11.734 14.296 1.00 97.00 342 SER A N 1
ATOM 2678 C CA . SER A 1 342 ? 0.693 11.596 15.316 1.00 97.00 342 SER A CA 1
ATOM 2679 C C . SER A 1 342 ? 1.425 10.261 15.211 1.00 97.00 342 SER A C 1
ATOM 2681 O O . SER A 1 342 ? 0.921 9.288 14.654 1.00 97.00 342 SER A O 1
ATOM 2683 N N . PHE A 1 343 ? 2.629 10.215 15.776 1.00 97.06 343 PHE A N 1
ATOM 2684 C CA . PHE A 1 343 ? 3.408 8.994 15.923 1.00 97.06 343 PHE A CA 1
ATOM 2685 C C . PHE A 1 343 ? 3.734 8.775 17.400 1.00 97.06 343 PHE A C 1
ATOM 2687 O O . PHE A 1 343 ? 4.207 9.687 18.079 1.00 97.06 343 PHE A O 1
ATOM 2694 N N . GLN A 1 344 ? 3.448 7.576 17.901 1.00 97.12 344 GLN A N 1
ATOM 2695 C CA . GLN A 1 344 ? 3.616 7.195 19.301 1.00 97.12 344 GLN A CA 1
ATOM 2696 C C . GLN A 1 344 ? 4.621 6.038 19.384 1.00 97.12 344 GLN A C 1
ATOM 2698 O O . GLN A 1 344 ? 4.240 4.894 19.127 1.00 97.12 344 GLN A O 1
ATOM 2703 N N . PRO A 1 345 ? 5.900 6.303 19.707 1.00 96.62 345 PRO A N 1
ATOM 2704 C CA . PRO A 1 345 ? 6.907 5.255 19.836 1.00 96.62 345 PRO A CA 1
ATOM 2705 C C . PRO A 1 345 ? 6.565 4.281 20.968 1.00 96.62 345 PRO A C 1
ATOM 2707 O O . PRO A 1 345 ? 6.166 4.703 22.058 1.00 96.62 345 PRO A O 1
ATOM 2710 N N . PHE A 1 346 ? 6.784 2.986 20.745 1.00 97.38 346 PHE A N 1
ATOM 2711 C CA . PHE A 1 346 ? 6.671 1.998 21.813 1.00 97.38 346 PHE A CA 1
ATOM 2712 C C . PHE A 1 346 ? 7.828 2.146 22.793 1.00 97.38 346 PHE A C 1
ATOM 2714 O O . PHE A 1 346 ? 8.991 2.246 22.409 1.00 97.38 346 PHE A O 1
ATOM 2721 N N . ARG A 1 347 ? 7.529 2.096 24.091 1.00 95.75 347 ARG A N 1
ATOM 2722 C CA . ARG A 1 347 ? 8.555 2.260 25.135 1.00 95.75 347 ARG A CA 1
ATOM 2723 C C . ARG A 1 347 ? 9.564 1.112 25.179 1.00 95.75 347 ARG A C 1
ATOM 2725 O O . ARG A 1 347 ? 10.679 1.306 25.644 1.00 95.75 347 ARG A O 1
ATOM 2732 N N . ASN A 1 348 ? 9.160 -0.078 24.740 1.00 96.00 348 ASN A N 1
ATOM 2733 C CA . ASN A 1 348 ? 9.950 -1.307 24.793 1.00 96.00 348 ASN A CA 1
ATOM 2734 C C . ASN A 1 348 ? 10.588 -1.674 23.439 1.00 96.00 348 ASN A C 1
ATOM 2736 O O . ASN A 1 348 ? 10.989 -2.826 23.272 1.00 96.00 348 ASN A O 1
ATOM 2740 N N . THR A 1 349 ? 10.648 -0.746 22.473 1.00 95.25 349 THR A N 1
ATOM 2741 C CA . THR A 1 349 ? 11.233 -1.027 21.153 1.00 95.25 349 THR A CA 1
ATOM 2742 C C . THR A 1 349 ? 12.735 -0.769 21.123 1.00 95.25 349 THR A C 1
ATOM 2744 O O . THR A 1 349 ? 13.214 0.241 21.639 1.00 95.25 349 THR A O 1
ATOM 2747 N N . GLY A 1 350 ? 13.478 -1.666 20.473 1.00 93.31 350 GLY A N 1
ATOM 2748 C CA . GLY A 1 350 ? 14.869 -1.431 20.076 1.00 93.31 350 GLY A CA 1
ATOM 2749 C C . GLY A 1 350 ? 15.016 -1.079 18.594 1.00 93.31 350 GLY A C 1
ATOM 2750 O O . GLY A 1 350 ? 16.118 -0.789 18.137 1.00 93.31 350 GLY A O 1
ATOM 2751 N N . MET A 1 351 ? 13.918 -1.108 17.836 1.00 94.12 351 MET A N 1
ATOM 2752 C CA . MET A 1 351 ? 13.910 -1.046 16.372 1.00 94.12 351 MET A CA 1
ATOM 2753 C C . MET A 1 351 ? 13.142 0.169 15.822 1.00 94.12 351 MET A C 1
ATOM 2755 O O . MET A 1 351 ? 12.794 0.187 14.645 1.00 94.12 351 MET A O 1
ATOM 2759 N N . GLY A 1 352 ? 12.850 1.166 16.664 1.00 94.12 352 GLY A N 1
ATOM 2760 C CA . GLY A 1 352 ? 12.175 2.405 16.257 1.00 94.12 352 GLY A CA 1
ATOM 2761 C C . GLY A 1 352 ? 10.684 2.236 15.970 1.00 94.12 352 GLY A C 1
ATOM 2762 O O . GLY A 1 352 ? 10.130 2.938 15.126 1.00 94.12 352 GLY A O 1
ATOM 2763 N N . ARG A 1 353 ? 10.029 1.275 16.631 1.00 97.25 353 ARG A N 1
ATOM 2764 C CA . ARG A 1 353 ? 8.633 0.912 16.357 1.00 97.25 353 ARG A CA 1
ATOM 2765 C C . ARG A 1 353 ? 7.648 1.790 17.123 1.00 97.25 353 ARG A C 1
ATOM 2767 O O . ARG A 1 353 ? 7.959 2.330 18.184 1.00 97.25 353 ARG A O 1
ATOM 2774 N N . GLY A 1 354 ? 6.438 1.924 16.596 1.00 97.81 354 GLY A N 1
ATOM 2775 C CA . GLY A 1 354 ? 5.392 2.727 17.217 1.00 97.81 354 GLY A CA 1
ATOM 2776 C C . GLY A 1 354 ? 4.055 2.623 16.499 1.00 97.81 354 GLY A C 1
ATOM 2777 O O . GLY A 1 354 ? 3.919 1.910 15.502 1.00 97.81 354 GLY A O 1
ATOM 2778 N N . LEU A 1 355 ? 3.077 3.356 17.022 1.00 98.62 355 LEU A N 1
ATOM 2779 C CA . LEU A 1 355 ? 1.755 3.526 16.431 1.00 98.62 355 LEU A CA 1
ATOM 2780 C C . LEU A 1 355 ? 1.712 4.849 15.667 1.00 98.62 355 LEU A C 1
ATOM 2782 O O . LEU A 1 355 ? 1.810 5.921 16.269 1.00 98.62 355 LEU A O 1
ATOM 2786 N N . GLN A 1 356 ? 1.537 4.781 14.351 1.00 98.62 356 GLN A N 1
ATOM 2787 C CA . GLN A 1 356 ? 1.232 5.948 13.533 1.00 98.62 356 GLN A CA 1
ATOM 2788 C C . GLN A 1 356 ? -0.287 6.096 13.446 1.00 98.62 356 GLN A C 1
ATOM 2790 O O . GLN A 1 356 ? -0.964 5.288 12.814 1.00 98.62 356 GLN A O 1
ATOM 2795 N N . VAL A 1 357 ? -0.818 7.118 14.108 1.00 98.75 357 VAL A N 1
ATOM 2796 C CA . VAL A 1 357 ? -2.254 7.340 14.280 1.00 98.75 357 VAL A CA 1
ATOM 2797 C C . VAL A 1 357 ? -2.688 8.526 13.435 1.00 98.75 357 VAL A C 1
ATOM 2799 O O . VAL A 1 357 ? -2.134 9.617 13.569 1.00 98.75 357 VAL A O 1
ATOM 2802 N N . VAL A 1 358 ? -3.709 8.329 12.604 1.00 98.62 358 VAL A N 1
ATOM 2803 C CA . VAL A 1 358 ? -4.305 9.393 11.794 1.00 98.62 358 VAL A CA 1
ATOM 2804 C C . VAL A 1 358 ? -5.817 9.397 11.981 1.00 98.62 358 VAL A C 1
ATOM 2806 O O . VAL A 1 358 ? -6.494 8.397 11.762 1.00 98.62 358 VAL A O 1
ATOM 2809 N N . GLU A 1 359 ? -6.350 10.538 12.397 1.00 98.44 359 GLU A N 1
ATOM 2810 C CA . GLU A 1 359 ? -7.780 10.780 12.565 1.00 98.44 359 GLU A CA 1
ATOM 2811 C C . GLU A 1 359 ? -8.272 11.620 11.384 1.00 98.44 359 GLU A C 1
ATOM 2813 O O . GLU A 1 359 ? -7.673 12.646 11.046 1.00 98.44 359 GLU A O 1
ATOM 2818 N N . CYS A 1 360 ? -9.337 11.159 10.738 1.00 97.19 360 CYS A N 1
ATOM 2819 C CA . CYS A 1 360 ? -9.822 11.668 9.465 1.00 97.19 360 CYS A CA 1
ATOM 2820 C C . CYS A 1 360 ? -11.346 11.822 9.451 1.00 97.19 360 CYS A C 1
ATOM 2822 O O . CYS A 1 360 ? -12.063 11.227 10.256 1.00 97.19 360 CYS A O 1
ATOM 2824 N N . ASN A 1 361 ? -11.835 12.552 8.452 1.00 96.19 361 ASN A N 1
ATOM 2825 C CA . ASN A 1 361 ? -13.243 12.640 8.099 1.00 96.19 361 ASN A CA 1
ATOM 2826 C C . ASN A 1 361 ? -13.425 12.373 6.596 1.00 96.19 361 ASN A C 1
ATOM 2828 O O . ASN A 1 361 ? -12.843 13.076 5.764 1.00 96.19 361 ASN A O 1
ATOM 2832 N N . TYR A 1 362 ? -14.229 11.367 6.254 1.00 94.75 362 TYR A N 1
ATOM 2833 C CA . TYR A 1 362 ? -14.558 11.003 4.879 1.00 94.75 362 TYR A CA 1
ATOM 2834 C C . TYR A 1 362 ? -16.030 11.319 4.598 1.00 94.75 362 TYR A C 1
ATOM 2836 O O . TYR A 1 362 ? -16.919 10.598 5.035 1.00 94.75 362 TYR A O 1
ATOM 2844 N N . SER A 1 363 ? -16.300 12.432 3.911 1.00 90.88 363 SER A N 1
ATOM 2845 C CA . SER A 1 363 ? -17.669 12.872 3.581 1.00 90.88 363 SER A CA 1
ATOM 2846 C C . SER A 1 363 ? -18.621 12.920 4.789 1.00 90.88 363 SER A C 1
ATOM 2848 O O . SER A 1 363 ? -19.805 12.630 4.671 1.00 90.88 363 SER A O 1
ATOM 2850 N N . GLY A 1 364 ? -18.117 13.291 5.969 1.00 91.62 364 GLY A N 1
ATOM 2851 C CA . GLY A 1 364 ? -18.873 13.301 7.223 1.00 91.62 364 GLY A CA 1
ATOM 2852 C C . GLY A 1 364 ? -18.637 12.076 8.108 1.00 91.62 364 GLY A C 1
ATOM 2853 O O . GLY A 1 364 ? -18.785 12.208 9.319 1.00 91.62 364 GLY A O 1
ATOM 2854 N N . LEU A 1 365 ? -18.211 10.936 7.555 1.00 95.31 365 LEU A N 1
ATOM 2855 C CA . LEU A 1 365 ? -17.900 9.720 8.312 1.00 95.31 365 LEU A CA 1
ATOM 2856 C C . LEU A 1 365 ? -16.563 9.868 9.064 1.00 95.31 365 LEU A C 1
ATOM 2858 O O . LEU A 1 365 ? -15.533 10.081 8.413 1.00 95.31 365 LEU A O 1
ATOM 2862 N N . PRO A 1 366 ? -16.526 9.746 10.403 1.00 98.06 366 PRO A N 1
ATOM 2863 C CA . PRO A 1 366 ? -15.271 9.712 11.144 1.00 98.06 366 PRO A CA 1
ATOM 2864 C C . PRO A 1 366 ? -14.482 8.440 10.813 1.00 98.06 366 PRO A C 1
ATOM 2866 O O . PRO A 1 366 ? -15.025 7.335 10.824 1.00 98.06 366 PRO A O 1
ATOM 2869 N N . VAL A 1 367 ? -13.189 8.584 10.526 1.00 98.38 367 VAL A N 1
ATOM 2870 C CA . VAL A 1 367 ? -12.296 7.459 10.218 1.00 98.38 367 VAL A CA 1
ATOM 2871 C C . VAL A 1 367 ? -11.034 7.559 11.072 1.00 98.38 367 VAL A C 1
ATOM 2873 O O . VAL A 1 367 ? -10.370 8.596 11.094 1.00 98.38 367 VAL A O 1
ATOM 2876 N N . LYS A 1 368 ? -10.681 6.487 11.783 1.00 98.56 368 LYS A N 1
ATOM 2877 C CA . LYS A 1 368 ? -9.479 6.395 12.625 1.00 98.56 368 LYS A CA 1
ATOM 2878 C C . LYS A 1 368 ? -8.556 5.316 12.062 1.00 98.56 368 LYS A C 1
ATOM 2880 O O . LYS A 1 368 ? -8.938 4.151 11.992 1.00 98.56 368 LYS A O 1
ATOM 2885 N N . ILE A 1 369 ? -7.348 5.708 11.668 1.00 98.81 369 ILE A N 1
ATOM 2886 C CA . ILE A 1 369 ? -6.337 4.839 11.058 1.00 98.81 369 ILE A CA 1
ATOM 2887 C C . ILE A 1 369 ? -5.174 4.646 12.032 1.00 98.81 369 ILE A C 1
ATOM 2889 O O . ILE A 1 369 ? -4.643 5.626 12.557 1.00 98.81 369 ILE A O 1
ATOM 2893 N N . VAL A 1 370 ? -4.731 3.403 12.232 1.00 98.81 370 VAL A N 1
ATOM 2894 C CA . VAL A 1 370 ? -3.513 3.090 12.997 1.00 98.81 370 VAL A CA 1
ATOM 2895 C C . VAL A 1 370 ? -2.594 2.168 12.195 1.00 98.81 370 VAL A C 1
ATOM 2897 O O . VAL A 1 370 ? -2.872 0.982 12.045 1.00 98.81 370 VAL A O 1
ATOM 2900 N N . ASN A 1 371 ? -1.478 2.697 11.696 1.00 98.88 371 ASN A N 1
ATOM 2901 C CA . ASN A 1 371 ? -0.417 1.904 11.069 1.00 98.88 371 ASN A CA 1
ATOM 2902 C C . ASN A 1 371 ? 0.643 1.515 12.104 1.00 98.88 371 ASN A C 1
ATOM 2904 O O . ASN A 1 371 ? 0.981 2.306 12.990 1.00 98.88 371 ASN A O 1
ATOM 2908 N N . CYS A 1 372 ? 1.184 0.307 11.989 1.00 96.31 372 CYS A N 1
ATOM 2909 C CA . CYS A 1 372 ? 2.185 -0.206 12.903 1.00 96.31 372 CYS A CA 1
ATOM 2910 C C . CYS A 1 372 ? 3.151 -1.193 12.232 1.00 96.31 372 CYS A C 1
ATOM 2912 O O . CYS A 1 372 ? 2.772 -1.943 11.337 1.00 96.31 372 CYS A O 1
ATOM 2914 N N . HIS A 1 373 ? 4.396 -1.224 12.715 1.00 98.62 373 HIS A N 1
ATOM 2915 C CA . HIS A 1 373 ? 5.363 -2.278 12.413 1.00 98.62 373 HIS A CA 1
ATOM 2916 C C . HIS A 1 373 ? 5.920 -2.849 13.728 1.00 98.62 373 HIS A C 1
ATOM 2918 O O . HIS A 1 373 ? 6.855 -2.277 14.288 1.00 98.62 373 HIS A O 1
ATOM 2924 N N . LEU A 1 374 ? 5.353 -3.941 14.254 1.00 98.62 374 LEU A N 1
ATOM 2925 C CA . LEU A 1 374 ? 5.741 -4.477 15.576 1.00 98.62 374 LEU A CA 1
ATOM 2926 C C . LEU A 1 374 ? 7.135 -5.123 15.561 1.00 98.62 374 LEU A C 1
ATOM 2928 O O . LEU A 1 374 ? 7.647 -5.472 14.497 1.00 98.62 374 LEU A O 1
ATOM 2932 N N . GLU A 1 375 ? 7.724 -5.307 16.748 1.00 98.31 375 GLU A N 1
ATOM 2933 C CA . GLU A 1 375 ? 9.078 -5.841 16.934 1.00 98.31 375 GLU A CA 1
ATOM 2934 C C . GLU A 1 375 ? 9.307 -7.144 16.144 1.00 98.31 375 GLU A C 1
ATOM 2936 O O . GLU A 1 375 ? 8.570 -8.134 16.279 1.00 98.31 375 GLU A O 1
ATOM 2941 N N . SER A 1 376 ? 10.343 -7.131 15.304 1.00 96.56 376 SER A N 1
ATOM 2942 C CA . SER A 1 376 ? 10.670 -8.214 14.376 1.00 96.56 376 SER A CA 1
ATOM 2943 C C . SER A 1 376 ? 11.404 -9.368 15.071 1.00 96.56 376 SER A C 1
ATOM 2945 O O . SER A 1 376 ? 11.788 -9.281 16.232 1.00 96.56 376 SER A O 1
ATOM 2947 N N . MET A 1 377 ? 11.645 -10.459 14.337 1.00 93.75 377 MET A N 1
ATOM 2948 C CA . MET A 1 377 ? 12.343 -11.671 14.804 1.00 93.75 377 MET A CA 1
ATOM 2949 C C . MET A 1 377 ? 11.619 -12.461 15.911 1.00 93.75 377 MET A C 1
ATOM 2951 O O . MET A 1 377 ? 10.693 -12.000 16.582 1.00 93.75 377 MET A O 1
ATOM 2955 N N . LYS A 1 378 ? 12.011 -13.731 16.061 1.00 93.06 378 LYS A N 1
ATOM 2956 C CA . LYS A 1 378 ? 11.379 -14.666 17.005 1.00 93.06 378 LYS A CA 1
ATOM 2957 C C . LYS A 1 378 ? 11.675 -14.304 18.464 1.00 93.06 378 LYS A C 1
ATOM 2959 O O . LYS A 1 378 ? 10.778 -14.402 19.296 1.00 93.06 378 LYS A O 1
ATOM 2964 N N . ASP A 1 379 ? 12.895 -13.852 18.744 1.00 96.69 379 ASP A N 1
ATOM 2965 C CA . ASP A 1 379 ? 13.387 -13.616 20.108 1.00 96.69 379 ASP A CA 1
ATOM 2966 C C . ASP A 1 379 ? 12.667 -12.460 20.821 1.00 96.69 379 ASP A C 1
ATOM 2968 O O . ASP A 1 379 ? 12.598 -12.438 22.046 1.00 96.69 379 ASP A O 1
ATOM 2972 N N . PHE A 1 380 ? 12.044 -11.550 20.066 1.00 97.12 380 PHE A N 1
ATOM 2973 C CA . PHE A 1 380 ? 11.299 -10.405 20.598 1.00 97.12 380 PHE A CA 1
ATOM 2974 C C . PHE A 1 380 ? 9.785 -10.663 20.731 1.00 97.12 380 PHE A C 1
ATOM 2976 O O . PHE A 1 380 ? 8.968 -9.751 20.598 1.00 97.12 380 PHE A O 1
ATOM 2983 N N . SER A 1 381 ? 9.395 -11.922 20.975 1.00 97.62 381 SER A N 1
ATOM 2984 C CA . SER A 1 381 ? 7.994 -12.332 21.198 1.00 97.62 381 SER A CA 1
ATOM 2985 C C . SER A 1 381 ? 7.304 -11.505 22.282 1.00 97.62 381 SER A C 1
ATOM 2987 O O . SER A 1 381 ? 6.195 -11.018 22.073 1.00 97.62 381 SER A O 1
ATOM 2989 N N . GLU A 1 382 ? 7.951 -11.306 23.430 1.00 97.69 382 GLU A N 1
ATOM 2990 C CA . GLU A 1 382 ? 7.324 -10.620 24.564 1.00 97.69 382 GLU A CA 1
ATOM 2991 C C . GLU A 1 382 ? 7.109 -9.126 24.292 1.00 97.69 382 GLU A C 1
ATOM 2993 O O . GLU A 1 382 ? 6.050 -8.582 24.611 1.00 97.69 382 GLU A O 1
ATOM 2998 N N . GLN A 1 383 ? 8.059 -8.471 23.617 1.00 98.31 383 GLN A N 1
ATOM 2999 C CA . GLN A 1 383 ? 7.910 -7.093 23.155 1.00 98.31 383 GLN A CA 1
ATOM 3000 C C . GLN A 1 383 ? 6.743 -6.984 22.178 1.00 98.31 383 GLN A C 1
ATOM 3002 O O . GLN A 1 383 ? 5.848 -6.165 22.382 1.00 98.31 383 GLN A O 1
ATOM 3007 N N . ARG A 1 384 ? 6.711 -7.851 21.162 1.00 98.06 384 ARG A N 1
ATOM 3008 C CA . ARG A 1 384 ? 5.669 -7.852 20.135 1.00 98.06 384 ARG A CA 1
ATOM 3009 C C . ARG A 1 384 ? 4.274 -8.105 20.705 1.00 98.06 384 ARG A C 1
ATOM 3011 O O . ARG A 1 384 ? 3.343 -7.410 20.312 1.00 98.06 384 ARG A O 1
ATOM 3018 N N . LYS A 1 385 ? 4.109 -9.034 21.655 1.00 98.19 385 LYS A N 1
ATOM 3019 C CA . LYS A 1 385 ? 2.825 -9.262 22.348 1.00 98.19 385 LYS A CA 1
ATOM 3020 C C . LYS A 1 385 ? 2.354 -8.019 23.103 1.00 98.19 385 LYS A C 1
ATOM 3022 O O . LYS A 1 385 ? 1.188 -7.643 23.001 1.00 98.19 385 LYS A O 1
ATOM 3027 N N . ALA A 1 386 ? 3.255 -7.363 23.838 1.00 98.12 386 ALA A N 1
ATOM 3028 C CA . ALA A 1 386 ? 2.931 -6.137 24.564 1.00 98.12 386 ALA A CA 1
ATOM 3029 C C . ALA A 1 386 ? 2.523 -5.002 23.608 1.00 98.12 386 ALA A C 1
ATOM 3031 O O . ALA A 1 386 ? 1.490 -4.369 23.810 1.00 98.12 386 ALA A O 1
ATOM 3032 N N . GLN A 1 387 ? 3.270 -4.810 22.521 1.00 98.50 387 GLN A N 1
ATOM 3033 C CA . GLN A 1 387 ? 2.973 -3.801 21.501 1.00 98.50 387 GLN A CA 1
ATOM 3034 C C . GLN A 1 387 ? 1.662 -4.103 20.748 1.00 98.50 387 GLN A C 1
ATOM 3036 O O . GLN A 1 387 ? 0.875 -3.200 20.476 1.00 98.50 387 GLN A O 1
ATOM 3041 N N . PHE A 1 388 ? 1.373 -5.377 20.460 1.00 98.50 388 PHE A N 1
ATOM 3042 C CA . PHE A 1 388 ? 0.093 -5.797 19.883 1.00 98.50 388 PHE A CA 1
ATOM 3043 C C . PHE A 1 388 ? -1.081 -5.485 20.817 1.00 98.50 388 PHE A C 1
ATOM 3045 O O . PHE A 1 388 ? -2.122 -5.008 20.369 1.00 98.50 388 PHE A O 1
ATOM 3052 N N . LYS A 1 389 ? -0.906 -5.694 22.128 1.00 97.75 389 LYS A N 1
ATOM 3053 C CA . LYS A 1 389 ? -1.897 -5.301 23.135 1.00 97.75 389 LYS A CA 1
ATOM 3054 C C . LYS A 1 389 ? -2.116 -3.786 23.156 1.00 97.75 389 LYS A C 1
ATOM 3056 O O . LYS A 1 389 ? -3.260 -3.358 23.288 1.00 97.75 389 LYS A O 1
ATOM 3061 N N . GLU A 1 390 ? -1.061 -2.986 23.001 1.00 98.25 390 GLU A N 1
ATOM 3062 C CA . GLU A 1 390 ? -1.176 -1.527 22.865 1.00 98.25 390 GLU A CA 1
ATOM 3063 C C . GLU A 1 390 ? -1.967 -1.137 21.606 1.00 98.25 390 GLU A C 1
ATOM 3065 O O . GLU A 1 390 ? -2.932 -0.385 21.726 1.00 98.25 390 GLU A O 1
ATOM 3070 N N . LEU A 1 391 ? -1.653 -1.718 20.437 1.00 98.56 391 LEU A N 1
ATOM 3071 C CA . LEU A 1 391 ? -2.418 -1.520 19.195 1.00 98.56 391 LEU A CA 1
ATOM 3072 C C . LEU A 1 391 ? -3.908 -1.836 19.398 1.00 98.56 391 LEU A C 1
ATOM 3074 O O . LEU A 1 391 ? -4.765 -0.995 19.136 1.00 98.56 391 LEU A O 1
ATOM 3078 N N . MET A 1 392 ? -4.219 -3.031 19.904 1.00 98.38 392 MET A N 1
ATOM 3079 C CA . MET A 1 392 ? -5.594 -3.473 20.151 1.00 98.38 392 MET A CA 1
ATOM 3080 C C . MET A 1 392 ? -6.326 -2.571 21.152 1.00 98.38 392 MET A C 1
ATOM 3082 O O . MET A 1 392 ? -7.498 -2.249 20.956 1.00 98.38 392 MET A O 1
ATOM 3086 N N . GLY A 1 393 ? -5.632 -2.120 22.200 1.00 97.94 393 GLY A N 1
ATOM 3087 C CA . GLY A 1 393 ? -6.157 -1.159 23.166 1.00 97.94 393 GLY A CA 1
ATOM 3088 C C . GLY A 1 393 ? -6.472 0.199 22.536 1.00 97.94 393 GLY A C 1
ATOM 3089 O O . GLY A 1 393 ? -7.517 0.773 22.831 1.00 97.94 393 GLY A O 1
ATOM 3090 N N . THR A 1 394 ? -5.621 0.694 21.632 1.00 98.38 394 THR A N 1
ATOM 3091 C CA . THR A 1 394 ? -5.868 1.936 20.883 1.00 98.38 394 THR A CA 1
ATOM 3092 C C . THR A 1 394 ? -7.087 1.819 19.971 1.00 98.38 394 THR A C 1
ATOM 3094 O O . THR A 1 394 ? -7.934 2.709 19.989 1.00 98.38 394 THR A O 1
ATOM 3097 N N . LEU A 1 395 ? -7.219 0.720 19.219 1.00 98.38 395 LEU A N 1
ATOM 3098 C CA . LEU A 1 395 ? -8.388 0.498 18.360 1.00 98.38 395 LEU A CA 1
ATOM 3099 C C . LEU A 1 395 ? -9.678 0.421 19.183 1.00 98.38 395 LEU A C 1
ATOM 3101 O O . LEU A 1 395 ? -10.666 1.067 18.844 1.00 98.38 395 LEU A O 1
ATOM 3105 N N . LYS A 1 396 ? -9.651 -0.313 20.303 1.00 97.50 396 LYS A N 1
ATOM 3106 C CA . LYS A 1 396 ? -10.807 -0.430 21.197 1.00 97.50 396 LYS A CA 1
ATOM 3107 C C . LYS A 1 396 ? -11.194 0.916 21.801 1.00 97.50 396 LYS A C 1
ATOM 3109 O O . LYS A 1 396 ? -12.373 1.238 21.842 1.00 97.50 396 LYS A O 1
ATOM 3114 N N . LYS A 1 397 ? -10.205 1.709 22.221 1.00 97.81 397 LYS A N 1
ATOM 3115 C CA . LYS A 1 397 ? -10.428 3.059 22.739 1.00 97.81 397 LYS A CA 1
ATOM 3116 C C . LYS A 1 397 ? -11.149 3.935 21.712 1.00 97.81 397 LYS A C 1
ATOM 3118 O O . LYS A 1 397 ? -12.132 4.566 22.069 1.00 97.81 397 LYS A O 1
ATOM 3123 N N . PHE A 1 398 ? -10.700 3.947 20.456 1.00 97.75 398 PHE A N 1
ATOM 3124 C CA . PHE A 1 398 ? -11.372 4.731 19.417 1.00 97.75 398 PHE A CA 1
ATOM 3125 C C . PHE A 1 398 ? -12.803 4.267 19.155 1.00 97.75 398 PHE A C 1
ATOM 3127 O O . PHE A 1 398 ? -13.680 5.107 19.000 1.00 97.75 398 PHE A O 1
ATOM 3134 N N . ALA A 1 399 ? -13.040 2.955 19.160 1.00 96.25 399 ALA A N 1
ATOM 3135 C CA . ALA A 1 399 ? -14.380 2.400 18.991 1.00 96.25 399 ALA A CA 1
ATOM 3136 C C . ALA A 1 399 ? -15.323 2.741 20.160 1.00 96.25 399 ALA A C 1
ATOM 3138 O O . ALA A 1 399 ? -16.519 2.913 19.958 1.00 96.25 399 ALA A O 1
ATOM 3139 N N . ASP A 1 400 ? -14.790 2.841 21.382 1.00 96.44 400 ASP A N 1
ATOM 3140 C CA . ASP A 1 400 ? -15.563 3.206 22.576 1.00 96.44 400 ASP A CA 1
ATOM 3141 C C . ASP A 1 400 ? -15.845 4.710 22.669 1.00 96.44 400 ASP A C 1
ATOM 3143 O O . ASP A 1 400 ? -16.862 5.111 23.230 1.00 96.44 400 ASP A O 1
ATOM 3147 N N . GLU A 1 401 ? -14.936 5.542 22.154 1.00 96.88 401 GLU A N 1
ATOM 3148 C CA . GLU A 1 401 ? -15.084 7.001 22.133 1.00 96.88 401 GLU A CA 1
ATOM 3149 C C . GLU A 1 401 ? -16.067 7.476 21.052 1.00 96.88 401 GLU A C 1
ATOM 3151 O O . GLU A 1 401 ? -16.708 8.510 21.239 1.00 96.88 401 GLU A O 1
ATOM 3156 N N . ASP A 1 402 ? -16.196 6.736 19.947 1.00 95.12 402 ASP A N 1
ATOM 3157 C CA . ASP A 1 402 ? -17.070 7.079 18.824 1.00 95.12 402 ASP A CA 1
ATOM 3158 C C . ASP A 1 402 ? -17.608 5.814 18.130 1.00 95.12 402 ASP A C 1
ATOM 3160 O O . ASP A 1 402 ? -16.908 5.170 17.345 1.00 95.12 402 ASP A O 1
ATOM 3164 N N . SER A 1 403 ? -18.870 5.464 18.406 1.00 91.88 403 SER A N 1
ATOM 3165 C CA . SER A 1 403 ? -19.524 4.278 17.831 1.00 91.88 403 SER A CA 1
ATOM 3166 C C . SER A 1 403 ? -19.811 4.397 16.334 1.00 91.88 403 SER A C 1
ATOM 3168 O O . SER A 1 403 ? -20.013 3.379 15.672 1.00 91.88 403 SER A O 1
ATOM 3170 N N . GLU A 1 404 ? -19.835 5.621 15.799 1.00 93.19 404 GLU A N 1
ATOM 3171 C CA . GLU A 1 404 ? -20.099 5.890 14.383 1.00 93.19 404 GLU A CA 1
ATOM 3172 C C . GLU A 1 404 ? -18.805 5.929 13.554 1.00 93.19 404 GLU A C 1
ATOM 3174 O O . GLU A 1 404 ? -18.852 5.984 12.322 1.00 93.19 404 GLU A O 1
ATOM 3179 N N . ALA A 1 405 ? -17.639 5.884 14.206 1.00 97.00 405 ALA A N 1
ATOM 3180 C CA . ALA A 1 405 ? -16.355 5.891 13.528 1.00 97.00 405 ALA A CA 1
ATOM 3181 C C . ALA A 1 405 ? -16.036 4.540 12.880 1.00 97.00 405 ALA A C 1
ATOM 3183 O O . ALA A 1 405 ? -16.183 3.474 13.480 1.00 97.00 405 ALA A O 1
ATOM 3184 N N . VAL A 1 406 ? -15.477 4.587 11.671 1.00 98.19 406 VAL A N 1
ATOM 3185 C CA . VAL A 1 406 ? -14.730 3.451 11.121 1.00 98.19 406 VAL A CA 1
ATOM 3186 C C . VAL A 1 406 ? -13.335 3.476 11.725 1.00 98.19 406 VAL A C 1
ATOM 3188 O O . VAL A 1 406 ? -12.571 4.416 11.510 1.00 98.19 406 VAL A O 1
ATOM 3191 N N . VAL A 1 407 ? -12.983 2.432 12.463 1.00 98.56 407 VAL A N 1
ATOM 3192 C CA . VAL A 1 407 ? -11.661 2.285 13.071 1.00 98.56 407 VAL A CA 1
ATOM 3193 C C . VAL A 1 407 ? -10.949 1.138 12.375 1.00 98.56 407 VAL A C 1
ATOM 3195 O O . VAL A 1 407 ? -11.450 0.018 12.372 1.00 98.56 407 VAL A O 1
ATOM 3198 N N . VAL A 1 408 ? -9.777 1.399 11.802 1.00 98.44 408 VAL A N 1
ATOM 3199 C CA . VAL A 1 408 ? -8.937 0.383 11.158 1.00 98.44 408 VAL A CA 1
ATOM 3200 C C . VAL A 1 408 ? -7.494 0.519 11.623 1.00 98.44 408 VAL A C 1
ATOM 3202 O O . VAL A 1 408 ? -6.945 1.617 11.728 1.00 98.44 408 VAL A O 1
ATOM 3205 N N . GLY A 1 409 ? -6.847 -0.609 11.889 1.00 98.44 409 GLY A N 1
ATOM 3206 C CA . GLY A 1 409 ? -5.426 -0.611 12.176 1.00 98.44 409 GLY A CA 1
ATOM 3207 C C . GLY A 1 409 ? -4.742 -1.940 11.948 1.00 98.44 409 GLY A C 1
ATOM 3208 O O . GLY A 1 409 ? -5.362 -3.001 11.926 1.00 98.44 409 GLY A O 1
ATOM 3209 N N . GLY A 1 410 ? -3.434 -1.871 11.751 1.00 98.62 410 GLY A N 1
ATOM 3210 C CA . GLY A 1 410 ? -2.634 -3.011 11.345 1.00 98.62 410 GLY A CA 1
ATOM 3211 C C . GLY A 1 410 ? -1.329 -2.581 10.693 1.00 98.62 410 GLY A C 1
ATOM 3212 O O . GLY A 1 410 ? -0.798 -1.517 11.007 1.00 98.62 410 GLY A O 1
ATOM 3213 N N . GLY A 1 411 ? -0.814 -3.421 9.804 1.00 98.75 411 GLY A N 1
ATOM 3214 C CA . GLY A 1 411 ? 0.520 -3.281 9.224 1.00 98.75 411 GLY A CA 1
ATOM 3215 C C . GLY A 1 411 ? 1.261 -4.611 9.230 1.00 98.75 411 GLY A C 1
ATOM 3216 O O . GLY A 1 411 ? 0.635 -5.662 9.389 1.00 98.75 411 GLY A O 1
ATOM 3217 N N . ASP A 1 412 ? 2.589 -4.559 9.146 1.00 98.88 412 ASP A N 1
ATOM 3218 C CA . ASP A 1 412 ? 3.452 -5.699 9.451 1.00 98.88 412 ASP A CA 1
ATOM 3219 C C . ASP A 1 412 ? 3.537 -5.887 10.966 1.00 98.88 412 ASP A C 1
ATOM 3221 O O . ASP A 1 412 ? 4.299 -5.240 11.690 1.00 98.88 412 ASP A O 1
ATOM 3225 N N . LEU A 1 413 ? 2.721 -6.794 11.479 1.00 98.69 413 LEU A N 1
ATOM 3226 C CA . LEU A 1 413 ? 2.647 -7.023 12.909 1.00 98.69 413 LEU A CA 1
ATOM 3227 C C . LEU A 1 413 ? 3.679 -8.031 13.389 1.00 98.69 413 LEU A C 1
ATOM 3229 O O . LEU A 1 413 ? 3.759 -8.268 14.590 1.00 98.69 413 LEU A O 1
ATOM 3233 N N . ASN A 1 414 ? 4.429 -8.685 12.497 1.00 98.56 414 ASN A N 1
ATOM 3234 C CA . ASN A 1 414 ? 5.346 -9.771 12.842 1.00 98.56 414 ASN A CA 1
ATOM 3235 C C . ASN A 1 414 ? 4.725 -10.883 13.730 1.00 98.56 414 ASN A C 1
ATOM 3237 O O . ASN A 1 414 ? 5.436 -11.749 14.241 1.00 98.56 414 ASN A O 1
ATOM 3241 N N . ILE A 1 415 ? 3.409 -10.879 13.965 1.00 97.44 415 ILE A N 1
ATOM 3242 C CA . ILE A 1 415 ? 2.780 -11.638 15.046 1.00 97.44 415 ILE A CA 1
ATOM 3243 C C . ILE A 1 415 ? 2.381 -13.017 14.548 1.00 97.44 415 ILE A C 1
ATOM 3245 O O . ILE A 1 415 ? 1.890 -13.189 13.427 1.00 97.44 415 ILE A O 1
ATOM 3249 N N . ARG A 1 416 ? 2.626 -14.030 15.374 1.00 95.75 416 ARG A N 1
ATOM 3250 C CA . ARG A 1 416 ? 2.258 -15.416 15.085 1.00 95.75 416 ARG A CA 1
ATOM 3251 C C . ARG A 1 416 ? 0.899 -15.717 15.702 1.00 95.75 416 ARG A C 1
ATOM 3253 O O . ARG A 1 416 ? 0.543 -15.152 16.726 1.00 95.75 416 ARG A O 1
ATOM 3260 N N . ASP A 1 417 ? 0.160 -16.656 15.113 1.00 94.81 417 ASP A N 1
ATOM 3261 C CA . ASP A 1 417 ? -1.173 -17.021 15.619 1.00 94.81 417 ASP A CA 1
ATOM 3262 C C . ASP A 1 417 ? -1.125 -17.483 17.088 1.00 94.81 417 ASP A C 1
ATOM 3264 O O . ASP A 1 417 ? -1.992 -17.124 17.870 1.00 94.81 417 ASP A O 1
ATOM 3268 N N . ALA A 1 418 ? -0.058 -18.182 17.494 1.00 95.56 418 ALA A N 1
ATOM 3269 C CA . ALA A 1 418 ? 0.153 -18.609 18.881 1.00 95.56 418 ALA A CA 1
ATOM 3270 C C . ALA A 1 418 ? 0.504 -17.469 19.864 1.00 95.56 418 ALA A C 1
ATOM 3272 O O . ALA A 1 418 ? 0.565 -17.702 21.067 1.00 95.56 418 ALA A O 1
ATOM 3273 N N . GLU A 1 419 ? 0.784 -16.259 19.375 1.00 96.94 419 GLU A N 1
ATOM 3274 C CA . GLU A 1 419 ? 1.077 -15.081 20.207 1.00 96.94 419 GLU A CA 1
ATOM 3275 C C . GLU A 1 419 ? -0.174 -14.246 20.493 1.00 96.94 419 GLU A C 1
ATOM 3277 O O . GLU A 1 419 ? -0.112 -13.309 21.287 1.00 96.94 419 GLU A O 1
ATOM 3282 N N . ILE A 1 420 ? -1.299 -14.579 19.858 1.00 95.12 420 ILE A N 1
ATOM 3283 C CA . ILE A 1 420 ? -2.570 -13.891 20.042 1.00 95.12 420 ILE A CA 1
ATOM 3284 C C . ILE A 1 420 ? -3.425 -14.705 21.006 1.00 95.12 420 ILE A C 1
ATOM 3286 O O . ILE A 1 420 ? -3.905 -15.782 20.668 1.00 95.12 420 ILE A O 1
ATOM 3290 N N . GLU A 1 421 ? -3.625 -14.171 22.208 1.00 88.56 421 GLU A N 1
ATOM 3291 C CA . GLU A 1 421 ? -4.471 -14.807 23.224 1.00 88.56 421 GLU A CA 1
ATOM 3292 C C . GLU A 1 421 ? -5.959 -14.557 22.958 1.00 88.56 421 GLU A C 1
ATOM 3294 O O . GLU A 1 421 ? -6.767 -15.482 22.988 1.00 88.56 421 GLU A O 1
ATOM 3299 N N . ALA A 1 422 ? -6.324 -13.300 22.692 1.00 86.00 422 ALA A N 1
ATOM 3300 C CA . ALA A 1 422 ? -7.690 -12.889 22.402 1.00 86.00 422 ALA A CA 1
ATOM 3301 C C . ALA A 1 422 ? -7.719 -11.555 21.646 1.00 86.00 422 ALA A C 1
ATOM 3303 O O . ALA A 1 422 ? -6.833 -10.711 21.802 1.00 86.00 422 ALA A O 1
ATOM 3304 N N . TYR A 1 423 ? -8.783 -11.352 20.872 1.00 88.81 423 TYR A N 1
ATOM 3305 C CA . TYR A 1 423 ? -9.119 -10.064 20.270 1.00 88.81 423 TYR A CA 1
ATOM 3306 C C . TYR A 1 423 ? -10.096 -9.308 21.183 1.00 88.81 423 TYR A C 1
ATOM 3308 O O . TYR A 1 423 ? -10.976 -9.944 21.773 1.00 88.81 423 TYR A O 1
ATOM 3316 N N . PRO A 1 424 ? -9.985 -7.973 21.329 1.00 89.00 424 PRO A N 1
ATOM 3317 C CA . PRO A 1 424 ? -11.005 -7.204 22.032 1.00 89.00 424 PRO A CA 1
ATOM 3318 C C . PRO A 1 424 ? -12.378 -7.384 21.377 1.00 89.00 424 PRO A C 1
ATOM 3320 O O . PRO A 1 424 ? -12.487 -7.445 20.153 1.00 89.00 424 PRO A O 1
ATOM 3323 N N . ASN A 1 425 ? -13.433 -7.434 22.194 1.00 89.50 425 ASN A N 1
ATOM 3324 C CA . ASN A 1 425 ? -14.795 -7.588 21.688 1.00 89.50 425 ASN A CA 1
ATOM 3325 C C . ASN A 1 425 ? -15.145 -6.467 20.691 1.00 89.50 425 ASN A C 1
ATOM 3327 O O . ASN A 1 425 ? -14.861 -5.297 20.955 1.00 89.50 425 ASN A O 1
ATOM 3331 N N . GLY A 1 426 ? -15.773 -6.837 19.573 1.00 91.25 426 GLY A N 1
ATOM 3332 C CA . GLY A 1 426 ? -16.175 -5.919 18.504 1.00 91.25 426 GLY A CA 1
ATOM 3333 C C . GLY A 1 426 ? -15.084 -5.573 17.483 1.00 91.25 426 GLY A C 1
ATOM 3334 O O . GLY A 1 426 ? -15.406 -4.944 16.479 1.00 91.25 426 GLY A O 1
ATOM 3335 N N . ILE A 1 427 ? -13.830 -5.995 17.688 1.00 96.06 427 ILE A N 1
ATOM 3336 C CA . ILE A 1 427 ? -12.749 -5.830 16.705 1.00 96.06 427 ILE A CA 1
ATOM 3337 C C . ILE A 1 427 ? -12.618 -7.109 15.880 1.00 96.06 427 ILE A C 1
ATOM 3339 O O . ILE A 1 427 ? -12.442 -8.197 16.429 1.00 96.06 427 ILE A O 1
ATOM 3343 N N . LYS A 1 428 ? -12.675 -6.969 14.556 1.00 96.50 428 LYS A N 1
ATOM 3344 C CA . LYS A 1 428 ? -12.599 -8.072 13.592 1.00 96.50 428 LYS A CA 1
ATOM 3345 C C . LYS A 1 428 ? -11.234 -8.107 12.905 1.00 96.50 428 LYS A C 1
ATOM 3347 O O . LYS A 1 428 ? -10.648 -7.059 12.657 1.00 96.50 428 LYS A O 1
ATOM 3352 N N . ASP A 1 429 ? -10.738 -9.299 12.572 1.00 97.88 429 ASP A N 1
ATOM 3353 C CA . ASP A 1 429 ? -9.603 -9.502 11.651 1.00 97.88 429 ASP A CA 1
ATOM 3354 C C . ASP A 1 429 ? -10.156 -9.592 10.224 1.00 97.88 429 ASP A C 1
ATOM 3356 O O . ASP A 1 429 ? -11.004 -10.442 9.950 1.00 97.88 429 ASP A O 1
ATOM 3360 N N . ALA A 1 430 ? -9.687 -8.730 9.323 1.00 98.19 430 ALA A N 1
ATOM 3361 C CA . ALA A 1 430 ? -10.235 -8.619 7.973 1.00 98.19 430 ALA A CA 1
ATOM 3362 C C . ALA A 1 430 ? -10.099 -9.910 7.149 1.00 98.19 430 ALA A C 1
ATOM 3364 O O . ALA A 1 430 ? -11.014 -10.250 6.408 1.00 98.19 430 ALA A O 1
ATOM 3365 N N . TRP A 1 431 ? -9.002 -10.663 7.300 1.00 98.38 431 TRP A N 1
ATOM 3366 C CA . TRP A 1 431 ? -8.833 -11.938 6.587 1.00 98.38 431 TRP A CA 1
ATOM 3367 C C . TRP A 1 431 ? -9.780 -13.011 7.131 1.00 98.38 431 TRP A C 1
ATOM 3369 O O . TRP A 1 431 ? -10.304 -13.823 6.368 1.00 98.38 431 TRP A O 1
ATOM 3379 N N . MET A 1 432 ? -10.010 -13.015 8.450 1.00 97.19 432 MET A N 1
ATOM 3380 C CA . MET A 1 432 ? -10.944 -13.965 9.054 1.00 97.19 432 MET A CA 1
ATOM 3381 C C . MET A 1 432 ? -12.389 -13.661 8.658 1.00 97.19 432 MET A C 1
ATOM 3383 O O . MET A 1 432 ? -13.113 -14.592 8.309 1.00 97.19 432 MET A O 1
ATOM 3387 N N . GLU A 1 433 ? -12.778 -12.381 8.655 1.00 96.69 433 GLU A N 1
ATOM 3388 C CA . GLU A 1 433 ? -14.111 -11.956 8.213 1.00 96.69 433 GLU A CA 1
ATOM 3389 C C . GLU A 1 433 ? -14.350 -12.280 6.732 1.00 96.69 433 GLU A C 1
ATOM 3391 O O . GLU A 1 433 ? -15.417 -12.775 6.382 1.00 96.69 433 GLU A O 1
ATOM 3396 N N . ALA A 1 434 ? -13.345 -12.087 5.874 1.00 97.00 434 ALA A N 1
ATOM 3397 C CA . ALA A 1 434 ? -13.423 -12.381 4.441 1.00 97.00 434 ALA A CA 1
ATOM 3398 C C . ALA A 1 434 ? -13.466 -13.891 4.104 1.00 97.00 434 ALA A C 1
ATOM 3400 O O . ALA A 1 434 ? -13.307 -14.276 2.949 1.00 97.00 434 ALA A O 1
ATOM 3401 N N . GLY A 1 435 ? -13.647 -14.769 5.098 1.00 97.44 435 GLY A N 1
ATOM 3402 C CA . GLY A 1 435 ? -13.810 -16.212 4.898 1.00 97.44 435 GLY A CA 1
ATOM 3403 C C . GLY A 1 435 ? -12.551 -17.051 5.126 1.00 97.44 435 GLY A C 1
ATOM 3404 O O . GLY A 1 435 ? -12.594 -18.267 4.954 1.00 97.44 435 GLY A O 1
ATOM 3405 N N . SER A 1 436 ? -11.442 -16.453 5.580 1.00 97.50 436 SER A N 1
ATOM 3406 C CA . SER A 1 436 ? -10.202 -17.176 5.916 1.00 97.50 436 SER A CA 1
ATOM 3407 C C . SER A 1 436 ? -9.604 -17.984 4.751 1.00 97.50 436 SER A C 1
ATOM 3409 O O . SER A 1 436 ? -9.075 -19.086 4.938 1.00 97.50 436 SER A O 1
ATOM 3411 N N . GLU A 1 437 ? -9.662 -17.434 3.537 1.00 95.75 437 GLU A N 1
ATOM 3412 C CA . GLU A 1 437 ? -9.197 -18.088 2.312 1.00 95.75 437 GLU A CA 1
ATOM 3413 C C . GLU A 1 437 ? -7.720 -18.513 2.395 1.00 95.75 437 GLU A C 1
ATOM 3415 O O . GLU A 1 437 ? -6.803 -17.715 2.628 1.00 95.75 437 GLU A O 1
ATOM 3420 N N . GLY A 1 438 ? -7.460 -19.807 2.176 1.00 95.56 438 GLY A N 1
ATOM 3421 C CA . GLY A 1 438 ? -6.135 -20.402 2.385 1.00 95.56 438 GLY A CA 1
ATOM 3422 C C . GLY A 1 438 ? -5.054 -19.872 1.436 1.00 95.56 438 GLY A C 1
ATOM 3423 O O . GLY A 1 438 ? -3.883 -19.789 1.816 1.00 95.56 438 GLY A O 1
ATOM 3424 N N . LYS A 1 439 ? -5.439 -19.478 0.214 1.00 93.50 439 LYS A N 1
ATOM 3425 C CA . LYS A 1 439 ? -4.536 -18.898 -0.800 1.00 93.50 439 LYS A CA 1
ATOM 3426 C C . LYS A 1 439 ? -4.015 -17.504 -0.415 1.00 93.50 439 LYS A C 1
ATOM 3428 O O . LYS A 1 439 ? -2.949 -17.114 -0.886 1.00 93.50 439 LYS A O 1
ATOM 3433 N N . GLU A 1 440 ? -4.734 -16.806 0.461 1.00 94.81 440 GLU A N 1
ATOM 3434 C CA . GLU A 1 440 ? -4.474 -15.429 0.906 1.00 94.81 440 GLU A CA 1
ATOM 3435 C C . GLU A 1 440 ? -3.936 -15.354 2.340 1.00 94.81 440 GLU A C 1
ATOM 3437 O O . GLU A 1 440 ? -3.690 -14.275 2.867 1.00 94.81 440 GLU A O 1
ATOM 3442 N N . ARG A 1 441 ? -3.702 -16.505 2.981 1.00 97.44 441 ARG A N 1
ATOM 3443 C CA . ARG A 1 441 ? -3.268 -16.564 4.380 1.00 97.44 441 ARG A CA 1
ATOM 3444 C C . ARG A 1 441 ? -1.850 -16.041 4.612 1.00 97.44 441 ARG A C 1
ATOM 3446 O O . ARG A 1 441 ? -1.587 -15.428 5.639 1.00 97.44 441 ARG A O 1
ATOM 3453 N N . TRP A 1 442 ? -0.904 -16.393 3.744 1.00 98.12 442 TRP A N 1
ATOM 3454 C CA . TRP A 1 442 ? 0.526 -16.195 4.005 1.00 98.12 442 TRP A CA 1
ATOM 3455 C C . TRP A 1 442 ? 1.012 -14.921 3.328 1.00 98.12 442 TRP A C 1
ATOM 3457 O O . TRP A 1 442 ? 1.137 -14.903 2.108 1.00 98.12 442 TRP A O 1
ATOM 3467 N N . THR A 1 443 ? 1.292 -13.880 4.113 1.00 98.50 443 THR A N 1
ATOM 3468 C CA . THR A 1 443 ? 1.758 -12.573 3.617 1.00 98.50 443 THR A CA 1
ATOM 3469 C C . THR A 1 443 ? 3.277 -12.520 3.482 1.00 98.50 443 THR A C 1
ATOM 3471 O O . THR A 1 443 ? 3.791 -11.814 2.624 1.00 98.50 443 THR A O 1
ATOM 3474 N N . TRP A 1 444 ? 3.985 -13.355 4.244 1.00 98.38 444 TRP A N 1
ATOM 3475 C CA . TRP A 1 444 ? 5.415 -13.600 4.105 1.00 98.38 444 TRP A CA 1
ATOM 3476 C C . TRP A 1 444 ? 5.650 -15.101 3.904 1.00 98.38 444 TRP A C 1
ATOM 3478 O O . TRP A 1 444 ? 5.404 -15.911 4.803 1.00 98.38 444 TRP A O 1
ATOM 3488 N N . ASP A 1 445 ? 6.059 -15.498 2.698 1.00 97.88 445 ASP A N 1
ATOM 3489 C CA . ASP A 1 445 ? 6.140 -16.903 2.279 1.00 97.88 445 ASP A CA 1
ATOM 3490 C C . ASP A 1 445 ? 7.454 -17.186 1.543 1.00 97.88 445 ASP A C 1
ATOM 3492 O O . ASP A 1 445 ? 7.532 -17.048 0.323 1.00 97.88 445 ASP A O 1
ATOM 3496 N N . THR A 1 446 ? 8.469 -17.661 2.270 1.00 96.81 446 THR A N 1
ATOM 3497 C CA . THR A 1 446 ? 9.798 -17.982 1.702 1.00 96.81 446 THR A CA 1
ATOM 3498 C C . THR A 1 446 ? 9.814 -19.189 0.763 1.00 96.81 446 THR A C 1
ATOM 3500 O O . THR A 1 446 ? 10.829 -19.460 0.118 1.00 96.81 446 THR A O 1
ATOM 3503 N N . SER A 1 447 ? 8.704 -19.933 0.668 1.00 95.81 447 SER A N 1
ATOM 3504 C CA . SER A 1 447 ? 8.558 -21.011 -0.317 1.00 95.81 447 SER A CA 1
ATOM 3505 C C . SER A 1 447 ? 8.176 -20.492 -1.704 1.00 95.81 447 SER A C 1
ATOM 3507 O O . SER A 1 447 ? 8.435 -21.165 -2.703 1.00 95.81 447 SER A O 1
ATOM 3509 N N . LYS A 1 448 ? 7.590 -19.287 -1.774 1.00 95.56 448 LYS A N 1
ATOM 3510 C CA . LYS A 1 448 ? 7.173 -18.618 -3.017 1.00 95.56 448 LYS A CA 1
ATOM 3511 C C . LYS A 1 448 ? 7.982 -17.359 -3.321 1.00 95.56 448 LYS A C 1
ATOM 3513 O O . LYS A 1 448 ? 8.220 -17.069 -4.492 1.00 95.56 448 LYS A O 1
ATOM 3518 N N . ASN A 1 449 ? 8.380 -16.629 -2.284 1.00 97.44 449 ASN A N 1
ATOM 3519 C CA . ASN A 1 449 ? 9.167 -15.410 -2.351 1.00 97.44 449 ASN A CA 1
ATOM 3520 C C . ASN A 1 449 ? 10.613 -15.702 -1.945 1.00 97.44 449 ASN A C 1
ATOM 3522 O O . ASN A 1 449 ? 10.875 -16.117 -0.822 1.00 97.44 449 ASN A O 1
ATOM 3526 N N . ASP A 1 450 ? 11.551 -15.496 -2.860 1.00 95.50 450 ASP A N 1
ATOM 3527 C CA . ASP A 1 450 ? 12.977 -15.751 -2.656 1.00 95.50 450 ASP A CA 1
ATOM 3528 C C . ASP A 1 450 ? 13.809 -14.464 -2.596 1.00 95.50 450 ASP A C 1
ATOM 3530 O O . ASP A 1 450 ? 15.033 -14.540 -2.682 1.00 95.50 450 ASP A O 1
ATOM 3534 N N . ASN A 1 451 ? 13.174 -13.297 -2.408 1.00 95.75 451 ASN A N 1
ATOM 3535 C CA . ASN A 1 451 ? 13.880 -12.017 -2.310 1.00 95.75 451 ASN A CA 1
ATOM 3536 C C . ASN A 1 451 ? 14.938 -12.014 -1.196 1.00 95.75 451 ASN A C 1
ATOM 3538 O O . ASN A 1 451 ? 16.016 -11.461 -1.395 1.00 95.75 451 ASN A O 1
ATOM 3542 N N . LYS A 1 452 ? 14.646 -12.631 -0.040 1.00 90.06 452 LYS A N 1
ATOM 3543 C CA . LYS A 1 452 ? 15.618 -12.786 1.057 1.00 90.06 452 LYS A CA 1
ATOM 3544 C C . LYS A 1 452 ? 16.412 -14.083 0.929 1.00 90.06 452 LYS A C 1
ATOM 3546 O O . LYS A 1 452 ? 17.638 -14.077 0.950 1.00 90.06 452 LYS A O 1
ATOM 3551 N N . PHE A 1 453 ? 15.709 -15.210 0.847 1.00 90.25 453 PHE A N 1
ATOM 3552 C CA . PHE A 1 453 ? 16.289 -16.538 0.671 1.00 90.25 453 PHE A CA 1
ATOM 3553 C C . PHE A 1 453 ? 15.206 -17.536 0.259 1.00 90.25 453 PHE A C 1
ATOM 3555 O O . PHE A 1 453 ? 14.022 -17.344 0.531 1.00 90.25 453 PHE A O 1
ATOM 3562 N N . LYS A 1 454 ? 15.620 -18.651 -0.348 1.00 91.00 454 LYS A N 1
ATOM 3563 C CA . LYS A 1 454 ? 14.721 -19.763 -0.662 1.00 91.00 454 LYS A CA 1
ATOM 3564 C C . LYS A 1 454 ? 14.529 -20.643 0.573 1.00 91.00 454 LYS A C 1
ATOM 3566 O O . LYS A 1 454 ? 15.489 -21.245 1.052 1.00 91.00 454 LYS A O 1
ATOM 3571 N N . GLY A 1 455 ? 13.301 -20.728 1.077 1.00 92.12 455 GLY A N 1
ATOM 3572 C CA . GLY A 1 455 ? 12.974 -21.434 2.317 1.00 92.12 455 GLY A CA 1
ATOM 3573 C C . GLY A 1 455 ? 11.623 -22.149 2.282 1.00 92.12 455 GLY A C 1
ATOM 3574 O O . GLY A 1 455 ? 11.057 -22.414 1.226 1.00 92.12 455 GLY A O 1
ATOM 3575 N N . SER A 1 456 ? 11.119 -22.507 3.464 1.00 93.56 456 SER A N 1
ATOM 3576 C CA . SER A 1 456 ? 9.798 -23.131 3.661 1.00 93.56 456 SER A CA 1
ATOM 3577 C C . SER A 1 456 ? 8.988 -22.482 4.790 1.00 93.56 456 SER A C 1
ATOM 3579 O O . SER A 1 456 ? 7.913 -22.963 5.156 1.00 93.56 456 SER A O 1
ATOM 3581 N N . VAL A 1 457 ? 9.497 -21.382 5.350 1.00 94.06 457 VAL A N 1
ATOM 3582 C CA . VAL A 1 457 ? 8.856 -20.644 6.438 1.00 94.06 457 VAL A CA 1
ATOM 3583 C C . VAL A 1 457 ? 7.776 -19.742 5.855 1.00 94.06 457 VAL A C 1
ATOM 3585 O O . VAL A 1 457 ? 8.012 -19.025 4.880 1.00 94.06 457 VAL A O 1
ATOM 3588 N N . ARG A 1 458 ? 6.594 -19.788 6.470 1.00 96.12 458 ARG A N 1
ATOM 3589 C CA . ARG A 1 458 ? 5.424 -19.001 6.086 1.00 96.12 458 ARG A CA 1
ATOM 3590 C C . ARG A 1 458 ? 4.811 -18.369 7.317 1.00 96.12 458 ARG A C 1
ATOM 3592 O O . ARG A 1 458 ? 4.680 -19.034 8.346 1.00 96.12 458 ARG A O 1
ATOM 3599 N N . ALA A 1 459 ? 4.424 -17.110 7.204 1.00 97.00 459 ALA A N 1
ATOM 3600 C CA . ALA A 1 459 ? 3.768 -16.381 8.269 1.00 97.00 459 ALA A CA 1
ATOM 3601 C C . ALA A 1 459 ? 2.723 -15.407 7.718 1.00 97.00 459 ALA A C 1
ATOM 3603 O O . ALA A 1 459 ? 2.807 -14.940 6.583 1.00 97.00 459 ALA A O 1
ATOM 3604 N N . ARG A 1 460 ? 1.717 -15.132 8.547 1.00 98.12 460 ARG A N 1
ATOM 3605 C CA . ARG A 1 460 ? 0.712 -14.089 8.331 1.00 98.12 460 ARG A CA 1
ATOM 3606 C C . ARG A 1 460 ? 1.092 -12.887 9.189 1.00 98.12 460 ARG A C 1
ATOM 3608 O O . ARG A 1 460 ? 0.514 -12.677 10.255 1.00 98.12 460 ARG A O 1
ATOM 3615 N N . PHE A 1 461 ? 2.173 -12.217 8.802 1.00 98.69 461 PHE A N 1
ATOM 3616 C CA . PHE A 1 461 ? 2.705 -11.084 9.557 1.00 98.69 461 PHE A CA 1
ATOM 3617 C C . PHE A 1 461 ? 1.868 -9.834 9.340 1.00 98.69 461 PHE A C 1
ATOM 3619 O O . PHE A 1 461 ? 1.521 -9.158 10.307 1.00 98.69 461 PHE A O 1
ATOM 3626 N N . ASP A 1 462 ? 1.477 -9.595 8.095 1.00 98.81 462 ASP A N 1
ATOM 3627 C CA . ASP A 1 462 ? 0.697 -8.441 7.692 1.00 98.81 462 ASP A CA 1
ATOM 3628 C C . ASP A 1 462 ? -0.784 -8.719 7.963 1.00 98.81 462 ASP A C 1
ATOM 3630 O O . ASP A 1 462 ? -1.353 -9.707 7.485 1.00 98.81 462 ASP A O 1
ATOM 3634 N N . ARG A 1 463 ? -1.406 -7.890 8.802 1.00 98.69 463 ARG A N 1
ATOM 3635 C CA . ARG A 1 463 ? -2.807 -8.059 9.217 1.00 98.69 463 ARG A CA 1
ATOM 3636 C C . ARG A 1 463 ? -3.491 -6.708 9.313 1.00 98.69 463 ARG A C 1
ATOM 3638 O O . ARG A 1 463 ? -2.860 -5.722 9.687 1.00 98.69 463 ARG A O 1
ATOM 3645 N N . LEU A 1 464 ? -4.793 -6.695 9.042 1.00 98.69 464 LEU A N 1
ATOM 3646 C CA . LEU A 1 464 ? -5.668 -5.547 9.252 1.00 98.69 464 LEU A CA 1
ATOM 3647 C C . LEU A 1 464 ? -6.815 -5.942 10.178 1.00 98.69 464 LEU A C 1
ATOM 3649 O O . LEU A 1 464 ? -7.442 -6.987 9.999 1.00 98.69 464 LEU A O 1
ATOM 3653 N N . TYR A 1 465 ? -7.079 -5.081 11.151 1.00 98.56 465 TYR A N 1
ATOM 3654 C CA . TYR A 1 465 ? -8.181 -5.190 12.090 1.00 98.56 465 TYR A CA 1
ATOM 3655 C C . TYR A 1 465 ? -9.078 -3.979 11.964 1.00 98.56 465 TYR A C 1
ATOM 3657 O O . TYR A 1 465 ? -8.587 -2.872 11.739 1.00 98.56 465 TYR A O 1
ATOM 3665 N N . TYR A 1 466 ? -10.379 -4.178 12.122 1.00 98.19 466 TYR A N 1
ATOM 3666 C CA . TYR A 1 466 ? -11.330 -3.093 11.958 1.00 98.19 466 TYR A CA 1
ATOM 3667 C C . TYR A 1 466 ? -12.585 -3.259 12.814 1.00 98.19 466 TYR A C 1
ATOM 3669 O O . TYR A 1 466 ? -12.886 -4.342 13.323 1.00 98.19 466 TYR A O 1
ATOM 3677 N N . THR A 1 467 ? -13.302 -2.153 12.983 1.00 97.38 467 THR A N 1
ATOM 3678 C CA . THR A 1 467 ? -14.638 -2.081 13.575 1.00 97.38 467 THR A CA 1
ATOM 3679 C C . THR A 1 467 ? -15.348 -0.805 13.110 1.00 97.38 467 THR A C 1
ATOM 3681 O O . THR A 1 467 ? -14.718 0.075 12.516 1.00 97.38 467 THR A O 1
ATOM 3684 N N . GLY A 1 468 ? -16.653 -0.709 13.359 1.00 95.62 468 GLY A N 1
ATOM 3685 C CA . GLY A 1 468 ? -17.484 0.430 12.968 1.00 95.62 468 GLY A CA 1
ATOM 3686 C C . GLY A 1 468 ? -18.554 0.087 11.922 1.00 95.62 468 GLY A C 1
ATOM 3687 O O . GLY A 1 468 ? -18.868 -1.090 11.714 1.00 95.62 468 GLY A O 1
ATOM 3688 N N . PRO A 1 469 ? -19.132 1.106 11.258 1.00 94.81 469 PRO A N 1
ATOM 3689 C CA . PRO A 1 469 ? -20.315 0.943 10.409 1.00 94.81 469 PRO A CA 1
ATOM 3690 C C . PRO A 1 469 ? -20.045 0.275 9.050 1.00 94.81 469 PRO A C 1
ATOM 3692 O O . PRO A 1 469 ? -20.988 -0.177 8.408 1.00 94.81 469 PRO A O 1
ATOM 3695 N N . LEU A 1 470 ? -18.785 0.195 8.605 1.00 95.12 470 LEU A N 1
ATOM 3696 C CA . LEU A 1 470 ? -18.368 -0.649 7.478 1.00 95.12 470 LEU A CA 1
ATOM 3697 C C . LEU A 1 470 ? -18.013 -2.025 8.040 1.00 95.12 470 LEU A C 1
ATOM 3699 O O . LEU A 1 470 ? -16.884 -2.255 8.466 1.00 95.12 470 LEU A O 1
ATOM 3703 N N . ASN A 1 471 ? -19.013 -2.892 8.157 1.00 91.62 471 ASN A N 1
ATOM 3704 C CA . ASN A 1 471 ? -18.959 -4.093 8.986 1.00 91.62 471 ASN A CA 1
ATOM 3705 C C . ASN A 1 471 ? -18.535 -5.369 8.239 1.00 91.62 471 ASN A C 1
ATOM 3707 O O . ASN A 1 471 ? -18.245 -6.366 8.911 1.00 91.62 471 ASN A O 1
ATOM 3711 N N . HIS A 1 472 ? -18.432 -5.333 6.911 1.00 95.00 472 HIS A N 1
ATOM 3712 C CA . HIS A 1 472 ? -17.946 -6.422 6.059 1.00 95.00 472 HIS A CA 1
ATOM 3713 C C . HIS A 1 472 ? -16.566 -6.105 5.472 1.00 95.00 472 HIS A C 1
ATOM 3715 O O . HIS A 1 472 ? -16.165 -4.941 5.416 1.00 95.00 472 HIS A O 1
ATOM 3721 N N . ALA A 1 473 ? -15.845 -7.139 5.034 1.00 96.69 473 ALA A N 1
ATOM 3722 C CA . ALA A 1 473 ? -14.528 -7.000 4.430 1.00 96.69 473 ALA A CA 1
ATOM 3723 C C . ALA A 1 473 ? -14.331 -7.988 3.275 1.00 96.69 473 ALA A C 1
ATOM 3725 O O . ALA A 1 473 ? -14.535 -9.188 3.448 1.00 96.69 473 ALA A O 1
ATOM 3726 N N . ASP A 1 474 ? -13.843 -7.479 2.147 1.00 96.94 474 ASP A N 1
ATOM 3727 C CA . ASP A 1 474 ? -13.173 -8.282 1.124 1.00 96.94 474 ASP A CA 1
ATOM 3728 C C . ASP A 1 474 ? -11.663 -8.225 1.357 1.00 96.94 474 ASP A C 1
ATOM 3730 O O . ASP A 1 474 ? -11.139 -7.189 1.776 1.00 96.94 474 ASP A O 1
ATOM 3734 N N . PHE A 1 475 ? -10.953 -9.317 1.069 1.00 98.06 475 PHE A N 1
ATOM 3735 C CA . PHE A 1 475 ? -9.517 -9.455 1.317 1.00 98.06 475 PHE A CA 1
ATOM 3736 C C . PHE A 1 475 ? -8.813 -10.071 0.107 1.00 98.06 475 PHE A C 1
ATOM 3738 O O . PHE A 1 475 ? -9.312 -11.017 -0.492 1.00 98.06 475 PHE A O 1
ATOM 3745 N N . SER A 1 476 ? -7.633 -9.564 -0.254 1.00 97.19 476 SER A N 1
ATOM 3746 C CA . SER A 1 476 ? -6.791 -10.157 -1.299 1.00 97.19 476 SER A CA 1
ATOM 3747 C C . SER A 1 476 ? -5.306 -9.829 -1.112 1.00 97.19 476 SER A C 1
ATOM 3749 O O . SER A 1 476 ? -4.946 -8.835 -0.477 1.00 97.19 476 SER A O 1
ATOM 3751 N N . LEU A 1 477 ? -4.431 -10.665 -1.685 1.00 97.81 477 LEU A N 1
ATOM 3752 C CA . LEU A 1 477 ? -2.982 -10.438 -1.700 1.00 97.81 477 LEU A CA 1
ATOM 3753 C C . LEU A 1 477 ? -2.492 -9.943 -3.064 1.00 97.81 477 LEU A C 1
ATOM 3755 O O . LEU A 1 477 ? -2.878 -10.473 -4.105 1.00 97.81 477 LEU A O 1
ATOM 3759 N N . HIS A 1 478 ? -1.565 -8.983 -3.052 1.00 96.31 478 HIS A N 1
ATOM 3760 C CA . HIS A 1 478 ? -0.961 -8.389 -4.251 1.00 96.31 478 HIS A CA 1
ATOM 3761 C C . HIS A 1 478 ? 0.569 -8.372 -4.176 1.00 96.31 478 HIS A C 1
ATOM 3763 O O . HIS A 1 478 ? 1.178 -8.737 -3.173 1.00 96.31 478 HIS A O 1
ATOM 3769 N N . GLY A 1 479 ? 1.226 -8.001 -5.279 1.00 90.88 479 GLY A N 1
ATOM 3770 C CA . GLY A 1 479 ? 2.694 -8.014 -5.365 1.00 90.88 479 GLY A CA 1
ATOM 3771 C C . GLY A 1 479 ? 3.312 -9.394 -5.609 1.00 90.88 479 GLY A C 1
ATOM 3772 O O . GLY A 1 479 ? 4.529 -9.513 -5.654 1.00 90.88 479 GLY A O 1
ATOM 3773 N N . GLN A 1 480 ? 2.500 -10.420 -5.873 1.00 91.69 480 GLN A N 1
ATOM 3774 C CA . GLN A 1 480 ? 2.930 -11.813 -6.084 1.00 91.69 480 GLN A CA 1
ATOM 3775 C C . GLN A 1 480 ? 3.540 -12.098 -7.470 1.00 91.69 480 GLN A C 1
ATOM 3777 O O . GLN A 1 480 ? 3.668 -13.252 -7.881 1.00 91.69 480 GLN A O 1
ATOM 3782 N N . LYS A 1 481 ? 3.906 -11.055 -8.224 1.00 83.62 481 LYS A N 1
ATOM 3783 C CA . LYS A 1 481 ? 4.523 -11.169 -9.551 1.00 83.62 481 LYS A CA 1
ATOM 3784 C C . LYS A 1 481 ? 5.936 -10.610 -9.516 1.00 83.62 481 LYS A C 1
ATOM 3786 O O . LYS A 1 481 ? 6.168 -9.533 -8.975 1.00 83.62 481 LYS A O 1
ATOM 3791 N N . ARG A 1 482 ? 6.869 -11.334 -10.134 1.00 80.94 482 ARG A N 1
ATOM 3792 C CA . ARG A 1 482 ? 8.254 -10.882 -10.276 1.00 80.94 482 ARG A CA 1
ATOM 3793 C C . ARG A 1 482 ? 8.340 -9.709 -11.244 1.00 80.94 482 ARG A C 1
ATOM 3795 O O . ARG A 1 482 ? 7.711 -9.707 -12.301 1.00 80.94 482 ARG A O 1
ATOM 3802 N N . ILE A 1 483 ? 9.193 -8.759 -10.907 1.00 76.19 483 ILE A N 1
ATOM 3803 C CA . ILE A 1 483 ? 9.621 -7.672 -11.771 1.00 76.19 483 ILE A CA 1
ATOM 3804 C C . ILE A 1 483 ? 10.546 -8.269 -12.829 1.00 76.19 483 ILE A C 1
ATOM 3806 O O . ILE A 1 483 ? 11.632 -8.758 -12.516 1.00 76.19 483 ILE A O 1
ATOM 3810 N N . ARG A 1 484 ? 10.108 -8.248 -14.091 1.00 66.00 484 ARG A N 1
ATOM 3811 C CA . ARG A 1 484 ? 10.728 -9.001 -15.194 1.00 66.00 484 ARG A CA 1
ATOM 3812 C C . ARG A 1 484 ? 12.235 -8.765 -15.336 1.00 66.00 484 ARG A C 1
ATOM 3814 O O . ARG A 1 484 ? 12.972 -9.719 -15.549 1.00 66.00 484 ARG A O 1
ATOM 3821 N N . ASN A 1 485 ? 12.678 -7.520 -15.180 1.00 61.25 485 ASN A N 1
ATOM 3822 C CA . ASN A 1 485 ? 14.075 -7.130 -15.399 1.00 61.25 485 ASN A CA 1
ATOM 3823 C C . ASN A 1 485 ? 14.972 -7.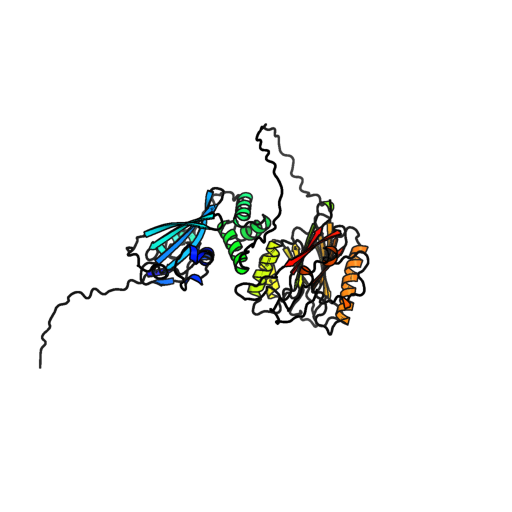333 -14.168 1.00 61.25 485 ASN A C 1
ATOM 3825 O O . ASN A 1 485 ? 16.188 -7.247 -14.292 1.00 61.25 485 ASN A O 1
ATOM 3829 N N . LEU A 1 486 ? 14.389 -7.587 -12.993 1.00 69.75 486 LEU A N 1
ATOM 3830 C CA . LEU A 1 486 ? 15.141 -7.896 -11.771 1.00 69.75 486 LEU A CA 1
ATOM 3831 C C . LEU A 1 486 ? 15.097 -9.380 -11.415 1.00 69.75 486 LEU A C 1
ATOM 3833 O O . LEU A 1 486 ? 15.942 -9.857 -10.670 1.00 69.75 486 LEU A O 1
ATOM 3837 N N . GLY A 1 487 ? 14.069 -10.099 -11.869 1.00 77.88 487 GLY A N 1
ATOM 3838 C CA . GLY A 1 487 ? 13.782 -11.443 -11.381 1.00 77.88 487 GLY A CA 1
ATOM 3839 C C . GLY A 1 487 ? 13.333 -11.481 -9.916 1.00 77.88 487 GLY A C 1
ATOM 3840 O O . GLY A 1 487 ? 13.108 -12.569 -9.407 1.00 77.88 487 GLY A O 1
ATOM 3841 N N . MET A 1 488 ? 13.153 -10.338 -9.251 1.00 86.12 488 MET A N 1
ATOM 3842 C CA . MET A 1 488 ? 12.729 -10.217 -7.849 1.00 86.12 488 MET A CA 1
ATOM 3843 C C . MET A 1 488 ? 11.257 -9.825 -7.741 1.00 86.12 488 MET A C 1
ATOM 3845 O O . MET A 1 488 ? 10.695 -9.246 -8.668 1.00 86.12 488 MET A O 1
ATOM 3849 N N . PHE A 1 489 ? 10.632 -10.089 -6.602 1.00 93.88 489 PHE A N 1
ATOM 3850 C CA . PHE A 1 489 ? 9.336 -9.507 -6.253 1.00 93.88 489 PHE A CA 1
ATOM 3851 C C . PHE A 1 489 ? 9.494 -8.047 -5.784 1.00 93.88 489 PHE A C 1
ATOM 3853 O O . PHE A 1 489 ? 10.599 -7.651 -5.402 1.00 93.88 489 PHE A O 1
ATOM 3860 N N . PRO A 1 490 ? 8.426 -7.225 -5.786 1.00 90.50 490 PRO A N 1
ATOM 3861 C CA . PRO A 1 490 ? 8.505 -5.844 -5.300 1.00 90.50 490 PRO A CA 1
ATOM 3862 C C . PRO A 1 490 ? 8.929 -5.736 -3.828 1.00 90.50 490 PRO A C 1
ATOM 3864 O O . PRO A 1 490 ? 9.631 -4.799 -3.463 1.00 90.50 490 PRO A O 1
ATOM 3867 N N . SER A 1 491 ? 8.561 -6.716 -3.008 1.00 98.31 491 SER A N 1
ATOM 3868 C CA . SER A 1 491 ? 8.962 -6.863 -1.607 1.00 98.31 491 SER A CA 1
ATOM 3869 C C . SER A 1 491 ? 9.051 -8.356 -1.273 1.00 98.31 491 SER A C 1
ATOM 3871 O O . SER A 1 491 ? 8.522 -9.185 -2.023 1.00 98.31 491 S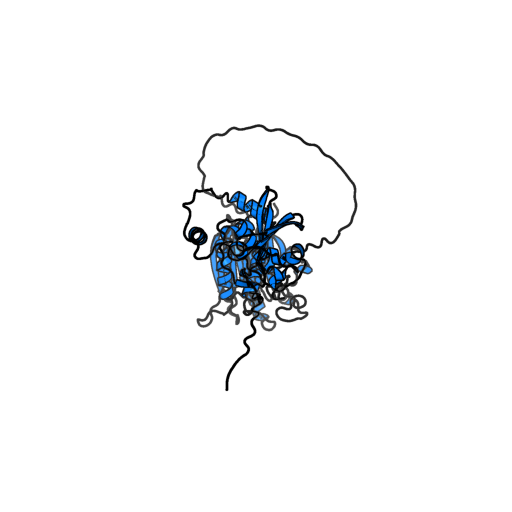ER A O 1
ATOM 3873 N N . ASP A 1 492 ? 9.735 -8.722 -0.190 1.00 97.94 492 ASP A N 1
ATOM 3874 C CA . ASP A 1 492 ? 9.642 -10.070 0.382 1.00 97.94 492 ASP A CA 1
ATOM 3875 C C . ASP A 1 492 ? 8.281 -10.335 1.063 1.00 97.94 492 ASP A C 1
ATOM 3877 O O . ASP A 1 492 ? 7.902 -11.493 1.258 1.00 97.94 492 ASP A O 1
ATOM 3881 N N . HIS A 1 493 ? 7.502 -9.278 1.315 1.00 98.69 493 HIS A N 1
ATOM 3882 C CA . HIS A 1 493 ? 6.100 -9.333 1.730 1.00 98.69 493 HIS A CA 1
ATOM 3883 C C . HIS A 1 493 ? 5.129 -9.165 0.551 1.00 98.69 493 HIS A C 1
ATOM 3885 O O . HIS A 1 493 ? 5.364 -8.405 -0.397 1.00 98.69 493 HIS A O 1
ATOM 3891 N N . TRP A 1 494 ? 3.974 -9.821 0.641 1.00 98.62 494 TRP A N 1
ATOM 3892 C CA . TRP A 1 494 ? 2.812 -9.551 -0.204 1.00 98.62 494 TRP A CA 1
ATOM 3893 C C . TRP A 1 494 ? 1.976 -8.417 0.379 1.00 98.62 494 TRP A C 1
ATOM 3895 O O . TRP A 1 494 ? 1.756 -8.361 1.587 1.00 98.62 494 TRP A O 1
ATOM 3905 N N . ALA A 1 495 ? 1.474 -7.539 -0.487 1.00 98.69 495 ALA A N 1
ATOM 3906 C CA . ALA A 1 495 ? 0.590 -6.464 -0.061 1.00 98.69 495 ALA A CA 1
ATOM 3907 C C . ALA A 1 495 ? -0.767 -7.048 0.335 1.00 98.69 495 ALA A C 1
ATOM 3909 O O . ALA A 1 495 ? -1.344 -7.830 -0.424 1.00 98.69 495 ALA A O 1
ATOM 3910 N N . VAL A 1 496 ? -1.294 -6.630 1.479 1.00 98.69 496 VAL A N 1
ATOM 3911 C CA . VAL A 1 496 ? -2.664 -6.916 1.901 1.00 98.69 496 VAL A CA 1
ATOM 3912 C C . VAL A 1 496 ? -3.568 -5.815 1.359 1.00 98.69 496 VAL A C 1
ATOM 3914 O O . VAL A 1 496 ? -3.330 -4.642 1.632 1.00 98.69 496 VAL A O 1
ATOM 3917 N N . SER A 1 497 ? -4.605 -6.174 0.605 1.00 98.00 497 SER A N 1
ATOM 3918 C CA . SER A 1 497 ? -5.649 -5.248 0.160 1.00 98.00 497 SER A CA 1
ATOM 3919 C C . SER A 1 497 ? -6.984 -5.668 0.756 1.00 98.00 497 SER A C 1
ATOM 3921 O O . SER A 1 497 ? -7.425 -6.798 0.547 1.00 98.00 497 SER A O 1
ATOM 3923 N N . CYS A 1 498 ? -7.610 -4.746 1.482 1.00 97.50 498 CYS A N 1
ATOM 3924 C CA . CYS A 1 498 ? -8.935 -4.915 2.054 1.00 97.50 498 CYS A CA 1
ATOM 3925 C C . CYS A 1 498 ? -9.892 -3.857 1.512 1.00 97.50 498 CYS A C 1
ATOM 3927 O O . CYS A 1 498 ? -9.524 -2.685 1.422 1.00 97.50 498 CYS A O 1
ATOM 3929 N N . ARG A 1 499 ? -11.134 -4.244 1.227 1.00 96.94 499 ARG A N 1
ATOM 3930 C CA . ARG A 1 499 ? -12.233 -3.301 0.991 1.00 96.94 499 ARG A CA 1
ATOM 3931 C C . ARG A 1 499 ? -13.262 -3.497 2.091 1.00 96.94 499 ARG A C 1
ATOM 3933 O O . ARG A 1 499 ? -13.862 -4.561 2.184 1.00 96.94 499 ARG A O 1
ATOM 3940 N N . LEU A 1 500 ? -13.391 -2.507 2.968 1.00 97.44 500 LEU A N 1
ATOM 3941 C CA . LEU A 1 500 ? -14.384 -2.511 4.039 1.00 97.44 500 LEU A CA 1
ATOM 3942 C C . LEU A 1 500 ? -15.673 -1.915 3.493 1.00 97.44 500 LEU A C 1
ATOM 3944 O O . LEU A 1 500 ? -15.618 -0.848 2.889 1.00 97.44 500 LEU A O 1
ATOM 3948 N N . TYR A 1 501 ? -16.813 -2.558 3.709 1.00 95.69 501 TYR A N 1
ATOM 3949 C CA . TYR A 1 501 ? -18.087 -2.085 3.167 1.00 95.69 501 TYR A CA 1
ATOM 3950 C C . TYR A 1 501 ? -19.254 -2.354 4.115 1.00 95.69 501 TYR A C 1
ATOM 3952 O O . TYR A 1 501 ? -19.149 -3.123 5.074 1.00 95.69 501 TYR A O 1
ATOM 3960 N N . ARG A 1 502 ? -20.374 -1.687 3.842 1.00 92.56 502 ARG A N 1
ATOM 3961 C CA . ARG A 1 502 ? -21.682 -1.973 4.441 1.00 92.56 502 ARG A CA 1
ATOM 3962 C C . ARG A 1 502 ? -22.625 -2.477 3.351 1.00 92.56 502 ARG A C 1
ATOM 3964 O O . ARG A 1 502 ? -22.538 -2.015 2.217 1.00 92.56 502 ARG A O 1
ATOM 3971 N N . THR A 1 503 ? -23.499 -3.418 3.681 1.00 81.31 503 THR A N 1
ATOM 3972 C CA . THR A 1 503 ? -24.603 -3.803 2.791 1.00 81.31 503 THR A CA 1
ATOM 3973 C C . THR A 1 503 ? -25.676 -2.707 2.815 1.00 81.31 503 THR A C 1
ATOM 3975 O O . THR A 1 503 ? -25.822 -2.028 3.834 1.00 81.31 503 THR A O 1
ATOM 3978 N N . GLU A 1 504 ? -26.321 -2.452 1.671 1.00 59.75 504 GLU A N 1
ATOM 3979 C CA . GLU A 1 504 ? -27.358 -1.410 1.541 1.00 59.75 504 GLU A CA 1
ATOM 3980 C C . GLU A 1 504 ? -28.591 -1.656 2.413 1.00 59.75 504 GLU A C 1
ATOM 3982 O O . GLU A 1 504 ? -29.000 -2.834 2.556 1.00 59.75 504 GLU A O 1
#

Organism: NCBI:txid289476

pLDDT: mean 76.93, std 22.39, range [21.2, 98.94]

Radius of gyration: 30.44 Å; chains: 1; bounding box: 112×59×93 Å